Protein AF-A0A2V5T5E2-F1 (afdb_monomer_lite)

Sequence (445 aa):
MAGNGTVHPIESKYLVPEVHSLMEVDGPIIDVGSLKHLILLVADKPSDLRGTYVGKYLRYGEKTSFASDKSRAVPVPKRSTCAARDPWYDLTYTRRGQLVWPKSQQYRHIVAFNSAGLIVNCNLYDVTIIDQTMRPPKVVAAVLNSTLVALFKIYFGRYAGTEGNLKTEVIDVNLLEIPDPRYATREIAAKLISTFDRLCTRDTRPMVEQLFMNCRSPERVEKMKQSPISLPKELEMRDRRDLDLAVFELIGVTDAKERERLCDQLYFEAAKHFREIRIVEIKKQEQRAKSQGRGLRIDELALDVWDALTEDERLSIPEWIEGNFAHDWLVTIPDGNPKLPEAEDMLDAATVFFSTTKGARAMRLNCPARAHAEVVYQLGKLGIRGDISLPNPAEKLAGELSWRLSNIDERVDELARSRSTDESRIEDLAALLRHWTILGKPKNT

Radius of gyration: 30.72 Å; chains: 1; bounding box: 72×76×70 Å

pLDDT: mean 87.49, std 9.71, range [29.52, 98.69]

Foldseek 3Di:
DDPVPDDFDADCVQWDFEAEDCVQPFFQADDSVSGDDIDGADPDDLVVCPPGSVNVVVVCQQQDWDDDPVDDTDRQCPPPCQVVDVNSRHPPPDFQAQWKAAQKDAFFQYTHGPPVSHHYHPRIDRHHDPDCVLDHPLLVSLFCSALVVVVQLVVLWDDDPQQRITGDDPVSVVVGDTLDSSQQDPVLRVQSNVLSVVRRVGGTDGQEAPVLVPAQDLVVLVVCVPPDQDGHPNLVDPSNLSSQLSSCVSNPPPDSVVSVVVSVVSRRVSHVVSSVSSSRNSVVVVVVCVVVVHDDDLVNLLVVLLVVDDPQLQQAPQSNQVVPADQDDKDFQDDAQKDADDCPPPPDLQWIWGDHDDPDHTDIDGHPDNLRSLVSNVLRNLVNGTIGGADVVNNVVSVVVVVSLVVLLVSLLVSLVVRDPDPVSSVSSSVVNSNCSHPNDDDDD

Secondary structure (DSSP, 8-state):
--TTS------GGGEEEEE--GGG--SSB--GGG--EEEE---S-TTTTTTSHHHHHHHHHHH-B---TTS---BGGGSHHHHTSSSTT--TTSPPPSEEEESEESS----EE-TT--EE-TTEEEE--S-TTTS-HHHHHHHHTSHHHHHHHHHH-EE-TTS--EE--HHHHHH-----GGG--HHHHHHHHHHHHHHTTSPPPPSS-HHHHS---HHHHHHHTTSPPPPPTTTT-HHHHHHHHHHHHHTT---HHHHHHHHHHHHHHHHHHHHHHHHHHHHHHHHHHHHTT-PPPHHHHHHHHHHHS-TTTTS-HHHHHHHHS---EEEEE-SSEEE---TT-TTTTTEEEEESSTTSPPEEEE-SSHHHHHHHHHHHHTT--EEEEE-SS-HHHHHHHHHHHHHHHHHHHHHHHTT-S-HHHHHHHHHHHHHHHHH------

Structure (mmCIF, N/CA/C/O backbone):
data_AF-A0A2V5T5E2-F1
#
_entry.id   AF-A0A2V5T5E2-F1
#
loop_
_atom_site.group_PDB
_atom_site.id
_atom_site.type_symbol
_atom_site.label_atom_id
_atom_site.label_alt_id
_atom_site.label_comp_id
_atom_site.label_asym_id
_atom_site.label_entity_id
_atom_site.label_seq_id
_atom_site.pdbx_PDB_ins_code
_atom_site.Cartn_x
_atom_site.Cartn_y
_atom_site.Cartn_z
_atom_site.occupancy
_atom_site.B_iso_or_equiv
_atom_site.auth_seq_id
_atom_site.auth_comp_id
_atom_site.auth_asym_id
_atom_site.auth_atom_id
_atom_site.pdbx_PDB_model_num
ATOM 1 N N . MET A 1 1 ? 9.459 15.541 -21.042 1.00 83.25 1 MET A N 1
ATOM 2 C CA . MET A 1 1 ? 10.625 16.240 -20.455 1.00 83.25 1 MET A CA 1
ATOM 3 C C . MET A 1 1 ? 11.520 15.184 -19.824 1.00 83.25 1 MET A C 1
ATOM 5 O O . MET A 1 1 ? 10.977 14.261 -19.234 1.00 83.25 1 MET A O 1
ATOM 9 N N . ALA A 1 2 ? 12.839 15.251 -20.006 1.00 84.31 2 ALA A N 1
ATOM 10 C CA . ALA A 1 2 ? 13.775 14.310 -19.387 1.00 84.31 2 ALA A CA 1
ATOM 11 C C . ALA A 1 2 ? 14.002 14.651 -17.900 1.00 84.31 2 ALA A C 1
ATOM 13 O O . ALA A 1 2 ? 13.716 15.767 -17.470 1.00 84.31 2 ALA A O 1
ATOM 14 N N . GLY A 1 3 ? 14.540 13.710 -17.114 1.00 78.44 3 GLY A N 1
ATOM 15 C CA . GLY A 1 3 ? 14.724 13.877 -15.660 1.00 78.44 3 GLY A CA 1
ATOM 16 C C . GLY A 1 3 ? 15.663 15.020 -15.238 1.00 78.44 3 GLY A C 1
ATOM 17 O O . GLY A 1 3 ? 15.656 15.428 -14.085 1.00 78.44 3 GLY A O 1
ATOM 18 N N . ASN A 1 4 ? 16.447 15.568 -16.166 1.00 82.50 4 ASN A N 1
ATOM 19 C CA . ASN A 1 4 ? 17.302 16.747 -15.986 1.00 82.50 4 ASN A CA 1
ATOM 20 C C . ASN A 1 4 ? 16.644 18.058 -16.473 1.00 82.50 4 ASN A C 1
ATOM 22 O O . ASN A 1 4 ? 17.338 19.059 -16.632 1.00 82.50 4 ASN A O 1
ATOM 26 N N . GLY A 1 5 ? 15.345 18.049 -16.787 1.00 86.00 5 GLY A N 1
ATOM 27 C CA . GLY A 1 5 ? 14.601 19.220 -17.257 1.00 86.00 5 GLY A CA 1
ATOM 28 C C . GLY A 1 5 ? 14.782 19.557 -18.741 1.00 86.00 5 GLY A C 1
ATOM 29 O O . GLY A 1 5 ? 14.150 20.491 -19.229 1.00 86.00 5 GLY A O 1
ATOM 30 N N . THR A 1 6 ? 15.598 18.811 -19.497 1.00 88.88 6 THR A N 1
ATOM 31 C CA . THR A 1 6 ? 15.763 19.069 -20.934 1.00 88.88 6 THR A CA 1
ATOM 32 C C . THR A 1 6 ? 14.628 18.465 -21.758 1.00 88.88 6 THR A C 1
ATOM 34 O O . THR A 1 6 ? 13.957 17.501 -21.368 1.00 88.88 6 THR A O 1
ATOM 37 N N . VAL A 1 7 ? 14.400 19.041 -22.937 1.00 93.31 7 VAL A N 1
ATOM 38 C CA . VAL A 1 7 ? 13.375 18.590 -23.881 1.00 93.31 7 VAL A CA 1
ATOM 39 C C . VAL A 1 7 ? 14.061 18.103 -25.148 1.00 93.31 7 VAL A C 1
ATOM 41 O O . VAL A 1 7 ? 14.808 18.840 -25.786 1.00 93.31 7 VAL A O 1
ATOM 44 N N . HIS A 1 8 ? 13.801 16.847 -25.506 1.00 92.75 8 HIS A N 1
ATOM 45 C CA . HIS A 1 8 ? 14.325 16.223 -26.712 1.00 92.75 8 HIS A CA 1
ATOM 46 C C . HIS A 1 8 ? 13.173 15.558 -27.468 1.00 92.75 8 HIS A C 1
ATOM 48 O O . HIS A 1 8 ? 12.413 14.811 -26.848 1.00 92.75 8 HIS A O 1
ATOM 54 N N . PRO A 1 9 ? 13.021 15.809 -28.779 1.00 94.88 9 PRO A N 1
ATOM 55 C CA . PRO A 1 9 ? 12.075 15.058 -29.590 1.00 94.88 9 PRO A CA 1
ATOM 56 C C . PRO A 1 9 ? 12.530 13.598 -29.682 1.00 94.88 9 PRO A C 1
ATOM 58 O O . PRO A 1 9 ? 13.720 13.332 -29.859 1.00 94.88 9 PRO A O 1
ATOM 61 N N . ILE A 1 10 ? 11.584 12.669 -29.551 1.00 95.94 10 ILE A N 1
ATOM 62 C CA . ILE A 1 10 ? 11.769 11.218 -29.679 1.00 95.94 10 ILE A CA 1
ATOM 63 C C . ILE A 1 10 ? 10.496 10.659 -30.323 1.00 95.94 10 ILE A C 1
ATOM 65 O O . ILE A 1 10 ? 9.395 11.117 -30.017 1.00 95.94 10 ILE A O 1
ATOM 69 N N . GLU A 1 11 ? 10.631 9.690 -31.225 1.00 96.62 11 GLU A N 1
ATOM 70 C CA . GLU A 1 11 ? 9.489 8.988 -31.804 1.00 96.62 11 GLU A CA 1
ATOM 71 C C . GLU A 1 11 ? 8.744 8.180 -30.729 1.00 96.62 11 GLU A C 1
ATOM 73 O O . GLU A 1 11 ? 9.355 7.418 -29.980 1.00 96.62 11 GLU A O 1
ATOM 78 N N . SER A 1 12 ? 7.412 8.295 -30.680 1.00 94.69 12 SER A N 1
ATOM 79 C CA . SER A 1 12 ? 6.580 7.677 -29.634 1.00 94.69 12 SER A CA 1
ATOM 80 C C . SER A 1 12 ? 6.758 6.162 -29.516 1.00 94.69 12 SER A C 1
ATOM 82 O O . SER A 1 12 ? 6.681 5.634 -28.414 1.00 94.69 12 SER A O 1
ATOM 84 N N . LYS A 1 13 ? 7.071 5.465 -30.617 1.00 94.50 13 LYS A N 1
ATOM 85 C CA . LYS A 1 13 ? 7.313 4.012 -30.626 1.00 94.50 13 LYS A CA 1
ATOM 86 C C . LYS A 1 13 ? 8.474 3.550 -29.730 1.00 94.50 13 LYS A C 1
ATOM 88 O O . LYS A 1 13 ? 8.520 2.376 -29.386 1.00 94.50 13 LYS A O 1
ATOM 93 N N . TYR A 1 14 ? 9.400 4.444 -29.373 1.00 95.31 14 TYR A N 1
ATOM 94 C CA . TYR A 1 14 ? 10.525 4.137 -28.480 1.00 95.31 14 TYR A CA 1
ATOM 95 C C . TYR A 1 14 ? 10.244 4.482 -27.015 1.00 95.31 14 TYR A C 1
ATOM 97 O O . TYR A 1 14 ? 11.084 4.222 -26.157 1.00 95.31 14 TYR A O 1
ATOM 105 N N . LEU A 1 15 ? 9.097 5.092 -26.713 1.00 94.56 15 LEU A N 1
ATOM 106 C CA . LEU A 1 15 ? 8.713 5.474 -25.361 1.00 94.56 15 LEU A CA 1
ATOM 107 C C . LEU A 1 15 ? 7.618 4.538 -24.864 1.00 94.56 15 LEU A C 1
ATOM 109 O O . LEU A 1 15 ? 6.550 4.440 -25.463 1.00 94.56 15 LEU A O 1
ATOM 113 N N . VAL A 1 16 ? 7.887 3.862 -23.752 1.00 93.25 16 VAL A N 1
ATOM 114 C CA . VAL A 1 16 ? 6.964 2.894 -23.149 1.00 93.25 16 VAL A CA 1
ATOM 115 C C . VAL A 1 16 ? 6.716 3.282 -21.691 1.00 93.25 16 VAL A C 1
ATOM 117 O O . VAL A 1 16 ? 7.657 3.734 -21.038 1.00 93.25 16 VAL A O 1
ATOM 120 N N . PRO A 1 17 ? 5.492 3.126 -21.156 1.00 94.62 17 PRO A N 1
ATOM 121 C CA . PRO A 1 17 ? 5.237 3.322 -19.731 1.00 94.62 17 PRO A CA 1
ATOM 122 C C . PRO A 1 17 ? 6.130 2.437 -18.851 1.00 94.62 17 PRO A C 1
ATOM 124 O O . PRO A 1 17 ? 6.327 1.253 -19.134 1.00 94.62 17 PRO A O 1
ATOM 127 N N . GLU A 1 18 ? 6.670 3.027 -17.788 1.00 94.19 18 GLU A N 1
ATOM 128 C CA . GLU A 1 18 ? 7.473 2.355 -16.763 1.00 94.19 18 GLU A CA 1
ATOM 129 C C . GLU A 1 18 ? 6.727 2.407 -15.433 1.00 94.19 18 GLU A C 1
ATOM 131 O O . GLU A 1 18 ? 6.218 3.457 -15.040 1.00 94.19 18 GLU A O 1
ATOM 136 N N . VAL A 1 19 ? 6.718 1.292 -14.703 1.00 94.00 19 VAL A N 1
ATOM 137 C CA . VAL A 1 19 ? 6.344 1.312 -13.288 1.00 94.00 19 VAL A CA 1
ATOM 138 C C . VAL A 1 19 ? 7.571 1.739 -12.490 1.00 94.00 19 VAL A C 1
ATOM 140 O O . VAL A 1 19 ? 8.471 0.933 -12.235 1.00 94.00 19 VAL A O 1
ATOM 143 N N . HIS A 1 20 ? 7.626 3.017 -12.113 1.00 91.38 20 HIS A N 1
ATOM 144 C CA . HIS A 1 20 ? 8.795 3.570 -11.434 1.00 91.38 20 HIS A CA 1
ATOM 145 C C . HIS A 1 20 ? 8.839 3.196 -9.947 1.00 91.38 20 HIS A C 1
ATOM 147 O O . HIS A 1 20 ? 9.895 2.918 -9.373 1.00 91.38 20 HIS A O 1
ATOM 153 N N . SER A 1 21 ? 7.673 3.202 -9.300 1.00 88.31 21 SER A N 1
ATOM 154 C CA . SER A 1 21 ? 7.525 2.978 -7.865 1.00 88.31 21 SER A CA 1
ATOM 155 C C . SER A 1 21 ? 6.196 2.305 -7.555 1.00 88.31 21 SER A C 1
ATOM 157 O O . SER A 1 21 ? 5.180 2.610 -8.172 1.00 88.31 21 SER A O 1
ATOM 159 N N . LEU A 1 22 ? 6.168 1.465 -6.515 1.00 86.38 22 LEU A N 1
ATOM 160 C CA . LEU A 1 22 ? 4.912 0.921 -5.987 1.00 86.38 22 LEU A CA 1
ATOM 161 C C . LEU A 1 22 ? 3.990 2.022 -5.425 1.00 86.38 22 LEU A C 1
ATOM 163 O O . LEU A 1 22 ? 2.809 1.791 -5.212 1.00 86.38 22 LEU A O 1
ATOM 167 N N . MET A 1 23 ? 4.503 3.231 -5.172 1.00 84.50 23 MET A N 1
ATOM 168 C CA . MET A 1 23 ? 3.661 4.367 -4.776 1.00 84.50 23 MET A CA 1
ATOM 169 C C . MET A 1 23 ? 2.713 4.834 -5.888 1.00 84.50 23 MET A C 1
ATOM 171 O O . MET A 1 23 ? 1.742 5.509 -5.581 1.00 84.50 23 MET A O 1
ATOM 175 N N . GLU A 1 24 ? 2.988 4.489 -7.148 1.00 84.94 24 GLU A N 1
ATOM 176 C CA . GLU A 1 24 ? 2.119 4.783 -8.300 1.00 84.94 24 GLU A CA 1
ATOM 177 C C . GLU A 1 24 ? 1.070 3.682 -8.532 1.00 84.94 24 GLU A C 1
ATOM 179 O O . GLU A 1 24 ? 0.246 3.790 -9.433 1.00 84.94 24 GLU A O 1
ATOM 184 N N . VAL A 1 25 ? 1.117 2.611 -7.732 1.00 89.94 25 VAL A N 1
ATOM 185 C CA . VAL A 1 25 ? 0.233 1.452 -7.838 1.00 89.94 25 VAL A CA 1
ATOM 186 C C . VAL A 1 25 ? -0.660 1.402 -6.600 1.00 89.94 25 VAL A C 1
ATOM 188 O O . VAL A 1 25 ? -0.196 1.134 -5.487 1.00 89.94 25 VAL A O 1
ATOM 191 N N . ASP A 1 26 ? -1.950 1.665 -6.795 1.00 91.56 26 ASP A N 1
ATOM 192 C CA . ASP A 1 26 ? -2.913 1.753 -5.694 1.00 91.56 26 ASP A CA 1
ATOM 193 C C . ASP A 1 26 ? -3.539 0.412 -5.313 1.00 91.56 26 ASP A C 1
ATOM 195 O O . ASP A 1 26 ? -3.886 0.211 -4.149 1.00 91.56 26 ASP A O 1
ATOM 199 N N . GLY A 1 27 ? -3.607 -0.535 -6.250 1.00 93.81 27 GLY A N 1
ATOM 200 C CA . GLY A 1 27 ? -4.197 -1.855 -6.042 1.00 93.81 27 GLY A CA 1
ATOM 201 C C . GLY A 1 27 ? -3.376 -2.999 -6.650 1.00 93.81 27 GLY A C 1
ATOM 202 O O . GLY A 1 27 ? -2.296 -2.789 -7.198 1.00 93.81 27 GLY A O 1
ATOM 203 N N . PRO A 1 28 ? -3.868 -4.246 -6.581 1.00 95.94 28 PRO A N 1
ATOM 204 C CA . PRO A 1 28 ? -3.153 -5.422 -7.088 1.00 95.94 28 PRO A CA 1
ATOM 205 C C . PRO A 1 28 ? -3.097 -5.553 -8.615 1.00 95.94 28 PRO A C 1
ATOM 207 O O . PRO A 1 28 ? -2.671 -6.589 -9.118 1.00 95.94 28 PRO A O 1
ATOM 210 N N . ILE A 1 29 ? -3.523 -4.540 -9.365 1.00 96.12 29 ILE A N 1
ATOM 211 C CA . ILE A 1 29 ? -3.411 -4.467 -10.822 1.00 96.12 29 ILE A CA 1
ATOM 212 C C . ILE A 1 29 ? -2.744 -3.148 -11.200 1.00 96.12 29 ILE A C 1
ATOM 214 O O . ILE A 1 29 ? -2.985 -2.123 -10.565 1.00 96.12 29 ILE A O 1
ATOM 218 N N . ILE A 1 30 ? -1.891 -3.182 -12.221 1.00 95.06 30 ILE A N 1
ATOM 219 C CA . ILE A 1 30 ? -1.258 -1.966 -12.727 1.00 95.06 30 ILE A CA 1
ATOM 220 C C . ILE A 1 30 ? -2.206 -1.303 -13.725 1.00 95.06 30 ILE A C 1
ATOM 222 O O . ILE A 1 30 ? -2.476 -1.865 -14.788 1.00 95.06 30 ILE A O 1
ATOM 226 N N . ASP A 1 31 ? -2.682 -0.105 -13.391 1.00 93.12 31 ASP A N 1
ATOM 227 C CA . ASP A 1 31 ? -3.330 0.777 -14.356 1.00 93.12 31 ASP A CA 1
ATOM 228 C C . ASP A 1 31 ? -2.257 1.524 -15.156 1.00 93.12 31 ASP A C 1
ATOM 230 O O . ASP A 1 31 ? -1.467 2.289 -14.614 1.00 93.12 31 ASP A O 1
ATOM 234 N N . VAL A 1 32 ? -2.215 1.294 -16.468 1.00 92.81 32 VAL A N 1
ATOM 235 C CA . VAL A 1 32 ? -1.253 1.954 -17.361 1.00 92.81 32 VAL A CA 1
ATOM 236 C C . VAL A 1 32 ? -1.522 3.461 -17.438 1.00 92.81 32 VAL A C 1
ATOM 238 O O . VAL A 1 32 ? -0.586 4.238 -17.614 1.00 92.81 32 VAL A O 1
ATOM 241 N N . GLY A 1 33 ? -2.787 3.879 -17.304 1.00 90.56 33 GLY A N 1
ATOM 242 C CA . GLY A 1 33 ? -3.203 5.275 -17.427 1.00 90.56 33 GLY A CA 1
ATOM 243 C C . GLY A 1 33 ? -2.749 6.168 -16.270 1.00 90.56 33 GLY A C 1
ATOM 244 O O . GLY A 1 33 ? -2.635 7.379 -16.455 1.00 90.56 33 GLY A O 1
ATOM 245 N N . SER A 1 34 ? -2.451 5.590 -15.103 1.00 88.56 34 SER A N 1
ATOM 246 C CA . SER A 1 34 ? -2.002 6.327 -13.916 1.00 88.56 34 SER A CA 1
ATOM 247 C C . SER A 1 34 ? -0.479 6.517 -13.846 1.00 88.56 34 SER A C 1
ATOM 249 O O . SER A 1 34 ? 0.011 7.305 -13.028 1.00 88.56 34 SER A O 1
ATOM 251 N N . LEU A 1 35 ? 0.283 5.832 -14.710 1.00 93.00 35 LEU A N 1
ATOM 252 C CA . LEU A 1 35 ? 1.744 5.878 -14.712 1.00 93.00 35 LEU A CA 1
ATOM 253 C C . LEU A 1 35 ? 2.264 7.222 -15.221 1.00 93.00 35 LEU A C 1
ATOM 255 O O . LEU A 1 35 ? 1.857 7.736 -16.263 1.00 93.00 35 LEU A O 1
ATOM 259 N N . LYS A 1 36 ? 3.226 7.782 -14.487 1.00 91.25 36 LYS A N 1
ATOM 260 C CA . LYS A 1 36 ? 3.776 9.122 -14.752 1.00 91.25 36 LYS A CA 1
ATOM 261 C C . LYS A 1 36 ? 5.067 9.089 -15.562 1.00 91.25 36 LYS A C 1
ATOM 263 O O . LYS A 1 36 ? 5.491 10.118 -16.089 1.00 91.25 36 LYS A O 1
ATOM 268 N N . HIS A 1 37 ? 5.698 7.923 -15.638 1.00 91.94 37 HIS A N 1
ATOM 269 C CA . HIS A 1 37 ? 7.030 7.754 -16.191 1.00 91.94 37 HIS A CA 1
ATOM 270 C C . HIS A 1 37 ? 6.990 6.989 -17.512 1.00 91.94 37 HIS A C 1
ATOM 272 O O . HIS A 1 37 ? 6.266 6.008 -17.683 1.00 91.94 37 HIS A O 1
ATOM 278 N N . LEU A 1 38 ? 7.808 7.459 -18.450 1.00 93.00 38 LEU A N 1
ATOM 279 C CA . LEU A 1 38 ? 8.109 6.766 -19.693 1.00 93.00 38 LEU A CA 1
ATOM 280 C C . LEU A 1 38 ? 9.589 6.403 -19.686 1.00 93.00 38 LEU A C 1
ATOM 282 O O . LEU A 1 38 ? 10.437 7.231 -19.344 1.00 93.00 38 LEU A O 1
ATOM 286 N N . ILE A 1 39 ? 9.894 5.191 -20.128 1.00 92.50 39 ILE A N 1
ATOM 287 C CA . ILE A 1 39 ? 11.251 4.721 -20.360 1.00 92.50 39 ILE A CA 1
ATOM 288 C C . ILE A 1 39 ? 11.536 4.660 -21.859 1.00 92.50 39 ILE A C 1
ATOM 290 O O . ILE A 1 39 ? 10.670 4.325 -22.671 1.00 92.50 39 ILE A O 1
ATOM 294 N N . LEU A 1 40 ? 12.771 5.002 -22.222 1.00 93.94 40 LEU A N 1
ATOM 295 C CA . LEU A 1 40 ? 13.270 4.849 -23.580 1.00 93.94 40 LEU A CA 1
ATOM 296 C C . LEU A 1 40 ? 13.699 3.395 -23.811 1.00 93.94 40 LEU A C 1
ATOM 298 O O . LEU A 1 40 ? 14.619 2.918 -23.147 1.00 93.94 40 LEU A O 1
ATOM 302 N N . LEU A 1 41 ? 13.073 2.721 -24.776 1.00 93.88 41 LEU A N 1
ATOM 303 C CA . LEU A 1 41 ? 13.405 1.359 -25.191 1.00 93.88 41 LEU A CA 1
ATOM 304 C C . LEU A 1 41 ? 13.773 1.324 -26.666 1.00 93.88 41 LEU A C 1
ATOM 306 O O . LEU A 1 41 ? 12.948 1.602 -27.533 1.00 93.88 41 LEU A O 1
ATOM 310 N N . VAL A 1 42 ? 15.024 0.962 -26.938 1.00 94.50 42 VAL A N 1
ATOM 311 C CA . VAL A 1 42 ? 15.584 0.905 -28.287 1.00 94.50 42 VAL A CA 1
ATOM 312 C C . VAL A 1 42 ? 16.396 -0.376 -28.414 1.00 94.50 42 VAL A C 1
ATOM 314 O O . VAL A 1 42 ? 17.399 -0.527 -27.721 1.00 94.50 42 VAL A O 1
ATOM 317 N N . ALA A 1 43 ? 15.949 -1.270 -29.295 1.00 91.19 43 ALA A N 1
ATOM 318 C CA . ALA A 1 43 ? 16.657 -2.503 -29.654 1.00 91.19 43 ALA A CA 1
ATOM 319 C C . ALA A 1 43 ? 17.402 -2.384 -30.996 1.00 91.19 43 ALA A C 1
ATOM 321 O O . ALA A 1 43 ? 18.238 -3.223 -31.325 1.00 91.19 43 ALA A O 1
ATOM 322 N N . ASP A 1 44 ? 17.075 -1.367 -31.801 1.00 92.94 44 ASP A N 1
ATOM 323 C CA . ASP A 1 44 ? 17.652 -1.188 -33.131 1.00 92.94 44 ASP A CA 1
ATOM 324 C C . ASP A 1 44 ? 19.150 -0.892 -33.062 1.00 92.94 44 ASP A C 1
ATOM 326 O O . ASP A 1 44 ? 19.645 -0.229 -32.145 1.00 92.94 44 ASP A O 1
ATOM 330 N N . LYS A 1 45 ? 19.881 -1.334 -34.086 1.00 91.44 45 LYS A N 1
ATOM 331 C CA . LYS A 1 45 ? 21.320 -1.089 -34.168 1.00 91.44 45 LYS A CA 1
ATOM 332 C C . LYS A 1 45 ? 21.590 0.387 -34.473 1.00 91.44 45 LYS A C 1
ATOM 334 O O . LYS A 1 45 ? 20.807 1.032 -35.173 1.00 91.44 45 LYS A O 1
ATOM 339 N N . PRO A 1 46 ? 22.762 0.929 -34.088 1.00 89.50 46 PRO A N 1
ATOM 340 C CA . PRO A 1 46 ? 23.120 2.314 -34.402 1.00 89.50 46 PRO A CA 1
ATOM 341 C C . PRO A 1 46 ? 23.044 2.686 -35.895 1.00 89.50 46 PRO A C 1
ATOM 343 O O . PRO A 1 46 ? 22.833 3.855 -36.223 1.00 89.50 46 PRO A O 1
ATOM 346 N N . SER A 1 47 ? 23.227 1.723 -36.809 1.00 92.25 47 SER A N 1
ATOM 347 C CA . SER A 1 47 ? 23.078 1.937 -38.257 1.00 92.25 47 SER A CA 1
ATOM 348 C C . SER A 1 47 ? 21.659 2.341 -38.649 1.00 92.25 47 SER A C 1
ATOM 350 O O . SER A 1 47 ? 21.487 3.216 -39.498 1.00 92.25 47 SER A O 1
ATOM 352 N N . ASP A 1 48 ? 20.672 1.751 -37.985 1.00 93.81 48 ASP A N 1
ATOM 353 C CA . ASP A 1 48 ? 19.251 1.822 -38.330 1.00 93.81 48 ASP A CA 1
ATOM 354 C C . ASP A 1 48 ? 18.605 3.077 -37.724 1.00 93.81 48 ASP A C 1
ATOM 356 O O . ASP A 1 48 ? 17.577 3.570 -38.180 1.00 93.81 48 ASP A O 1
ATOM 360 N N . LEU A 1 49 ? 19.276 3.667 -36.732 1.00 95.25 49 LEU A N 1
ATOM 361 C CA . LEU A 1 49 ? 18.875 4.898 -36.056 1.00 95.25 49 LEU A CA 1
ATOM 362 C C . LEU A 1 49 ? 19.391 6.170 -36.749 1.00 95.25 49 LEU A C 1
ATOM 364 O O . LEU A 1 49 ? 19.176 7.287 -36.257 1.00 95.25 49 LEU A O 1
ATOM 368 N N . ARG A 1 50 ? 20.087 6.059 -37.888 1.00 93.06 50 ARG A N 1
ATOM 369 C CA . ARG A 1 50 ? 20.558 7.233 -38.642 1.00 93.06 50 ARG A CA 1
ATOM 370 C C . ARG A 1 50 ? 19.370 8.056 -39.147 1.00 93.06 50 ARG A C 1
ATOM 372 O O . ARG A 1 50 ? 18.389 7.528 -39.644 1.00 93.06 50 ARG A O 1
ATOM 379 N N . GLY A 1 51 ? 19.451 9.376 -38.986 1.00 94.06 51 GLY A N 1
ATOM 380 C CA . GLY A 1 51 ? 18.379 10.305 -39.371 1.00 94.06 51 GLY A CA 1
ATOM 381 C C . GLY A 1 51 ? 17.210 10.419 -38.380 1.00 94.06 51 GLY A C 1
ATOM 382 O O . GLY A 1 51 ? 16.541 11.449 -38.382 1.00 94.06 51 GLY A O 1
ATOM 383 N N . THR A 1 52 ? 17.020 9.448 -37.481 1.00 97.25 52 THR A N 1
ATOM 384 C CA . THR A 1 52 ? 15.940 9.457 -36.473 1.00 97.25 52 THR A CA 1
ATOM 385 C C . THR A 1 52 ? 16.189 10.457 -35.337 1.00 97.25 52 THR A C 1
ATOM 387 O O . THR A 1 52 ? 17.335 10.845 -35.055 1.00 97.25 52 THR A O 1
ATOM 390 N N . TYR A 1 53 ? 15.120 10.877 -34.660 1.00 97.38 53 TYR A N 1
ATOM 391 C CA . TYR A 1 53 ? 15.199 11.706 -33.461 1.00 97.38 53 TYR A CA 1
ATOM 392 C C . TYR A 1 53 ? 15.790 10.933 -32.283 1.00 97.38 53 TYR A C 1
ATOM 394 O O . TYR A 1 53 ? 16.702 11.449 -31.631 1.00 97.38 53 TYR A O 1
ATOM 402 N N . VAL A 1 54 ? 15.389 9.675 -32.072 1.00 96.81 54 VAL A N 1
ATOM 403 C CA . VAL A 1 54 ? 16.010 8.820 -31.051 1.00 96.81 54 VAL A CA 1
ATOM 404 C C . VAL A 1 54 ? 17.515 8.661 -31.277 1.00 96.81 54 VAL A C 1
ATOM 406 O O . VAL A 1 54 ? 18.298 8.769 -30.338 1.00 96.81 54 VAL A O 1
ATOM 409 N N . GLY A 1 55 ? 17.965 8.537 -32.530 1.00 96.62 55 GLY A N 1
ATOM 410 C CA . GLY A 1 55 ? 19.387 8.476 -32.854 1.00 96.62 55 GLY A CA 1
ATOM 411 C C . GLY A 1 55 ? 20.125 9.769 -32.497 1.00 96.62 55 GLY A C 1
ATOM 412 O O . GLY A 1 55 ? 21.275 9.725 -32.061 1.00 96.62 55 GLY A O 1
ATOM 413 N N . LYS A 1 56 ? 19.481 10.938 -32.644 1.00 95.94 56 LYS A N 1
ATOM 414 C CA . LYS A 1 56 ? 20.036 12.222 -32.168 1.00 95.94 56 LYS A CA 1
ATOM 415 C C . LYS A 1 56 ? 20.120 12.250 -30.640 1.00 95.94 56 LYS A C 1
ATOM 417 O O . LYS A 1 56 ? 21.133 12.704 -30.113 1.00 95.94 56 LYS A O 1
ATOM 422 N N . TYR A 1 57 ? 19.101 11.743 -29.947 1.00 95.44 57 TYR A N 1
ATOM 423 C CA . TYR A 1 57 ? 19.070 11.669 -28.486 1.00 95.44 57 TYR A CA 1
ATOM 424 C C . TYR A 1 57 ? 20.153 10.736 -27.921 1.00 95.44 57 TYR A C 1
ATOM 426 O O . TYR A 1 57 ? 20.869 11.113 -26.994 1.00 95.44 57 TYR A O 1
ATOM 434 N N . LEU A 1 58 ? 20.362 9.567 -28.529 1.00 95.19 58 LEU A N 1
ATOM 435 C CA . LEU A 1 58 ? 21.423 8.641 -28.126 1.00 95.19 58 LEU A CA 1
ATOM 436 C C . LEU A 1 58 ? 22.819 9.241 -28.347 1.00 95.19 58 LEU A C 1
ATOM 438 O O . LEU A 1 58 ? 23.642 9.194 -27.437 1.00 95.19 58 LEU A O 1
ATOM 442 N N . ARG A 1 59 ? 23.064 9.915 -29.482 1.00 94.56 59 ARG A N 1
ATOM 443 C CA . ARG A 1 59 ? 24.322 10.656 -29.723 1.00 94.56 59 ARG A CA 1
ATOM 444 C C . ARG A 1 59 ? 24.554 11.792 -28.725 1.00 94.56 59 ARG A C 1
ATOM 446 O O . ARG A 1 59 ? 25.698 12.104 -28.397 1.00 94.56 59 ARG A O 1
ATOM 453 N N . TYR A 1 60 ? 23.484 12.431 -28.253 1.00 93.31 60 TYR A N 1
ATOM 454 C CA . TYR A 1 60 ? 23.567 13.381 -27.146 1.00 93.31 60 TYR A CA 1
ATOM 455 C C . TYR A 1 60 ? 23.996 12.662 -25.856 1.00 93.31 60 TYR A C 1
ATOM 457 O O . TYR A 1 60 ? 24.958 13.093 -25.220 1.00 93.31 60 TYR A O 1
ATOM 465 N N . GLY A 1 61 ? 23.371 11.531 -25.513 1.00 91.94 61 GLY A N 1
ATOM 466 C CA . GLY A 1 61 ? 23.739 10.702 -24.357 1.00 91.94 61 GLY A CA 1
ATOM 467 C C . GLY A 1 61 ? 25.181 10.178 -24.392 1.00 91.94 61 GLY A C 1
ATOM 468 O O . GLY A 1 61 ? 25.853 10.170 -23.364 1.00 91.94 61 GLY A O 1
ATOM 469 N N . GLU A 1 62 ? 25.707 9.837 -25.571 1.00 93.81 62 GLU A N 1
ATOM 470 C CA . GLU A 1 62 ? 27.094 9.379 -25.760 1.00 93.81 62 GLU A CA 1
ATOM 471 C C . GLU A 1 62 ? 28.144 10.395 -25.299 1.00 93.81 62 GLU A C 1
ATOM 473 O O . GLU A 1 62 ? 29.231 10.014 -24.860 1.00 93.81 62 GLU A O 1
ATOM 478 N N . LYS A 1 63 ? 27.820 11.687 -25.398 1.00 93.62 63 LYS A N 1
ATOM 479 C CA . LYS A 1 63 ? 28.723 12.799 -25.072 1.00 93.62 63 LYS A CA 1
ATOM 480 C C . LYS A 1 63 ? 28.377 13.476 -23.749 1.00 93.62 63 LYS A C 1
ATOM 482 O O . LYS A 1 63 ? 29.217 14.172 -23.186 1.00 93.62 63 LYS A O 1
ATOM 487 N N . THR A 1 64 ? 27.156 13.283 -23.257 1.00 91.06 64 THR A N 1
ATOM 488 C CA . THR A 1 64 ? 26.643 13.980 -22.077 1.00 91.06 64 THR A CA 1
ATOM 489 C C . THR A 1 64 ? 26.990 13.227 -20.804 1.00 91.06 64 THR A C 1
ATOM 491 O O . THR A 1 64 ? 26.786 12.020 -20.694 1.00 91.06 64 THR A O 1
ATOM 494 N N . SER A 1 65 ? 27.472 13.959 -19.805 1.00 89.88 65 SER A N 1
ATOM 495 C CA . SER A 1 65 ? 27.625 13.474 -18.438 1.00 89.88 65 SER A CA 1
ATOM 496 C C . SER A 1 65 ? 26.614 14.160 -17.528 1.00 89.88 65 SER A C 1
ATOM 498 O O . SER A 1 65 ? 26.483 15.381 -17.564 1.00 89.88 65 SER A O 1
ATOM 500 N N . PHE A 1 66 ? 25.956 13.392 -16.667 1.00 84.44 66 PHE A N 1
ATOM 501 C CA . PHE A 1 66 ? 25.079 13.931 -15.627 1.00 84.44 66 PHE A CA 1
ATOM 502 C C . PHE A 1 66 ? 25.799 13.927 -14.280 1.00 84.44 66 PHE A C 1
ATOM 504 O O . PHE A 1 66 ? 26.490 12.953 -13.960 1.00 84.44 66 PHE A O 1
ATOM 511 N N . ALA A 1 67 ? 25.633 14.998 -13.505 1.00 81.50 67 ALA A N 1
ATOM 512 C CA . ALA A 1 67 ? 26.137 15.069 -12.139 1.00 81.50 67 ALA A CA 1
ATOM 513 C C . ALA A 1 67 ? 25.471 13.997 -11.260 1.00 81.50 67 ALA A C 1
ATOM 515 O O . ALA A 1 67 ? 24.339 13.576 -11.506 1.00 81.50 67 ALA A O 1
ATOM 516 N N . SER A 1 68 ? 26.198 13.511 -10.259 1.00 76.00 68 SER A N 1
ATOM 517 C CA . SER A 1 68 ? 25.678 12.592 -9.253 1.00 76.00 68 SER A CA 1
ATOM 518 C C . SER A 1 68 ? 26.477 12.752 -7.972 1.00 76.00 68 SER A C 1
ATOM 520 O O . SER A 1 68 ? 27.703 12.703 -8.008 1.00 76.00 68 SER A O 1
ATOM 522 N N . ASP A 1 69 ? 25.786 12.834 -6.842 1.00 75.56 69 ASP A N 1
ATOM 523 C CA . ASP A 1 69 ? 26.433 12.921 -5.526 1.00 75.56 69 ASP A CA 1
ATOM 524 C C . ASP A 1 69 ? 27.102 11.602 -5.105 1.00 75.56 69 ASP A C 1
ATOM 526 O O . ASP A 1 69 ? 27.852 11.551 -4.137 1.00 75.56 69 ASP A O 1
ATOM 530 N N . LYS A 1 70 ? 26.828 10.507 -5.830 1.00 76.38 70 LYS A N 1
ATOM 531 C CA . LYS A 1 70 ? 27.288 9.148 -5.503 1.00 76.38 70 LYS A CA 1
ATOM 532 C C . LYS A 1 70 ? 28.407 8.645 -6.411 1.00 76.38 70 LYS A C 1
ATOM 534 O O . LYS A 1 70 ? 28.993 7.604 -6.129 1.00 76.38 70 LYS A O 1
ATOM 539 N N . SER A 1 71 ? 28.672 9.315 -7.534 1.00 78.81 71 SER A N 1
ATOM 540 C CA . SER A 1 71 ? 29.633 8.827 -8.528 1.00 78.81 71 SER A CA 1
ATOM 541 C C . SER A 1 71 ? 30.178 9.946 -9.406 1.00 78.81 71 SER A C 1
ATOM 543 O O . SER A 1 71 ? 29.466 10.897 -9.723 1.00 78.81 71 SER A O 1
ATOM 545 N N . ARG A 1 72 ? 31.426 9.793 -9.863 1.00 83.81 72 ARG A N 1
ATOM 546 C CA . ARG A 1 72 ? 32.061 10.725 -10.802 1.00 83.81 72 ARG A CA 1
ATOM 547 C C . ARG A 1 72 ? 31.225 10.865 -12.077 1.00 83.81 72 ARG A C 1
ATOM 549 O O . ARG A 1 72 ? 30.848 9.870 -12.694 1.00 83.81 72 ARG A O 1
ATOM 556 N N . ALA A 1 73 ? 31.004 12.107 -12.505 1.00 87.12 73 ALA A N 1
ATOM 557 C CA . ALA A 1 73 ? 30.336 12.396 -13.764 1.00 87.12 73 ALA A CA 1
ATOM 558 C C . ALA A 1 73 ? 31.184 11.885 -14.941 1.00 87.12 73 ALA A C 1
ATOM 560 O O . ALA A 1 73 ? 32.283 12.373 -15.206 1.00 87.12 73 ALA A O 1
ATOM 561 N N . VAL A 1 74 ? 30.660 10.880 -15.635 1.00 90.31 74 VAL A N 1
ATOM 562 C CA . VAL A 1 74 ? 31.209 10.334 -16.879 1.00 90.31 74 VAL A CA 1
ATOM 563 C C . VAL A 1 74 ? 30.113 10.333 -17.947 1.00 90.31 74 VAL A C 1
ATOM 565 O O . VAL A 1 74 ? 28.927 10.323 -17.587 1.00 90.31 74 VAL A O 1
ATOM 568 N N . PRO A 1 75 ? 30.475 10.348 -19.245 1.00 92.69 75 PRO A N 1
ATOM 569 C CA . PRO A 1 75 ? 29.518 10.137 -20.325 1.00 92.69 75 PRO A CA 1
ATOM 570 C C . PRO A 1 75 ? 28.647 8.898 -20.087 1.00 92.69 75 PRO A C 1
ATOM 572 O O . PRO A 1 75 ? 29.150 7.903 -19.559 1.00 92.69 75 PRO A O 1
ATOM 575 N N . VAL A 1 76 ? 27.368 8.938 -20.477 1.00 91.38 76 VAL A N 1
ATOM 576 C CA . VAL A 1 76 ? 26.395 7.866 -20.168 1.00 91.38 76 VAL A CA 1
ATOM 577 C C . VAL A 1 76 ? 26.900 6.455 -20.511 1.00 91.38 76 VAL A C 1
ATOM 579 O O . VAL A 1 76 ? 26.826 5.603 -19.624 1.00 91.38 76 VAL A O 1
ATOM 582 N N . PRO A 1 77 ? 27.505 6.188 -21.690 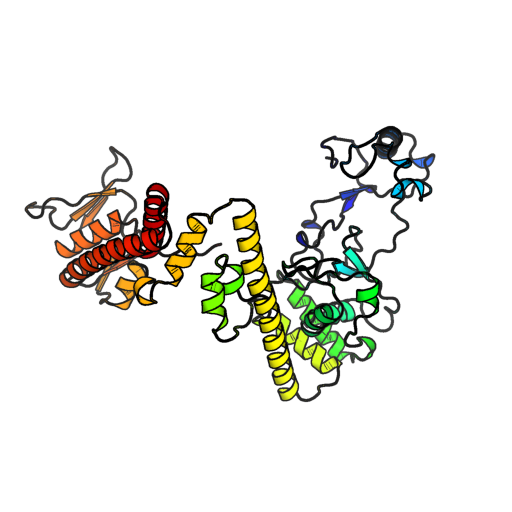1.00 94.56 77 PRO A N 1
ATOM 583 C CA . PRO A 1 77 ? 27.988 4.846 -22.032 1.00 94.56 77 PRO A CA 1
ATOM 584 C C . PRO A 1 77 ? 29.093 4.333 -21.104 1.00 94.56 77 PRO A C 1
ATOM 586 O O . PRO A 1 77 ? 29.294 3.133 -20.991 1.00 94.56 77 PRO A O 1
ATOM 589 N N . LYS A 1 78 ? 29.822 5.236 -20.434 1.00 93.06 78 LYS A N 1
ATOM 590 C CA . LYS A 1 78 ? 30.906 4.896 -19.502 1.00 93.06 78 LYS A CA 1
ATOM 591 C C . LYS A 1 78 ? 30.411 4.646 -18.077 1.00 93.06 78 LYS A C 1
ATOM 593 O O . LYS A 1 78 ? 31.209 4.281 -17.217 1.00 93.06 78 LYS A O 1
ATOM 598 N N . ARG A 1 79 ? 29.121 4.857 -17.791 1.00 89.94 79 ARG A N 1
ATOM 599 C CA . ARG A 1 79 ? 28.533 4.468 -16.502 1.00 89.94 79 ARG A CA 1
ATOM 600 C C . ARG A 1 79 ? 28.527 2.948 -16.407 1.00 89.94 79 ARG A C 1
ATOM 602 O O . ARG A 1 79 ? 28.153 2.288 -17.369 1.00 89.94 79 ARG A O 1
ATOM 609 N N . SER A 1 80 ? 28.894 2.401 -15.249 1.00 88.12 80 SER A N 1
ATOM 610 C CA . SER A 1 80 ? 29.098 0.955 -15.055 1.00 88.12 80 SER A CA 1
ATOM 611 C C . SER A 1 80 ? 27.931 0.092 -15.547 1.00 88.12 80 SER A C 1
ATOM 613 O O . SER A 1 80 ? 28.153 -0.916 -16.207 1.00 88.12 80 SER A O 1
ATOM 615 N N . THR A 1 81 ? 26.689 0.510 -15.293 1.00 85.19 81 THR A N 1
ATOM 616 C CA . THR A 1 81 ? 25.489 -0.225 -15.722 1.00 85.19 81 THR A CA 1
ATOM 617 C C . THR A 1 81 ? 25.231 -0.160 -17.228 1.00 85.19 81 THR A C 1
ATOM 619 O O . THR A 1 81 ? 24.613 -1.073 -17.760 1.00 85.19 81 THR A O 1
ATOM 622 N N . CYS A 1 82 ? 25.686 0.889 -17.917 1.00 91.00 82 CYS A N 1
ATOM 623 C CA . CYS A 1 82 ? 25.534 1.048 -19.368 1.00 91.00 82 CYS A CA 1
ATOM 624 C C . CYS A 1 82 ? 26.703 0.409 -20.128 1.00 91.00 82 CYS A C 1
ATOM 626 O O . CYS A 1 82 ? 26.485 -0.242 -21.140 1.00 91.00 82 CYS A O 1
ATOM 628 N N . ALA A 1 83 ? 27.925 0.539 -19.603 1.00 92.69 83 ALA A N 1
ATOM 629 C CA . ALA A 1 83 ? 29.144 -0.027 -20.181 1.00 92.69 83 ALA A CA 1
ATOM 630 C C . ALA A 1 83 ? 29.116 -1.562 -20.263 1.00 92.69 83 ALA A C 1
ATOM 632 O O . ALA A 1 83 ? 29.819 -2.148 -21.077 1.00 92.69 83 ALA A O 1
ATOM 633 N N . ALA A 1 84 ? 28.308 -2.208 -19.418 1.00 91.19 84 ALA A N 1
ATOM 634 C CA . ALA A 1 84 ? 28.117 -3.654 -19.407 1.00 91.19 84 ALA A CA 1
ATOM 635 C C . ALA A 1 84 ? 27.167 -4.173 -20.509 1.00 91.19 84 ALA A C 1
ATOM 637 O O . ALA A 1 84 ? 26.883 -5.368 -20.533 1.00 91.19 84 ALA A O 1
ATOM 638 N N . ARG A 1 85 ? 26.640 -3.303 -21.383 1.00 90.94 85 ARG A N 1
ATOM 639 C CA . ARG A 1 85 ? 25.672 -3.662 -22.434 1.00 90.94 85 ARG A CA 1
ATOM 640 C C . ARG A 1 85 ? 26.200 -3.305 -23.815 1.00 90.94 85 ARG A C 1
ATOM 642 O O . ARG A 1 85 ? 26.890 -2.298 -23.971 1.00 90.94 85 ARG A O 1
ATOM 649 N N . ASP A 1 86 ? 25.797 -4.088 -24.809 1.00 89.50 86 ASP A N 1
ATOM 650 C CA . ASP A 1 86 ? 26.061 -3.815 -26.218 1.00 89.50 86 ASP A CA 1
ATOM 651 C C . ASP A 1 86 ? 24.768 -3.965 -27.049 1.00 89.50 86 ASP A C 1
ATOM 653 O O . ASP A 1 86 ? 24.269 -5.085 -27.170 1.00 89.50 86 ASP A O 1
ATOM 657 N N . PRO A 1 87 ? 24.204 -2.867 -27.593 1.00 92.19 87 PRO A N 1
ATOM 658 C CA . PRO A 1 87 ? 24.639 -1.483 -27.400 1.00 92.19 87 PRO A CA 1
ATOM 659 C C . PRO A 1 87 ? 24.317 -0.968 -25.982 1.00 92.19 87 PRO A C 1
ATOM 661 O O . PRO A 1 87 ? 23.386 -1.427 -25.324 1.00 92.19 87 PRO A O 1
ATOM 664 N N . TRP A 1 88 ? 25.061 0.038 -25.505 1.00 93.50 88 TRP A N 1
ATOM 665 C CA . TRP A 1 88 ? 24.996 0.534 -24.113 1.00 93.50 88 TRP A CA 1
ATOM 666 C C . TRP A 1 88 ? 23.593 0.964 -23.631 1.00 93.50 88 TRP A C 1
ATOM 668 O O . TRP A 1 88 ? 23.318 0.989 -22.423 1.00 93.50 88 TRP A O 1
ATOM 678 N N . TYR A 1 89 ? 22.721 1.336 -24.573 1.00 92.88 89 TYR A N 1
ATOM 679 C CA . TYR A 1 89 ? 21.363 1.831 -24.341 1.00 92.88 89 TYR A CA 1
ATOM 680 C C . TYR A 1 89 ? 20.277 0.752 -24.409 1.00 92.88 89 TYR A C 1
ATOM 682 O O . TYR A 1 89 ? 19.136 1.051 -24.062 1.00 92.88 89 TYR A O 1
ATOM 690 N N . ASP A 1 90 ? 20.589 -0.466 -24.856 1.00 93.12 90 ASP A N 1
ATOM 691 C CA . ASP A 1 90 ? 19.573 -1.504 -25.015 1.00 93.12 90 ASP A CA 1
ATOM 692 C C . ASP A 1 90 ? 19.128 -2.036 -23.645 1.00 93.12 90 ASP A C 1
ATOM 694 O O . ASP A 1 90 ? 19.915 -2.583 -22.871 1.00 93.12 90 ASP A O 1
ATOM 698 N N . LEU A 1 91 ? 17.846 -1.836 -23.339 1.00 90.00 91 LEU A N 1
ATOM 699 C CA . LEU A 1 91 ? 17.158 -2.330 -22.144 1.00 90.00 91 LEU A CA 1
ATOM 700 C C . LEU A 1 91 ? 16.073 -3.360 -22.488 1.00 90.00 91 LEU A C 1
ATOM 702 O O . LEU A 1 91 ? 15.306 -3.760 -21.618 1.00 90.00 91 LEU A O 1
ATOM 706 N N . THR A 1 92 ? 15.979 -3.781 -23.748 1.00 88.31 92 THR A N 1
ATOM 707 C CA . THR A 1 92 ? 14.916 -4.664 -24.246 1.00 88.31 92 THR A CA 1
ATOM 708 C C . THR A 1 92 ? 15.168 -6.143 -23.957 1.00 88.31 92 THR A C 1
ATOM 710 O O . THR A 1 92 ? 14.254 -6.954 -24.076 1.00 88.31 92 THR A O 1
ATOM 713 N N . TYR A 1 93 ? 16.377 -6.492 -23.509 1.00 83.94 93 TYR A N 1
ATOM 714 C CA . TYR A 1 93 ? 16.769 -7.859 -23.156 1.00 83.94 93 TYR A CA 1
ATOM 715 C C . TYR A 1 93 ? 16.108 -8.390 -21.872 1.00 83.94 93 TYR A C 1
ATOM 717 O O . TYR A 1 93 ? 16.213 -9.583 -21.579 1.00 83.94 93 TYR A O 1
ATOM 725 N N . THR A 1 94 ? 15.461 -7.539 -21.069 1.00 80.94 94 THR A N 1
ATOM 726 C CA . THR A 1 94 ? 14.837 -7.964 -19.812 1.00 80.94 94 THR A CA 1
ATOM 727 C C . THR A 1 94 ? 13.489 -8.637 -20.062 1.00 80.94 94 THR A C 1
ATOM 729 O O . THR A 1 94 ? 12.611 -8.123 -20.760 1.00 80.94 94 THR A O 1
ATOM 732 N N . ARG A 1 95 ? 13.298 -9.820 -19.465 1.00 86.12 95 ARG A N 1
ATOM 733 C CA . ARG A 1 95 ? 12.007 -10.511 -19.490 1.00 86.12 95 ARG A CA 1
ATOM 734 C C . ARG A 1 95 ? 11.051 -9.821 -18.523 1.00 86.12 95 ARG A C 1
ATOM 736 O O . ARG A 1 95 ? 11.344 -9.726 -17.339 1.00 86.12 95 ARG A O 1
ATOM 743 N N . ARG A 1 96 ? 9.889 -9.419 -19.032 1.00 91.88 96 ARG A N 1
ATOM 744 C CA . ARG A 1 96 ? 8.830 -8.791 -18.237 1.00 91.88 96 ARG A CA 1
ATOM 745 C C . ARG A 1 96 ? 8.026 -9.860 -17.500 1.00 91.88 96 ARG A C 1
ATOM 747 O O . ARG A 1 96 ? 7.524 -10.804 -18.120 1.00 91.88 96 ARG A O 1
ATOM 754 N N . GLY A 1 97 ? 7.947 -9.733 -16.182 1.00 93.12 97 GLY A N 1
ATOM 755 C CA . GLY A 1 97 ? 7.232 -10.650 -15.304 1.00 93.12 97 GLY A CA 1
ATOM 756 C C . GLY A 1 97 ? 5.720 -10.488 -15.424 1.00 93.12 97 GLY A C 1
ATOM 757 O O . GLY A 1 97 ? 5.221 -9.416 -15.761 1.00 93.12 97 GLY A O 1
ATOM 758 N N . GLN A 1 98 ? 4.980 -11.559 -15.127 1.00 95.50 98 GLN A N 1
ATOM 759 C CA . GLN A 1 98 ? 3.514 -11.511 -15.032 1.00 95.50 98 GLN A CA 1
ATOM 760 C C . GLN A 1 98 ? 3.058 -10.807 -13.748 1.00 95.50 98 GLN A C 1
ATOM 762 O O . GLN A 1 98 ? 1.940 -10.298 -13.688 1.00 95.50 98 GLN A O 1
ATOM 767 N N . LEU A 1 99 ? 3.909 -10.799 -12.720 1.00 96.50 99 LEU A N 1
ATOM 768 C CA . LEU A 1 99 ? 3.666 -10.133 -11.447 1.00 96.50 99 LEU A CA 1
ATOM 769 C C . LEU A 1 99 ? 4.853 -9.235 -11.105 1.00 96.50 99 LEU A C 1
ATOM 771 O O . LEU A 1 99 ? 5.986 -9.507 -11.504 1.00 96.50 99 LEU A O 1
ATOM 775 N N . VAL A 1 100 ? 4.581 -8.186 -10.340 1.00 96.69 100 VAL A N 1
ATOM 776 C CA . VAL A 1 100 ? 5.580 -7.238 -9.853 1.00 96.69 100 VAL A CA 1
ATOM 777 C C . VAL A 1 100 ? 5.655 -7.335 -8.342 1.00 96.69 100 VAL A C 1
ATOM 779 O O . VAL A 1 100 ? 4.677 -7.075 -7.635 1.00 96.69 100 VAL A O 1
ATOM 782 N N . TRP A 1 101 ? 6.831 -7.700 -7.847 1.00 96.19 101 TRP A N 1
ATOM 783 C CA . TRP A 1 101 ? 7.102 -7.788 -6.423 1.00 96.19 101 TRP A CA 1
ATOM 784 C C . TRP A 1 101 ? 7.859 -6.553 -5.932 1.00 96.19 101 TRP A C 1
ATOM 786 O O . TRP A 1 101 ? 8.951 -6.274 -6.428 1.00 96.19 101 TRP A O 1
ATOM 796 N N . PRO A 1 102 ? 7.350 -5.810 -4.940 1.00 93.88 102 PRO A N 1
ATOM 797 C CA . PRO A 1 102 ? 8.074 -4.662 -4.422 1.00 93.88 102 PRO A CA 1
ATOM 798 C C . PRO A 1 102 ? 9.260 -5.082 -3.555 1.00 93.88 102 PRO A C 1
ATOM 800 O O . PRO A 1 102 ? 9.114 -5.852 -2.608 1.00 93.88 102 PRO A O 1
ATOM 803 N N . LYS A 1 103 ? 10.441 -4.515 -3.822 1.00 90.38 103 LYS A N 1
ATOM 804 C CA . LYS A 1 103 ? 11.636 -4.724 -2.988 1.00 90.38 103 LYS A CA 1
ATOM 805 C C . LYS A 1 103 ? 11.432 -4.225 -1.561 1.00 90.38 103 LYS A C 1
ATOM 807 O O . LYS A 1 103 ? 12.010 -4.774 -0.630 1.00 90.38 103 LYS A O 1
ATOM 812 N N . SER A 1 104 ? 10.699 -3.124 -1.403 1.00 88.44 104 SER A N 1
ATOM 813 C CA . SER A 1 104 ? 10.429 -2.474 -0.119 1.00 88.44 104 SER A CA 1
ATOM 814 C C . SER A 1 104 ? 8.942 -2.170 -0.002 1.00 88.44 104 SER A C 1
ATOM 816 O O . SER A 1 104 ? 8.345 -1.650 -0.944 1.00 88.44 104 SER A O 1
ATOM 818 N N . GLN A 1 105 ? 8.361 -2.463 1.152 1.00 89.31 105 GLN A N 1
ATOM 819 C CA . GLN A 1 105 ? 6.973 -2.153 1.475 1.00 89.31 105 GLN A CA 1
ATOM 820 C C . GLN A 1 105 ? 6.853 -1.831 2.964 1.00 89.31 105 GLN A C 1
ATOM 822 O O . GLN A 1 105 ? 7.641 -2.310 3.772 1.00 89.31 105 GLN A O 1
ATOM 827 N N . GLN A 1 106 ? 5.854 -1.037 3.333 1.00 88.88 106 GLN A N 1
ATOM 828 C CA . GLN A 1 106 ? 5.620 -0.675 4.731 1.00 88.88 106 GLN A CA 1
ATOM 829 C C . GLN A 1 106 ? 4.284 -1.250 5.202 1.00 88.88 106 GLN A C 1
ATOM 831 O O . GLN A 1 106 ? 4.253 -2.324 5.791 1.00 88.88 106 GLN A O 1
ATOM 836 N N . TYR A 1 107 ? 3.172 -0.588 4.875 1.00 92.00 107 TYR A N 1
ATOM 837 C CA . TYR A 1 107 ? 1.858 -0.947 5.421 1.00 92.00 107 TYR A CA 1
ATOM 838 C C . TYR A 1 107 ? 0.869 -1.524 4.415 1.00 92.00 107 TYR A C 1
ATOM 840 O O . TYR A 1 107 ? -0.138 -2.092 4.820 1.00 92.00 107 TYR A O 1
ATOM 848 N N . ARG A 1 108 ? 1.125 -1.385 3.111 1.00 94.19 108 ARG A N 1
ATOM 849 C CA . ARG A 1 108 ? 0.292 -1.990 2.065 1.00 94.19 108 ARG A CA 1
ATOM 850 C C . ARG A 1 108 ? 0.952 -3.269 1.572 1.00 94.19 108 ARG A C 1
ATOM 852 O O . ARG A 1 108 ? 2.138 -3.256 1.243 1.00 94.19 108 ARG A O 1
ATOM 859 N N . HIS A 1 109 ? 0.175 -4.342 1.479 1.00 95.75 109 HIS A N 1
ATOM 860 C CA . HIS A 1 109 ? 0.597 -5.575 0.821 1.00 95.75 109 HIS A CA 1
ATOM 861 C C . HIS A 1 109 ? 0.035 -5.607 -0.595 1.00 95.75 109 HIS A C 1
ATOM 863 O O . HIS A 1 109 ? -1.162 -5.806 -0.790 1.00 95.75 109 HIS A O 1
ATOM 869 N N . ILE A 1 110 ? 0.906 -5.371 -1.573 1.00 96.75 110 ILE A N 1
ATOM 870 C CA . ILE A 1 110 ? 0.555 -5.372 -2.992 1.00 96.75 110 ILE A CA 1
ATOM 871 C C . ILE A 1 110 ? 1.597 -6.206 -3.729 1.00 96.75 110 ILE A C 1
ATOM 873 O O . ILE A 1 110 ? 2.798 -5.951 -3.621 1.00 96.75 110 ILE A O 1
ATOM 877 N N . VAL A 1 111 ? 1.133 -7.193 -4.489 1.00 97.06 111 VAL A N 1
ATOM 878 C CA . VAL A 1 111 ? 1.924 -7.875 -5.519 1.00 97.06 111 VAL A CA 1
ATOM 879 C C . VAL A 1 111 ? 1.185 -7.668 -6.834 1.00 97.06 111 VAL A C 1
ATOM 881 O O . VAL A 1 111 ? 0.162 -8.301 -7.083 1.00 97.06 111 VAL A O 1
ATOM 884 N N . ALA A 1 112 ? 1.636 -6.706 -7.634 1.00 96.81 112 ALA A N 1
ATOM 885 C CA . ALA A 1 112 ? 0.818 -6.177 -8.718 1.00 96.81 112 ALA A CA 1
ATOM 886 C C . ALA A 1 112 ? 0.790 -7.124 -9.925 1.00 96.81 112 ALA A C 1
ATOM 888 O O . ALA A 1 112 ? 1.825 -7.643 -10.342 1.00 96.81 112 ALA A O 1
ATOM 889 N N . PHE A 1 113 ? -0.387 -7.332 -10.511 1.00 97.25 113 PHE A N 1
ATOM 890 C CA . PHE A 1 113 ? -0.559 -8.088 -11.744 1.00 97.25 113 PHE A CA 1
ATOM 891 C C . PHE A 1 113 ? -0.197 -7.222 -12.952 1.00 97.25 113 PHE A C 1
ATOM 893 O O . PHE A 1 113 ? -0.847 -6.214 -13.234 1.00 97.25 113 PHE A O 1
ATOM 900 N N . ASN A 1 114 ? 0.848 -7.633 -13.669 1.00 96.06 114 ASN A N 1
ATOM 901 C CA . ASN A 1 114 ? 1.402 -6.926 -14.818 1.00 96.06 114 ASN A CA 1
ATOM 902 C C . ASN A 1 114 ? 0.733 -7.381 -16.120 1.00 96.06 114 ASN A C 1
ATOM 904 O O . ASN A 1 114 ? 1.366 -7.968 -16.998 1.00 96.06 114 ASN A O 1
ATOM 908 N N . SER A 1 115 ? -0.572 -7.139 -16.235 1.00 93.69 115 SER A N 1
ATOM 909 C CA . SER A 1 115 ? -1.374 -7.567 -17.391 1.00 93.69 115 SER A CA 1
ATOM 910 C C . SER A 1 115 ? -0.889 -6.967 -18.715 1.00 93.69 115 SER A C 1
ATOM 912 O O . SER A 1 115 ? -0.948 -7.630 -19.747 1.00 93.69 115 SER A O 1
ATOM 914 N N . ALA A 1 116 ? -0.378 -5.734 -18.680 1.00 93.00 116 ALA A N 1
ATOM 915 C CA . ALA A 1 116 ? 0.147 -5.025 -19.843 1.00 93.00 116 ALA A CA 1
ATOM 916 C C . ALA A 1 116 ? 1.608 -5.384 -20.180 1.00 93.00 116 ALA A C 1
ATOM 918 O O . ALA A 1 116 ? 2.137 -4.893 -21.177 1.00 93.00 116 ALA A O 1
ATOM 919 N N . GLY A 1 117 ? 2.270 -6.218 -19.366 1.00 93.00 117 GLY A N 1
ATOM 920 C CA . GLY A 1 117 ? 3.671 -6.582 -19.559 1.00 93.00 117 GLY A CA 1
ATOM 921 C C . GLY A 1 117 ? 4.562 -5.345 -19.618 1.00 93.00 117 GLY A C 1
ATOM 922 O O . GLY A 1 117 ? 5.233 -5.119 -20.620 1.00 93.00 117 GLY A O 1
ATOM 923 N N . LEU A 1 118 ? 4.526 -4.511 -18.584 1.00 93.69 118 LEU A N 1
ATOM 924 C CA . LEU A 1 118 ? 5.321 -3.293 -18.450 1.00 93.69 118 LEU A CA 1
ATOM 925 C C . LEU A 1 118 ? 6.724 -3.584 -17.919 1.00 93.69 118 LEU A C 1
ATOM 927 O O . LEU A 1 118 ? 6.960 -4.626 -17.308 1.00 93.69 118 LEU A O 1
ATOM 931 N N . ILE A 1 119 ? 7.639 -2.641 -18.147 1.00 92.75 119 ILE A N 1
ATOM 932 C CA . ILE A 1 119 ? 8.963 -2.638 -17.519 1.00 92.75 119 ILE A CA 1
ATOM 933 C C . ILE A 1 119 ? 8.867 -1.959 -16.161 1.00 92.75 119 ILE A C 1
ATOM 935 O O . ILE A 1 119 ? 8.121 -0.993 -15.984 1.00 92.75 119 ILE A O 1
ATOM 939 N N . VAL A 1 120 ? 9.645 -2.472 -15.217 1.00 93.19 120 VAL A N 1
ATOM 940 C CA . VAL A 1 120 ? 9.641 -2.016 -13.835 1.00 93.19 120 VAL A CA 1
ATOM 941 C C . VAL A 1 120 ? 11.026 -1.532 -13.414 1.00 93.19 120 VAL A C 1
ATOM 943 O O . VAL A 1 120 ? 12.057 -1.999 -13.904 1.00 93.19 120 VAL A O 1
ATOM 946 N N . ASN A 1 121 ? 11.044 -0.572 -12.497 1.00 91.38 121 ASN A N 1
ATOM 947 C CA . ASN A 1 121 ? 12.259 -0.071 -11.870 1.00 91.38 121 ASN A CA 1
ATOM 948 C C . ASN A 1 121 ? 13.004 -1.165 -11.084 1.00 91.38 121 ASN A C 1
ATOM 950 O O . ASN A 1 121 ? 12.392 -2.107 -10.604 1.00 91.38 121 ASN A O 1
ATOM 954 N N . CYS A 1 122 ? 14.303 -1.001 -10.813 1.00 86.56 122 CYS A N 1
ATOM 955 C CA . CYS A 1 122 ? 15.081 -1.973 -10.028 1.00 86.56 122 CYS A CA 1
ATOM 956 C C . CYS A 1 122 ? 14.632 -2.145 -8.561 1.00 86.56 122 CYS A C 1
ATOM 958 O O . CYS A 1 122 ? 15.054 -3.092 -7.896 1.00 86.56 122 CYS A O 1
ATOM 960 N N . ASN A 1 123 ? 13.791 -1.246 -8.041 1.00 87.25 123 ASN A N 1
ATOM 961 C CA . ASN A 1 123 ? 13.121 -1.414 -6.748 1.00 87.25 123 ASN A CA 1
ATOM 962 C C . ASN A 1 123 ? 11.885 -2.330 -6.814 1.00 87.25 123 ASN A C 1
ATOM 964 O O . ASN A 1 123 ? 11.199 -2.518 -5.808 1.00 87.25 123 ASN A O 1
ATOM 968 N N . LEU A 1 124 ? 11.598 -2.890 -7.984 1.00 93.00 124 LEU A N 1
ATOM 969 C CA . LEU A 1 124 ? 10.501 -3.792 -8.271 1.00 93.00 124 LEU A CA 1
ATOM 970 C C . LEU A 1 124 ? 11.080 -5.009 -9.003 1.00 93.00 124 LEU A C 1
ATOM 972 O O . LEU A 1 124 ? 11.885 -4.870 -9.920 1.00 93.00 124 LEU A O 1
ATOM 976 N N . TYR A 1 125 ? 10.714 -6.211 -8.580 1.00 94.56 125 TYR A N 1
ATOM 977 C CA . TYR A 1 125 ? 11.191 -7.442 -9.198 1.00 94.56 125 TYR A CA 1
ATOM 978 C C . TYR A 1 125 ? 10.130 -8.023 -10.117 1.00 94.56 125 TYR A C 1
ATOM 980 O O . TYR A 1 125 ? 8.968 -8.172 -9.731 1.00 94.56 125 TYR A O 1
ATOM 988 N N . ASP A 1 126 ? 10.562 -8.400 -11.314 1.00 94.12 126 ASP A N 1
ATOM 989 C CA . ASP A 1 126 ? 9.783 -9.225 -12.222 1.00 94.12 126 ASP A CA 1
ATOM 990 C C . ASP A 1 126 ? 9.638 -10.637 -11.647 1.00 94.12 126 ASP A C 1
ATOM 992 O O . ASP A 1 126 ? 10.608 -11.386 -11.516 1.00 94.12 126 ASP A O 1
ATOM 996 N N . VAL A 1 127 ? 8.405 -11.031 -11.342 1.00 94.25 127 VAL A N 1
ATOM 997 C CA . VAL A 1 127 ? 8.072 -12.406 -10.973 1.00 94.25 127 VAL A CA 1
ATOM 998 C C . VAL A 1 127 ? 7.516 -13.102 -12.206 1.00 94.25 127 VAL A C 1
ATOM 1000 O O . VAL A 1 127 ? 6.461 -12.751 -12.747 1.00 94.25 127 VAL A O 1
ATOM 1003 N N . THR A 1 128 ? 8.269 -14.096 -12.669 1.00 92.31 128 THR A N 1
ATOM 1004 C CA . THR A 1 128 ? 7.952 -14.864 -13.869 1.00 92.31 128 THR A CA 1
ATOM 1005 C C . THR A 1 128 ? 7.344 -16.206 -13.495 1.00 92.31 128 THR A C 1
ATOM 1007 O O . THR A 1 128 ? 7.956 -17.005 -12.791 1.00 92.31 128 THR A O 1
ATOM 1010 N N . ILE A 1 129 ? 6.164 -16.486 -14.035 1.00 90.62 129 ILE A N 1
ATOM 1011 C CA . ILE A 1 129 ? 5.495 -17.775 -13.881 1.00 90.62 129 ILE A CA 1
ATOM 1012 C C . ILE A 1 129 ? 5.961 -18.674 -15.025 1.00 90.62 129 ILE A C 1
ATOM 1014 O O . ILE A 1 129 ? 5.677 -18.403 -16.195 1.00 90.62 129 ILE A O 1
ATOM 1018 N N . ILE A 1 130 ? 6.728 -19.711 -14.675 1.00 86.06 130 ILE A N 1
ATOM 1019 C CA . ILE A 1 130 ? 7.373 -20.619 -15.634 1.00 86.06 130 ILE A CA 1
ATOM 1020 C C . ILE A 1 130 ? 6.336 -21.532 -16.294 1.00 86.06 130 ILE A C 1
ATOM 1022 O O . ILE A 1 130 ? 6.311 -21.640 -17.517 1.00 86.06 130 ILE A O 1
ATOM 1026 N N . ASP A 1 131 ? 5.458 -22.141 -15.496 1.00 80.81 131 ASP A N 1
ATOM 1027 C CA . ASP A 1 131 ? 4.425 -23.056 -15.978 1.00 80.81 131 ASP A CA 1
ATOM 1028 C C . ASP A 1 131 ? 3.044 -22.394 -15.943 1.00 80.81 131 ASP A C 1
ATOM 1030 O O . ASP A 1 131 ? 2.313 -22.445 -14.954 1.00 80.81 131 ASP A O 1
ATOM 1034 N N . GLN A 1 132 ? 2.699 -21.745 -17.054 1.00 78.75 132 GLN A N 1
ATOM 1035 C CA . GLN A 1 132 ? 1.385 -21.124 -17.248 1.00 78.75 132 GLN A CA 1
ATOM 1036 C C . GLN A 1 132 ? 0.343 -22.116 -17.777 1.00 78.75 132 GLN A C 1
ATOM 1038 O O . GLN A 1 132 ? -0.844 -21.796 -17.824 1.00 78.75 132 GLN A O 1
ATOM 1043 N N . THR A 1 133 ? 0.775 -23.312 -18.190 1.00 71.69 133 THR A N 1
ATOM 1044 C CA . THR A 1 133 ? -0.116 -24.337 -18.745 1.00 71.69 133 THR A CA 1
ATOM 1045 C C . THR A 1 133 ? -0.917 -25.023 -17.649 1.00 71.69 133 THR A C 1
ATOM 1047 O O . THR A 1 133 ? -2.089 -25.339 -17.844 1.00 71.69 133 THR A O 1
ATOM 1050 N N . MET A 1 134 ? -0.319 -25.172 -16.464 1.00 73.12 134 MET A N 1
ATOM 1051 C CA . MET A 1 134 ? -0.985 -25.749 -15.303 1.00 73.12 134 MET A CA 1
ATOM 1052 C C . MET A 1 134 ? -2.028 -24.805 -14.704 1.00 73.12 134 MET A C 1
ATOM 1054 O O . MET A 1 134 ? -3.133 -25.245 -14.373 1.00 73.12 134 MET A O 1
ATOM 1058 N N . ARG A 1 135 ? -1.710 -23.513 -14.541 1.00 81.81 135 ARG A N 1
ATOM 1059 C CA . ARG A 1 135 ? -2.628 -22.532 -13.940 1.00 81.81 135 ARG A CA 1
ATOM 1060 C C . ARG A 1 135 ? -2.481 -21.135 -14.554 1.00 81.81 135 ARG A C 1
ATOM 1062 O O . ARG A 1 135 ? -1.360 -20.699 -14.817 1.00 81.81 135 ARG A O 1
ATOM 1069 N N . PRO A 1 136 ? -3.593 -20.385 -14.697 1.00 90.19 136 PRO A N 1
ATOM 1070 C CA . PRO A 1 136 ? -3.539 -18.990 -15.111 1.00 90.19 136 PRO A CA 1
ATOM 1071 C C . PRO A 1 136 ? -2.688 -18.143 -14.150 1.00 90.19 136 PRO A C 1
ATOM 1073 O O . PRO A 1 136 ? -2.828 -18.296 -12.932 1.00 90.19 136 PRO A O 1
ATOM 1076 N N . PRO A 1 137 ? -1.901 -17.172 -14.652 1.00 93.50 137 PRO A N 1
ATOM 1077 C CA . PRO A 1 137 ? -1.127 -16.243 -13.827 1.00 93.50 137 PRO A CA 1
ATOM 1078 C C . PRO A 1 137 ? -1.900 -15.567 -12.688 1.00 93.50 137 PRO A C 1
ATOM 1080 O O . PRO A 1 137 ? -1.354 -15.350 -11.607 1.00 93.50 137 PRO A O 1
ATOM 1083 N N . LYS A 1 138 ? -3.191 -15.287 -12.901 1.00 95.56 138 LYS A N 1
ATOM 1084 C CA . LYS A 1 138 ? -4.071 -14.696 -11.885 1.00 95.56 138 LYS A CA 1
ATOM 1085 C C . LYS A 1 138 ? -4.265 -15.572 -10.643 1.00 95.56 138 LYS A C 1
ATOM 1087 O O . LYS A 1 138 ? -4.475 -15.024 -9.572 1.00 95.56 138 LYS A O 1
ATOM 1092 N N . VAL A 1 139 ? -4.163 -16.901 -10.746 1.00 96.56 139 VAL A N 1
ATOM 1093 C CA . VAL A 1 139 ? -4.239 -17.787 -9.566 1.00 96.56 139 VAL A CA 1
ATOM 1094 C C . VAL A 1 139 ? -3.045 -17.534 -8.647 1.00 96.56 139 VAL A C 1
ATOM 1096 O O . VAL A 1 139 ? -3.208 -17.390 -7.439 1.00 96.56 139 VAL A O 1
ATOM 1099 N N . VAL A 1 140 ? -1.850 -17.404 -9.228 1.00 96.31 140 VAL A N 1
ATOM 1100 C CA . VAL A 1 140 ? -0.634 -17.049 -8.483 1.00 96.31 140 VAL A CA 1
ATOM 1101 C C . VAL A 1 140 ? -0.754 -15.633 -7.918 1.00 96.31 140 VAL A C 1
ATOM 1103 O O . VAL A 1 140 ? -0.441 -15.416 -6.753 1.00 96.31 140 VAL A O 1
ATOM 1106 N N . ALA A 1 141 ? -1.274 -14.681 -8.704 1.00 97.31 141 ALA A N 1
ATOM 1107 C CA . ALA A 1 141 ? -1.527 -13.313 -8.245 1.00 97.31 141 ALA A CA 1
ATOM 1108 C C . ALA A 1 141 ? -2.443 -13.273 -7.010 1.00 97.31 141 ALA A C 1
ATOM 1110 O O . ALA A 1 141 ? -2.135 -12.584 -6.037 1.00 97.31 141 ALA A O 1
ATOM 1111 N N . ALA A 1 142 ? -3.532 -14.048 -7.034 1.00 98.19 142 ALA A N 1
ATOM 1112 C CA . ALA A 1 142 ? -4.483 -14.174 -5.937 1.00 98.19 142 ALA A CA 1
ATOM 1113 C C . ALA A 1 142 ? -3.802 -14.701 -4.667 1.00 98.19 142 ALA A C 1
ATOM 1115 O O . ALA A 1 142 ? -3.881 -14.068 -3.615 1.00 98.19 142 ALA A O 1
ATOM 1116 N N . VAL A 1 143 ? -3.060 -15.809 -4.780 1.00 98.00 143 VAL A N 1
ATOM 1117 C CA . VAL A 1 143 ? -2.298 -16.384 -3.661 1.00 98.00 143 VAL A CA 1
ATOM 1118 C C . VAL A 1 143 ? -1.310 -15.370 -3.085 1.00 98.00 143 VAL A C 1
ATOM 1120 O O . VAL A 1 143 ? -1.304 -15.139 -1.875 1.00 98.00 143 VAL A O 1
ATOM 1123 N N . LEU A 1 144 ? -0.497 -14.733 -3.934 1.00 97.69 144 LEU A N 1
ATOM 1124 C CA . LEU A 1 144 ? 0.536 -13.797 -3.486 1.00 97.69 144 LEU A CA 1
ATOM 1125 C C . LEU A 1 144 ? -0.035 -12.533 -2.842 1.00 97.69 144 LEU A C 1
ATOM 1127 O O . LEU A 1 144 ? 0.649 -11.917 -2.027 1.00 97.69 144 LEU A O 1
ATOM 1131 N N . ASN A 1 145 ? -1.271 -12.152 -3.167 1.00 98.25 145 ASN A N 1
ATOM 1132 C CA . ASN A 1 145 ? -1.947 -11.028 -2.528 1.00 98.25 145 ASN A CA 1
ATOM 1133 C C . ASN A 1 145 ? -2.695 -11.407 -1.249 1.00 98.25 145 ASN A C 1
ATOM 1135 O O . ASN A 1 145 ? -3.208 -10.500 -0.612 1.00 98.25 145 ASN A O 1
ATOM 1139 N N . SER A 1 146 ? -2.741 -12.674 -0.834 1.00 98.38 146 SER A N 1
ATOM 1140 C CA . SER A 1 146 ? -3.390 -13.080 0.422 1.00 98.38 146 SER A CA 1
ATOM 1141 C C . SER A 1 146 ? -2.731 -12.479 1.669 1.00 98.38 146 SER A C 1
ATOM 1143 O O . SER A 1 146 ? -1.528 -12.198 1.690 1.00 98.38 146 SER A O 1
ATOM 1145 N N . THR A 1 147 ? -3.515 -12.328 2.736 1.00 98.19 147 THR A N 1
ATOM 1146 C CA . THR A 1 147 ? -3.044 -11.903 4.061 1.00 98.19 147 THR A CA 1
ATOM 1147 C C . THR A 1 147 ? -2.064 -12.917 4.647 1.00 98.19 147 THR A C 1
ATOM 1149 O O . THR A 1 147 ? -1.128 -12.535 5.344 1.00 98.19 147 THR A O 1
ATOM 1152 N N . LEU A 1 148 ? -2.206 -14.202 4.304 1.00 96.81 148 LEU A N 1
ATOM 1153 C CA . LEU A 1 148 ? -1.269 -15.245 4.723 1.00 96.81 148 LEU A CA 1
ATOM 1154 C C . LEU A 1 148 ? 0.135 -14.986 4.162 1.00 96.81 148 LEU A C 1
ATOM 1156 O O . LEU A 1 148 ? 1.110 -14.986 4.908 1.00 96.81 148 LEU A O 1
ATOM 1160 N N . VAL A 1 149 ? 0.239 -14.668 2.867 1.00 97.00 149 VAL A N 1
ATOM 1161 C CA . VAL A 1 149 ? 1.519 -14.285 2.247 1.00 97.00 149 VAL A CA 1
ATOM 1162 C C . VAL A 1 149 ? 2.011 -12.935 2.779 1.00 97.00 149 VAL A C 1
ATOM 1164 O O . VAL A 1 149 ? 3.215 -12.762 2.976 1.00 97.00 149 VAL A O 1
ATOM 1167 N N . ALA A 1 150 ? 1.110 -11.987 3.063 1.00 95.62 150 ALA A N 1
ATOM 1168 C CA . ALA A 1 150 ? 1.468 -10.725 3.717 1.00 95.62 150 ALA A CA 1
ATOM 1169 C C . ALA A 1 150 ? 2.141 -10.957 5.079 1.00 95.62 150 ALA A C 1
ATOM 1171 O O . ALA A 1 150 ? 3.134 -10.297 5.389 1.00 95.62 150 ALA A O 1
ATOM 1172 N N . LEU A 1 151 ? 1.631 -11.920 5.854 1.00 93.06 151 LEU A N 1
ATOM 1173 C CA . LEU A 1 151 ? 2.198 -12.316 7.136 1.00 93.06 151 LEU A CA 1
ATOM 1174 C C . LEU A 1 151 ? 3.522 -13.071 6.955 1.00 93.06 151 LEU A C 1
ATOM 1176 O O . LEU A 1 151 ? 4.507 -12.744 7.607 1.00 93.06 151 LEU A O 1
ATOM 1180 N N . PHE A 1 152 ? 3.596 -14.025 6.024 1.00 92.50 152 PHE A N 1
ATOM 1181 C CA . PHE A 1 152 ? 4.823 -14.785 5.763 1.00 92.50 152 PHE A CA 1
ATOM 1182 C C . PHE A 1 152 ? 5.992 -13.900 5.339 1.00 92.50 152 PHE A C 1
ATOM 1184 O O . PHE A 1 152 ? 7.106 -14.103 5.820 1.00 92.50 152 PHE A O 1
ATOM 1191 N N . LYS A 1 153 ? 5.749 -12.852 4.538 1.00 91.75 153 LYS A N 1
ATOM 1192 C CA . LYS A 1 153 ? 6.779 -11.869 4.158 1.00 91.75 153 LYS A CA 1
ATOM 1193 C C . LYS A 1 153 ? 7.572 -11.339 5.355 1.00 91.75 153 LYS A C 1
ATOM 1195 O O . LYS A 1 153 ? 8.761 -11.076 5.210 1.00 91.75 153 LYS A O 1
ATOM 1200 N N . ILE A 1 154 ? 6.940 -11.180 6.516 1.00 89.12 154 ILE A N 1
ATOM 1201 C CA . ILE A 1 154 ? 7.583 -10.648 7.724 1.00 89.12 154 ILE A CA 1
ATOM 1202 C C . ILE A 1 154 ? 8.682 -11.576 8.250 1.00 89.12 154 ILE A C 1
ATOM 1204 O O . ILE A 1 154 ? 9.683 -11.081 8.758 1.00 89.12 154 ILE A O 1
ATOM 1208 N N . TYR A 1 155 ? 8.521 -12.893 8.112 1.00 88.25 155 TYR A N 1
ATOM 1209 C CA . TYR A 1 155 ? 9.500 -13.871 8.591 1.00 88.25 155 TYR A CA 1
ATOM 1210 C C . TYR A 1 155 ? 10.759 -13.921 7.720 1.00 88.25 155 TYR A C 1
ATOM 1212 O O . TYR A 1 155 ? 11.854 -14.134 8.235 1.00 88.25 155 TYR A O 1
ATOM 1220 N N . PHE A 1 156 ? 10.610 -13.711 6.410 1.00 88.50 156 PHE A N 1
ATOM 1221 C CA . PHE A 1 156 ? 11.719 -13.773 5.450 1.00 88.50 156 PHE A CA 1
ATOM 1222 C C . PHE A 1 156 ? 12.338 -12.400 5.161 1.00 88.50 156 PHE A C 1
ATOM 1224 O O . PHE A 1 156 ? 13.501 -12.300 4.774 1.00 88.50 156 PHE A O 1
ATOM 1231 N N . GLY A 1 157 ? 11.561 -11.329 5.314 1.00 86.31 157 GLY A N 1
ATOM 1232 C CA . GLY A 1 157 ? 11.994 -9.969 5.036 1.00 86.31 157 GLY A CA 1
ATOM 1233 C C . GLY A 1 157 ? 12.888 -9.380 6.126 1.00 86.31 157 GLY A C 1
ATOM 1234 O O . GLY A 1 157 ? 12.939 -9.828 7.269 1.00 86.31 157 GLY A O 1
ATOM 1235 N N . ARG A 1 158 ? 13.594 -8.312 5.766 1.00 81.25 158 ARG A N 1
ATOM 1236 C CA . ARG A 1 158 ? 14.530 -7.590 6.630 1.00 81.25 158 ARG A CA 1
ATOM 1237 C C . ARG A 1 158 ? 14.023 -6.178 6.842 1.00 81.25 158 ARG A C 1
ATOM 1239 O O . ARG A 1 158 ? 13.801 -5.441 5.881 1.00 81.25 158 ARG A O 1
ATOM 1246 N N . TYR A 1 159 ? 13.879 -5.765 8.094 1.00 77.12 159 TYR A N 1
ATOM 1247 C CA . TYR A 1 159 ? 13.512 -4.384 8.388 1.00 77.12 159 TYR A CA 1
ATOM 1248 C C . TYR A 1 159 ? 14.662 -3.439 8.041 1.00 77.12 159 TYR A C 1
ATOM 1250 O O . TYR A 1 159 ? 15.788 -3.576 8.521 1.00 77.12 159 TYR A O 1
ATOM 1258 N N . ALA A 1 160 ? 14.372 -2.461 7.187 1.00 67.06 160 ALA A N 1
ATOM 1259 C CA . ALA A 1 160 ? 15.286 -1.380 6.875 1.00 67.06 160 ALA A CA 1
ATOM 1260 C C . ALA A 1 160 ? 15.099 -0.252 7.893 1.00 67.06 160 ALA A C 1
ATOM 1262 O O . ALA A 1 160 ? 14.219 0.597 7.757 1.00 67.06 160 ALA A O 1
ATOM 1263 N N . GLY A 1 161 ? 15.952 -0.243 8.915 1.00 66.81 161 GLY A N 1
ATOM 1264 C CA . GLY A 1 161 ? 15.869 0.729 10.000 1.00 66.81 161 GLY A CA 1
ATOM 1265 C C . GLY A 1 161 ? 14.750 0.395 10.987 1.00 66.81 161 GLY A C 1
ATOM 1266 O O . GLY A 1 161 ? 14.471 -0.769 11.249 1.00 66.81 161 GLY A O 1
ATOM 1267 N N . THR A 1 162 ? 14.138 1.425 11.574 1.00 63.16 162 THR A N 1
ATOM 1268 C CA . THR A 1 162 ? 13.167 1.283 12.681 1.00 63.16 162 THR A CA 1
ATOM 1269 C C . THR A 1 162 ? 11.763 1.798 12.339 1.00 63.16 162 THR A C 1
ATOM 1271 O O . THR A 1 162 ? 10.929 1.952 13.223 1.00 63.16 162 THR A O 1
ATOM 1274 N N . GLU A 1 163 ? 11.493 2.058 11.056 1.00 66.88 163 GLU A N 1
ATOM 1275 C CA . GLU A 1 163 ? 10.248 2.677 10.563 1.00 66.88 163 GLU A CA 1
ATOM 1276 C C . GLU A 1 163 ? 9.319 1.687 9.851 1.00 66.88 163 GLU A C 1
ATOM 1278 O O . GLU A 1 163 ? 8.605 2.047 8.921 1.00 66.88 163 GLU A O 1
ATOM 1283 N N . GLY A 1 164 ? 9.384 0.403 10.201 1.00 74.81 164 GLY A N 1
ATOM 1284 C CA . GLY A 1 164 ? 8.465 -0.593 9.644 1.00 74.81 164 GLY A CA 1
ATOM 1285 C C . GLY A 1 164 ? 8.607 -0.885 8.150 1.00 74.81 164 GLY A C 1
ATOM 1286 O O . GLY A 1 164 ? 7.824 -1.662 7.615 1.00 74.81 164 GLY A O 1
ATOM 1287 N N . ASN A 1 165 ? 9.589 -0.292 7.465 1.00 83.06 165 ASN A N 1
ATOM 1288 C CA . ASN A 1 165 ? 9.857 -0.576 6.063 1.00 83.06 165 ASN A CA 1
ATOM 1289 C C . ASN A 1 165 ? 10.525 -1.951 5.940 1.00 83.06 165 ASN A C 1
ATOM 1291 O O . ASN A 1 165 ? 11.693 -2.126 6.301 1.00 83.06 165 ASN A O 1
ATOM 1295 N N . LEU A 1 166 ? 9.771 -2.924 5.448 1.00 88.25 166 LEU A N 1
ATOM 1296 C CA . LEU A 1 166 ? 10.210 -4.287 5.221 1.00 88.25 166 LEU A CA 1
ATOM 1297 C C . LEU A 1 166 ? 10.817 -4.400 3.824 1.00 88.25 166 LEU A C 1
ATOM 1299 O O . LEU A 1 166 ? 10.170 -4.081 2.824 1.00 88.25 166 LEU A O 1
ATOM 1303 N N . LYS A 1 167 ? 12.054 -4.889 3.753 1.00 88.00 167 LYS A N 1
ATOM 1304 C CA . LYS A 1 167 ? 12.733 -5.198 2.499 1.00 88.00 167 LYS A CA 1
ATOM 1305 C C . LYS A 1 167 ? 12.821 -6.694 2.280 1.00 88.00 167 LYS A C 1
ATOM 1307 O O . LYS A 1 167 ? 13.250 -7.423 3.164 1.00 88.00 167 LYS A O 1
ATOM 1312 N N . THR A 1 168 ? 12.490 -7.127 1.078 1.00 90.06 168 THR A N 1
ATOM 1313 C CA . THR A 1 168 ? 12.713 -8.496 0.610 1.00 90.06 168 THR A CA 1
ATOM 1314 C C . THR A 1 168 ? 13.584 -8.415 -0.629 1.00 90.06 168 THR A C 1
ATOM 1316 O O . THR A 1 168 ? 13.160 -7.883 -1.655 1.00 90.06 168 THR A O 1
ATOM 1319 N N . GLU A 1 169 ? 14.817 -8.890 -0.526 1.00 88.94 169 GLU A N 1
ATOM 1320 C CA . GLU A 1 169 ? 15.711 -9.080 -1.662 1.00 88.94 169 GLU A CA 1
ATOM 1321 C C . GLU A 1 169 ? 15.309 -10.333 -2.449 1.00 88.94 169 GLU A C 1
ATOM 1323 O O . GLU A 1 169 ? 14.561 -11.168 -1.951 1.00 88.94 169 GLU A O 1
ATOM 1328 N N . VAL A 1 170 ? 15.823 -10.502 -3.672 1.00 91.19 170 VAL A N 1
ATOM 1329 C CA . VAL A 1 170 ? 15.480 -11.654 -4.535 1.00 91.19 170 VAL A CA 1
ATOM 1330 C C . VAL A 1 170 ? 15.668 -12.996 -3.816 1.00 91.19 170 VAL A C 1
ATOM 1332 O O . VAL A 1 170 ? 14.849 -13.895 -3.969 1.00 91.19 170 VAL A O 1
ATOM 1335 N N . ILE A 1 171 ? 16.713 -13.121 -2.991 1.00 90.81 171 ILE A N 1
ATOM 1336 C CA . ILE A 1 171 ? 16.944 -14.332 -2.194 1.00 90.81 171 ILE A CA 1
ATOM 1337 C C . ILE A 1 171 ? 15.833 -14.584 -1.166 1.00 90.81 171 ILE A C 1
ATOM 1339 O O . ILE A 1 171 ? 15.426 -15.726 -1.005 1.00 90.81 171 ILE A O 1
ATOM 1343 N N . ASP A 1 172 ? 15.298 -13.537 -0.533 1.00 92.12 172 ASP A N 1
ATOM 1344 C CA . ASP A 1 172 ? 14.213 -13.663 0.445 1.00 92.12 172 ASP A CA 1
ATOM 1345 C C . ASP A 1 172 ? 12.910 -14.061 -0.265 1.00 92.12 172 ASP A C 1
ATOM 1347 O O . ASP A 1 172 ? 12.179 -14.925 0.207 1.00 92.12 172 ASP A O 1
ATOM 1351 N N . VAL A 1 173 ? 12.647 -13.473 -1.441 1.00 93.19 173 VAL A N 1
ATOM 1352 C CA . VAL A 1 173 ? 11.468 -13.796 -2.264 1.00 93.19 173 VAL A CA 1
ATOM 1353 C C . VAL A 1 173 ? 11.510 -15.242 -2.759 1.00 93.19 173 VAL A C 1
ATOM 1355 O O . VAL A 1 173 ? 10.485 -15.911 -2.755 1.00 93.19 173 VAL A O 1
ATOM 1358 N N . ASN A 1 174 ? 12.685 -15.744 -3.143 1.00 92.12 174 ASN A N 1
ATOM 1359 C CA . ASN A 1 174 ? 12.847 -17.130 -3.589 1.00 92.12 174 ASN A CA 1
ATOM 1360 C C . ASN A 1 174 ? 12.727 -18.158 -2.452 1.00 92.12 174 ASN A C 1
ATOM 1362 O O . ASN A 1 174 ? 12.441 -19.319 -2.728 1.00 92.12 174 ASN A O 1
ATOM 1366 N N . LEU A 1 175 ? 12.975 -17.755 -1.201 1.00 92.44 175 LEU A N 1
ATOM 1367 C CA . LEU A 1 175 ? 12.817 -18.609 -0.019 1.00 92.44 175 LEU A CA 1
ATOM 1368 C C . LEU A 1 175 ? 11.395 -18.585 0.551 1.00 92.44 175 LEU A C 1
ATOM 1370 O O . LEU A 1 175 ? 11.054 -19.455 1.346 1.00 92.44 175 LEU A O 1
ATOM 1374 N N . LEU A 1 176 ? 10.588 -17.593 0.172 1.00 93.12 176 LEU A N 1
ATOM 1375 C CA . LEU A 1 176 ? 9.249 -17.406 0.704 1.00 93.12 176 LEU A CA 1
ATOM 1376 C C . LEU A 1 176 ? 8.360 -18.615 0.400 1.00 93.12 176 LEU A C 1
ATOM 1378 O O . LEU A 1 176 ? 8.081 -18.937 -0.756 1.00 93.12 176 LEU A O 1
ATOM 1382 N N . GLU A 1 177 ? 7.846 -19.229 1.457 1.00 92.44 177 GLU A N 1
ATOM 1383 C CA . GLU A 1 177 ? 6.833 -20.268 1.338 1.00 92.44 177 GLU A CA 1
ATOM 1384 C C . GLU A 1 177 ? 5.481 -19.636 1.004 1.00 92.44 177 GLU A C 1
ATOM 1386 O O . GLU A 1 177 ? 5.070 -18.647 1.610 1.00 92.44 177 GLU A O 1
ATOM 1391 N N . ILE A 1 178 ? 4.781 -20.198 0.020 1.00 95.12 178 ILE A N 1
ATOM 1392 C CA . ILE A 1 178 ? 3.452 -19.740 -0.390 1.00 95.12 178 ILE A CA 1
ATOM 1393 C C . ILE A 1 178 ? 2.513 -20.940 -0.532 1.00 95.12 178 ILE A C 1
ATOM 1395 O O . ILE A 1 178 ? 2.974 -22.028 -0.889 1.00 95.12 178 ILE A O 1
ATOM 1399 N N . PRO A 1 179 ? 1.198 -20.760 -0.314 1.00 96.50 179 PRO A N 1
ATOM 1400 C CA . PRO A 1 179 ? 0.196 -21.743 -0.712 1.00 96.50 179 PRO A CA 1
ATOM 1401 C C . PRO A 1 179 ? 0.408 -22.170 -2.165 1.00 96.50 179 PRO A C 1
ATOM 1403 O O . PRO A 1 179 ? 0.379 -21.335 -3.065 1.00 96.50 179 PRO A O 1
ATOM 1406 N N . ASP A 1 180 ? 0.657 -23.454 -2.405 1.00 94.25 180 ASP A N 1
ATOM 1407 C CA . ASP A 1 180 ? 1.059 -23.906 -3.734 1.00 94.25 180 ASP A CA 1
ATOM 1408 C C . ASP A 1 180 ? -0.138 -23.862 -4.708 1.00 94.25 180 ASP A C 1
ATOM 1410 O O . ASP A 1 180 ? -1.074 -24.662 -4.585 1.00 94.25 180 ASP A O 1
ATOM 1414 N N . PRO A 1 181 ? -0.127 -22.959 -5.710 1.00 93.44 181 PRO A N 1
ATOM 1415 C CA . PRO A 1 181 ? -1.255 -22.771 -6.619 1.00 93.44 181 PRO A CA 1
ATOM 1416 C C . PRO A 1 181 ? -1.515 -24.001 -7.501 1.00 93.44 181 PRO A C 1
ATOM 1418 O O . PRO A 1 181 ? -2.594 -24.112 -8.090 1.00 93.44 181 PRO A O 1
ATOM 1421 N N . ARG A 1 182 ? -0.563 -24.942 -7.598 1.00 91.56 182 ARG A N 1
ATOM 1422 C CA . ARG A 1 182 ? -0.714 -26.181 -8.375 1.00 91.56 182 ARG A CA 1
ATOM 1423 C C . ARG A 1 182 ? -1.783 -27.106 -7.792 1.00 91.56 182 ARG A C 1
ATOM 1425 O O . ARG A 1 182 ? -2.415 -27.830 -8.559 1.00 91.56 182 ARG A O 1
ATOM 1432 N N . TYR A 1 183 ? -2.041 -27.039 -6.484 1.00 93.31 183 TYR A N 1
ATOM 1433 C CA . TYR A 1 183 ? -3.079 -27.842 -5.828 1.00 93.31 183 TYR A CA 1
ATOM 1434 C C . TYR A 1 183 ? -4.491 -27.255 -5.944 1.00 93.31 183 TYR A C 1
ATOM 1436 O O . TYR A 1 183 ? -5.456 -27.912 -5.560 1.00 93.31 183 TYR A O 1
ATOM 1444 N N . ALA A 1 184 ? -4.655 -26.055 -6.511 1.00 94.25 184 ALA A N 1
ATOM 1445 C CA . ALA A 1 184 ? -5.979 -25.466 -6.692 1.00 94.25 184 ALA A CA 1
ATOM 1446 C C . ALA A 1 184 ? -6.815 -26.338 -7.633 1.00 94.25 184 ALA A C 1
ATOM 1448 O O . ALA A 1 184 ? -6.422 -26.518 -8.784 1.00 94.25 184 ALA A O 1
ATOM 1449 N N . THR A 1 185 ? -7.973 -26.846 -7.203 1.00 94.88 185 THR A N 1
ATOM 1450 C CA . THR A 1 185 ? -8.940 -27.459 -8.131 1.00 94.88 185 THR A CA 1
ATOM 1451 C C . THR A 1 185 ? -9.483 -26.409 -9.105 1.00 94.88 185 THR A C 1
ATOM 1453 O O . THR A 1 185 ? -9.236 -25.209 -8.950 1.00 94.88 185 THR A O 1
ATOM 1456 N N . ARG A 1 186 ? -10.240 -26.827 -10.126 1.00 94.56 186 ARG A N 1
ATOM 1457 C CA . ARG A 1 186 ? -10.841 -25.884 -11.083 1.00 94.56 186 ARG A CA 1
ATOM 1458 C C . ARG A 1 186 ? -11.767 -24.887 -10.378 1.00 94.56 186 ARG A C 1
ATOM 1460 O O . ARG A 1 186 ? -11.775 -23.707 -10.719 1.00 94.56 186 ARG A O 1
ATOM 1467 N N . GLU A 1 187 ? -12.499 -25.359 -9.379 1.00 95.88 187 GLU A N 1
ATOM 1468 C CA . GLU A 1 187 ? -13.446 -24.591 -8.576 1.00 95.88 187 GLU A CA 1
ATOM 1469 C C . GLU A 1 187 ? -12.710 -23.588 -7.679 1.00 95.88 187 GLU A C 1
ATOM 1471 O O . GLU A 1 187 ? -13.038 -22.401 -7.685 1.00 95.88 187 GLU A O 1
ATOM 1476 N N . ILE A 1 188 ? -11.658 -24.033 -6.978 1.00 96.62 188 ILE A N 1
ATOM 1477 C CA . ILE A 1 188 ? -10.826 -23.161 -6.134 1.00 96.62 188 ILE A CA 1
ATOM 1478 C C . ILE A 1 188 ? -10.118 -22.108 -6.992 1.00 96.62 188 ILE A C 1
ATOM 1480 O O . ILE A 1 188 ? -10.112 -20.931 -6.640 1.00 96.62 188 ILE A O 1
ATOM 1484 N N . ALA A 1 189 ? -9.571 -22.491 -8.149 1.00 96.88 189 ALA A N 1
ATOM 1485 C CA . ALA A 1 189 ? -8.927 -21.557 -9.069 1.00 96.88 189 ALA A CA 1
ATOM 1486 C C . ALA A 1 189 ? -9.905 -20.484 -9.576 1.00 96.88 189 ALA A C 1
ATOM 1488 O O . ALA A 1 189 ? -9.560 -19.303 -9.593 1.00 96.88 189 ALA A O 1
ATOM 1489 N N . ALA A 1 190 ? -11.134 -20.866 -9.940 1.00 97.31 190 ALA A N 1
ATOM 1490 C CA . ALA A 1 190 ? -12.169 -19.915 -10.344 1.00 97.31 190 ALA A CA 1
ATOM 1491 C C . ALA A 1 190 ? -12.544 -18.957 -9.201 1.00 97.31 190 ALA A C 1
ATOM 1493 O O . ALA A 1 190 ? -12.674 -17.752 -9.424 1.00 97.31 190 ALA A O 1
ATOM 1494 N N . LYS A 1 191 ? -12.652 -19.473 -7.970 1.00 97.44 191 LYS A N 1
ATOM 1495 C CA . LYS A 1 191 ? -12.913 -18.669 -6.771 1.00 97.44 191 LYS A CA 1
ATOM 1496 C C . LYS A 1 191 ? -11.789 -17.666 -6.507 1.00 97.44 191 LYS A C 1
ATOM 1498 O O . LYS A 1 191 ? -12.084 -16.487 -6.350 1.00 97.44 191 LYS A O 1
ATOM 1503 N N . LEU A 1 192 ? -10.528 -18.108 -6.538 1.00 98.38 192 LEU A N 1
ATOM 1504 C CA . LEU A 1 192 ? -9.339 -17.264 -6.362 1.00 98.38 192 LEU A CA 1
ATOM 1505 C C . LEU A 1 192 ? -9.258 -16.145 -7.407 1.00 98.38 192 LEU A C 1
ATOM 1507 O O . LEU A 1 192 ? -8.968 -15.003 -7.068 1.00 98.38 192 LEU A O 1
ATOM 1511 N N . ILE A 1 193 ? -9.534 -16.453 -8.677 1.00 97.94 193 ILE A N 1
ATOM 1512 C CA . ILE A 1 193 ? -9.550 -15.441 -9.743 1.00 97.94 193 ILE A CA 1
ATOM 1513 C C . ILE A 1 193 ? -10.674 -14.433 -9.498 1.00 97.94 193 ILE A C 1
ATOM 1515 O O . ILE A 1 193 ? -10.442 -13.232 -9.568 1.00 97.94 193 ILE A O 1
ATOM 1519 N N . SER A 1 194 ? -11.878 -14.908 -9.170 1.00 98.25 194 SER A N 1
ATOM 1520 C CA . SER A 1 194 ? -13.035 -14.042 -8.932 1.00 98.25 194 SER A CA 1
ATOM 1521 C C . SER A 1 194 ? -12.841 -13.106 -7.734 1.00 98.25 194 SER A C 1
ATOM 1523 O O . SER A 1 194 ? -13.224 -11.938 -7.802 1.00 98.25 194 SER A O 1
ATOM 1525 N N . THR A 1 195 ? -12.261 -13.591 -6.633 1.00 98.06 195 THR A N 1
ATOM 1526 C CA . THR A 1 195 ? -11.966 -12.765 -5.450 1.00 98.06 195 THR A CA 1
ATOM 1527 C C . THR A 1 195 ? -10.845 -11.772 -5.728 1.00 98.06 195 THR A C 1
ATOM 1529 O O . THR A 1 195 ? -10.964 -10.606 -5.358 1.00 98.06 195 THR A O 1
ATOM 1532 N N . PHE A 1 196 ? -9.800 -12.193 -6.443 1.00 98.38 196 PHE A N 1
ATOM 1533 C CA . PHE A 1 196 ? -8.721 -11.309 -6.871 1.00 98.38 196 PHE A CA 1
ATOM 1534 C C . PHE A 1 196 ? -9.212 -10.202 -7.808 1.00 98.38 196 PHE A C 1
ATOM 1536 O O . PHE A 1 196 ? -8.863 -9.043 -7.615 1.00 98.38 196 PHE A O 1
ATOM 1543 N 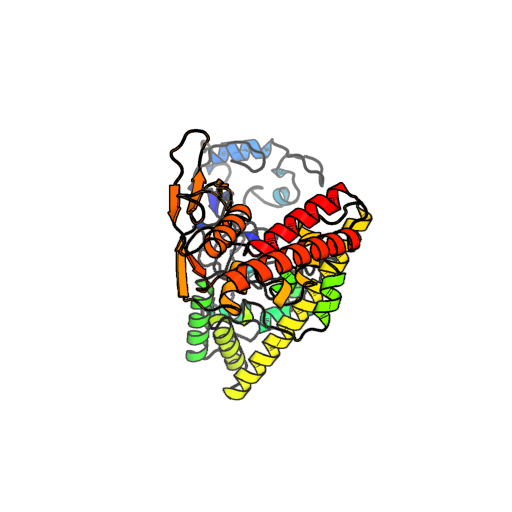N . ASP A 1 197 ? -10.080 -10.526 -8.767 1.00 98.00 197 ASP A N 1
ATOM 1544 C CA . ASP A 1 197 ? -10.658 -9.532 -9.671 1.00 98.00 197 ASP A CA 1
ATOM 1545 C C . ASP A 1 197 ? -11.480 -8.487 -8.905 1.00 98.00 197 ASP A C 1
ATOM 1547 O O . ASP A 1 197 ? -11.390 -7.307 -9.231 1.00 98.00 197 ASP A O 1
ATOM 1551 N N . ARG A 1 198 ? -12.212 -8.876 -7.845 1.00 97.88 198 ARG A N 1
ATOM 1552 C CA . ARG A 1 198 ? -12.882 -7.910 -6.951 1.00 97.88 198 ARG A CA 1
ATOM 1553 C C . ARG A 1 198 ? -11.878 -7.026 -6.218 1.00 97.88 198 ARG A C 1
ATOM 1555 O O . ARG A 1 198 ? -12.050 -5.810 -6.206 1.00 97.88 198 ARG A O 1
ATOM 1562 N N . LEU A 1 199 ? -10.811 -7.616 -5.684 1.00 96.69 199 LEU A N 1
ATOM 1563 C CA . LEU A 1 199 ? -9.746 -6.880 -5.005 1.00 96.69 199 LEU A CA 1
ATOM 1564 C C . LEU A 1 199 ? -9.080 -5.838 -5.924 1.00 96.69 199 LEU A C 1
ATOM 1566 O O . LEU A 1 199 ? -8.725 -4.753 -5.476 1.00 96.69 199 LEU A O 1
ATOM 1570 N N . CYS A 1 200 ? -8.962 -6.132 -7.221 1.00 96.94 200 CYS A N 1
ATOM 1571 C CA . CYS A 1 200 ? -8.436 -5.216 -8.233 1.00 96.94 200 CYS A CA 1
ATOM 1572 C C . CYS A 1 200 ? -9.350 -4.021 -8.556 1.00 96.94 200 CYS A C 1
ATOM 1574 O O . CYS A 1 200 ? -8.909 -3.124 -9.269 1.00 96.94 200 CYS A O 1
ATOM 1576 N N . THR A 1 201 ? -10.596 -3.981 -8.069 1.00 96.19 201 THR A N 1
ATOM 1577 C CA . THR A 1 201 ? -11.537 -2.878 -8.360 1.00 96.19 201 THR A CA 1
ATOM 1578 C C . THR A 1 201 ? -11.414 -1.682 -7.414 1.00 96.19 201 THR A C 1
ATOM 1580 O O . THR A 1 201 ? -12.153 -0.709 -7.559 1.00 96.19 201 THR A O 1
ATOM 1583 N N . ARG A 1 202 ? -10.501 -1.738 -6.439 1.00 94.94 202 ARG A N 1
ATOM 1584 C CA . ARG A 1 202 ? -10.318 -0.704 -5.416 1.00 94.94 202 ARG A CA 1
ATOM 1585 C C . ARG A 1 202 ? -8.855 -0.540 -5.015 1.00 94.94 202 ARG A C 1
ATOM 1587 O O . ARG A 1 202 ? -8.026 -1.417 -5.252 1.00 94.94 202 ARG A O 1
ATOM 1594 N N . ASP A 1 203 ? -8.581 0.537 -4.289 1.00 95.50 203 ASP A N 1
ATOM 1595 C CA . ASP A 1 203 ? -7.283 0.750 -3.654 1.00 95.50 203 ASP A CA 1
ATOM 1596 C C . ASP A 1 203 ? -7.066 -0.228 -2.492 1.00 95.50 203 ASP A C 1
ATOM 1598 O O . ASP A 1 203 ? -7.946 -0.436 -1.642 1.00 95.50 203 ASP A O 1
ATOM 1602 N N . THR A 1 204 ? -5.851 -0.762 -2.399 1.00 96.50 204 THR A N 1
ATOM 1603 C CA . THR A 1 204 ? -5.372 -1.504 -1.234 1.00 96.50 204 THR A CA 1
ATOM 1604 C C . THR A 1 204 ? -5.133 -0.532 -0.083 1.00 96.50 204 THR A C 1
ATOM 1606 O O . THR A 1 204 ? -4.348 0.418 -0.190 1.00 96.50 204 THR A O 1
ATOM 1609 N N . ARG A 1 205 ? -5.781 -0.774 1.058 1.00 96.25 205 ARG A N 1
ATOM 1610 C CA . ARG A 1 205 ? -5.618 0.036 2.267 1.00 96.25 205 ARG A CA 1
ATOM 1611 C C . ARG A 1 205 ? -4.458 -0.483 3.133 1.00 96.25 205 ARG A C 1
ATOM 1613 O O . ARG A 1 205 ? -4.012 -1.619 2.970 1.00 96.25 205 ARG A O 1
ATOM 1620 N N . PRO A 1 206 ? -3.914 0.355 4.033 1.00 94.94 206 PRO A N 1
ATOM 1621 C CA . PRO A 1 206 ? -2.908 -0.083 4.996 1.00 94.94 206 PRO A CA 1
ATOM 1622 C C . PRO A 1 206 ? -3.426 -1.199 5.916 1.00 94.94 206 PRO A C 1
ATOM 1624 O O . PRO A 1 206 ? -4.573 -1.162 6.354 1.00 94.94 206 PRO A O 1
ATOM 1627 N N . MET A 1 207 ? -2.543 -2.127 6.282 1.00 94.88 207 MET A N 1
ATOM 1628 C CA . MET A 1 207 ? -2.773 -3.193 7.269 1.00 94.88 207 MET A CA 1
ATOM 1629 C C . MET A 1 207 ? -2.572 -2.717 8.722 1.00 94.88 207 MET A C 1
ATOM 1631 O O . MET A 1 207 ? -2.417 -3.524 9.630 1.00 94.88 207 MET A O 1
ATOM 1635 N N . VAL A 1 208 ? -2.554 -1.401 8.952 1.00 94.81 208 VAL A N 1
ATOM 1636 C CA . VAL A 1 208 ? -2.416 -0.773 10.276 1.00 94.81 208 VAL A CA 1
ATOM 1637 C C . VAL A 1 208 ? -3.740 -0.126 10.654 1.00 94.81 208 VAL A C 1
ATOM 1639 O O . VAL A 1 208 ? -4.391 0.504 9.821 1.00 94.81 208 VAL A O 1
ATOM 1642 N N . GLU A 1 209 ? -4.122 -0.246 11.921 1.00 93.06 209 GLU A N 1
ATOM 1643 C CA . GLU A 1 209 ? -5.304 0.415 12.466 1.00 93.06 209 GLU A CA 1
ATOM 1644 C C . GLU A 1 209 ? -5.267 1.933 12.267 1.00 93.06 209 GLU A C 1
ATOM 1646 O O . GLU A 1 209 ? -4.255 2.604 12.509 1.00 93.06 209 GLU A O 1
ATOM 1651 N N . GLN A 1 210 ? -6.411 2.495 11.873 1.00 87.69 210 GLN A N 1
ATOM 1652 C CA . GLN A 1 210 ? -6.509 3.902 11.486 1.00 87.69 210 GLN A CA 1
ATOM 1653 C C . GLN A 1 210 ? -6.089 4.857 12.616 1.00 87.69 210 GLN A C 1
ATOM 1655 O O . GLN A 1 210 ? -5.451 5.882 12.361 1.00 87.69 210 GLN A O 1
ATOM 1660 N N . LEU A 1 211 ? -6.385 4.496 13.869 1.00 85.06 211 LEU A N 1
ATOM 1661 C CA . LEU A 1 211 ? -6.001 5.263 15.058 1.00 85.06 211 LEU A CA 1
ATOM 1662 C C . LEU A 1 211 ? -4.477 5.444 15.165 1.00 85.06 211 LEU A C 1
ATOM 1664 O O . LEU A 1 211 ? -4.004 6.535 15.480 1.00 85.06 211 LEU A O 1
ATOM 1668 N N . PHE A 1 212 ? -3.694 4.411 14.840 1.00 88.56 212 PHE A N 1
ATOM 1669 C CA . PHE A 1 212 ? -2.230 4.459 14.903 1.00 88.56 212 PHE A CA 1
ATOM 1670 C C . PHE A 1 212 ? -1.606 5.112 13.665 1.00 88.56 212 PHE A C 1
ATOM 1672 O O . PHE A 1 212 ? -0.541 5.728 13.763 1.00 88.56 212 PHE A O 1
ATOM 1679 N N . MET A 1 213 ? -2.266 5.042 12.506 1.00 84.25 213 MET A N 1
ATOM 1680 C CA . MET A 1 213 ? -1.846 5.793 11.315 1.00 84.25 213 MET A CA 1
ATOM 1681 C C . MET A 1 213 ? -1.893 7.307 11.555 1.00 84.25 213 MET A C 1
ATOM 1683 O O . MET A 1 213 ? -0.966 8.023 11.172 1.00 84.25 213 MET A O 1
ATOM 1687 N N . ASN A 1 214 ? -2.928 7.775 12.254 1.00 78.56 214 ASN A N 1
ATOM 1688 C CA . ASN A 1 214 ? -3.131 9.191 12.560 1.00 78.56 214 ASN A CA 1
ATOM 1689 C C . ASN A 1 214 ? -2.317 9.674 13.775 1.00 78.56 214 ASN A C 1
ATOM 1691 O O . ASN A 1 214 ? -2.211 10.876 14.013 1.00 78.56 214 ASN A O 1
ATOM 1695 N N . CYS A 1 215 ? -1.729 8.758 14.547 1.00 78.75 215 CYS A N 1
ATOM 1696 C CA . CYS A 1 215 ? -0.992 9.100 15.754 1.00 78.75 215 CYS A CA 1
ATOM 1697 C C . CYS A 1 215 ? 0.460 9.499 15.455 1.00 78.75 215 CYS A C 1
ATOM 1699 O O . CYS A 1 215 ? 1.167 8.819 14.704 1.00 78.75 215 CYS A O 1
ATOM 1701 N N . ARG A 1 216 ? 0.917 10.591 16.081 1.00 73.19 216 ARG A N 1
ATOM 1702 C CA . ARG A 1 216 ? 2.304 11.090 16.016 1.00 73.19 216 ARG A CA 1
ATOM 1703 C C . ARG A 1 216 ? 2.958 11.291 17.392 1.00 73.19 216 ARG A C 1
ATOM 1705 O O . ARG A 1 216 ? 4.178 11.387 17.448 1.00 73.19 216 ARG A O 1
ATOM 1712 N N . SER A 1 217 ? 2.182 11.292 18.481 1.00 76.50 217 SER A N 1
ATOM 1713 C CA . SER A 1 217 ? 2.685 11.410 19.861 1.00 76.50 217 SER A CA 1
ATOM 1714 C C . SER A 1 217 ? 3.006 10.033 20.465 1.00 76.50 217 SER A C 1
ATOM 1716 O O . SER A 1 217 ? 2.158 9.131 20.419 1.00 76.50 217 SER A O 1
ATOM 1718 N N . PRO A 1 218 ? 4.193 9.851 21.069 1.00 78.88 218 PRO A N 1
ATOM 1719 C CA . PRO A 1 218 ? 4.523 8.640 21.825 1.00 78.88 218 PRO A CA 1
ATOM 1720 C C . PRO A 1 218 ? 3.711 8.433 23.105 1.00 78.88 218 PRO A C 1
ATOM 1722 O O . PRO A 1 218 ? 3.411 7.287 23.440 1.00 78.88 218 PRO A O 1
ATOM 1725 N N . GLU A 1 219 ? 3.325 9.502 23.798 1.00 78.06 219 GLU A N 1
ATOM 1726 C CA . GLU A 1 219 ? 2.487 9.448 25.001 1.00 78.06 219 GLU A CA 1
ATOM 1727 C C . GLU A 1 219 ? 1.11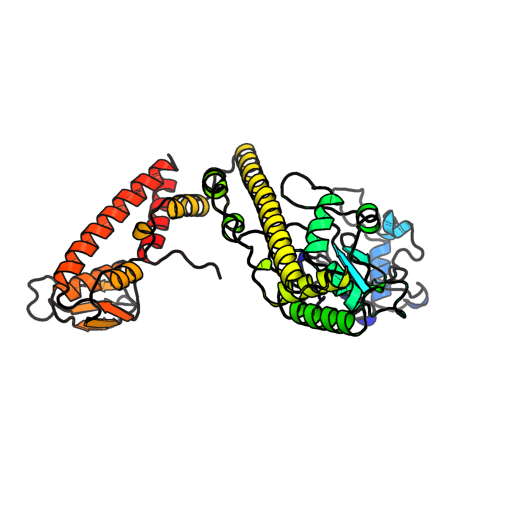1 8.869 24.665 1.00 78.06 219 GLU A C 1
ATOM 1729 O O . GLU A 1 219 ? 0.634 7.938 25.322 1.00 78.06 219 GLU A O 1
ATOM 1734 N N . ARG A 1 220 ? 0.501 9.367 23.583 1.00 75.62 220 ARG A N 1
ATOM 1735 C CA . ARG A 1 220 ? -0.776 8.864 23.073 1.00 75.62 220 ARG A CA 1
ATOM 1736 C C . ARG A 1 220 ? -0.676 7.402 22.653 1.00 75.62 220 ARG A C 1
ATOM 1738 O O . ARG A 1 220 ? -1.558 6.605 22.973 1.00 75.62 220 ARG A O 1
ATOM 1745 N N . VAL A 1 221 ? 0.402 7.032 21.963 1.00 85.81 221 VAL A N 1
ATOM 1746 C CA . VAL A 1 221 ? 0.655 5.637 21.590 1.00 85.81 221 VAL A CA 1
ATOM 1747 C C . VAL A 1 221 ? 0.708 4.724 22.814 1.00 85.81 221 VAL A C 1
ATOM 1749 O O . VAL A 1 221 ? 0.137 3.639 22.761 1.00 85.81 221 VAL A O 1
ATOM 1752 N N . GLU A 1 222 ? 1.355 5.134 23.907 1.00 84.31 222 GLU A N 1
ATOM 1753 C CA . GLU A 1 222 ? 1.478 4.283 25.096 1.00 84.31 222 GLU A CA 1
ATOM 1754 C C . GLU A 1 222 ? 0.127 4.054 25.785 1.00 84.31 222 GLU A C 1
ATOM 1756 O O . GLU A 1 222 ? -0.165 2.930 26.193 1.00 84.31 222 GLU A O 1
ATOM 1761 N N . LYS A 1 223 ? -0.738 5.077 25.829 1.00 82.94 223 LYS A N 1
ATOM 1762 C CA . LYS A 1 223 ? -2.122 4.927 26.307 1.00 82.94 223 LYS A CA 1
ATOM 1763 C C . LYS A 1 223 ? -2.924 3.979 25.411 1.00 82.94 223 LYS A C 1
ATOM 1765 O O . LYS A 1 223 ? -3.558 3.047 25.896 1.00 82.94 223 LYS A O 1
ATOM 1770 N N . MET A 1 224 ? -2.858 4.176 24.092 1.00 81.81 224 MET A N 1
ATOM 1771 C CA . MET A 1 224 ? -3.611 3.364 23.126 1.00 81.81 224 MET A CA 1
ATOM 1772 C C . MET A 1 224 ? -3.094 1.929 23.014 1.00 81.81 224 MET A C 1
ATOM 1774 O O . MET A 1 224 ? -3.856 1.037 22.654 1.00 81.81 224 MET A O 1
ATOM 1778 N N . LYS A 1 225 ? -1.825 1.669 23.343 1.00 85.06 225 LYS A N 1
ATOM 1779 C CA . LYS A 1 225 ? -1.232 0.325 23.314 1.00 85.06 225 LYS A CA 1
ATOM 1780 C C . LYS A 1 225 ? -2.007 -0.683 24.173 1.00 85.06 225 LYS A C 1
ATOM 1782 O O . LYS A 1 225 ? -1.991 -1.867 23.858 1.00 85.06 225 LYS A O 1
ATOM 1787 N N . GLN A 1 226 ? -2.684 -0.217 25.225 1.00 83.06 226 GLN A N 1
ATOM 1788 C CA . GLN A 1 226 ? -3.482 -1.050 26.132 1.00 83.06 226 GLN A CA 1
ATOM 1789 C C . GLN A 1 226 ? -4.901 -1.339 25.613 1.00 83.06 226 GLN A C 1
ATOM 1791 O O . GLN A 1 226 ? -5.594 -2.184 26.174 1.00 83.06 226 GLN A O 1
ATOM 1796 N N . SER A 1 227 ? -5.344 -0.656 24.552 1.00 86.81 227 SER A N 1
ATOM 1797 C CA . SER A 1 227 ? -6.664 -0.887 23.959 1.00 86.81 227 SER A CA 1
ATOM 1798 C C . SER A 1 227 ? -6.739 -2.245 23.246 1.00 86.81 227 SER A C 1
ATOM 1800 O O . SER A 1 227 ? -5.721 -2.715 22.719 1.00 86.81 227 SER A O 1
ATOM 1802 N N . PRO A 1 228 ? -7.928 -2.875 23.170 1.00 90.81 228 PRO A N 1
ATOM 1803 C CA . PRO A 1 228 ? -8.132 -4.068 22.356 1.00 90.81 228 PRO A CA 1
ATOM 1804 C C . PRO A 1 228 ? -7.676 -3.865 20.907 1.00 90.81 228 PRO A C 1
ATOM 1806 O O . PRO A 1 228 ? -7.690 -2.751 20.379 1.00 90.81 228 PRO A O 1
ATOM 1809 N N . ILE A 1 229 ? -7.245 -4.948 20.264 1.00 93.44 229 ILE A N 1
ATOM 1810 C CA . ILE A 1 229 ? -6.827 -4.915 18.860 1.00 93.44 229 ILE A CA 1
ATOM 1811 C C . ILE A 1 229 ? -8.071 -4.812 17.986 1.00 93.44 229 ILE A C 1
ATOM 1813 O O . ILE A 1 229 ? -8.929 -5.691 18.042 1.00 93.44 229 ILE A O 1
ATOM 1817 N N . SER A 1 230 ? -8.170 -3.736 17.204 1.00 92.88 230 SER A N 1
ATOM 1818 C CA . SER A 1 230 ? -9.198 -3.583 16.177 1.00 92.88 230 SER A CA 1
ATOM 1819 C C . SER A 1 230 ? -8.631 -3.951 14.808 1.00 92.88 230 SER A C 1
ATOM 1821 O O . SER A 1 230 ? -7.414 -3.949 14.603 1.00 92.88 230 SER A O 1
ATOM 1823 N N . LEU A 1 231 ? -9.502 -4.318 13.870 1.00 96.31 231 LEU A N 1
ATOM 1824 C CA . LEU A 1 231 ? -9.053 -4.645 12.525 1.00 96.31 231 LEU A CA 1
ATOM 1825 C C . LEU A 1 231 ? -8.719 -3.361 11.750 1.00 96.31 231 LEU A C 1
ATOM 1827 O O . LEU A 1 231 ? -9.439 -2.369 11.836 1.00 96.31 231 LEU A O 1
ATOM 1831 N N . PRO A 1 232 ? -7.628 -3.346 10.968 1.00 96.75 232 PRO A N 1
ATOM 1832 C CA . PRO A 1 232 ? -7.386 -2.278 10.015 1.00 96.75 232 PRO A CA 1
ATOM 1833 C C . PRO A 1 232 ? -8.435 -2.315 8.899 1.00 96.75 232 PRO A C 1
ATOM 1835 O O . PRO A 1 232 ? -8.916 -3.383 8.520 1.00 96.75 232 PRO A O 1
ATOM 1838 N N . LYS A 1 233 ? -8.700 -1.155 8.286 1.00 96.31 233 LYS A N 1
ATOM 1839 C CA . LYS A 1 233 ? -9.717 -0.996 7.233 1.00 96.31 233 LYS A CA 1
ATOM 1840 C C . LYS A 1 233 ? -9.576 -1.998 6.081 1.00 96.31 233 LYS A C 1
ATOM 1842 O O . LYS A 1 233 ? -10.580 -2.393 5.508 1.00 96.31 233 LYS A O 1
ATOM 1847 N N . GLU A 1 234 ? -8.352 -2.401 5.724 1.00 97.56 234 GLU A N 1
ATOM 1848 C CA . GLU A 1 234 ? -8.114 -3.426 4.693 1.00 97.56 234 GLU A CA 1
ATOM 1849 C C . GLU A 1 234 ? -8.670 -4.806 5.083 1.00 97.56 234 GLU A C 1
ATOM 1851 O O . GLU A 1 234 ? -9.227 -5.493 4.232 1.00 97.56 234 GLU A O 1
ATOM 1856 N N . LEU A 1 235 ? -8.541 -5.205 6.352 1.00 97.88 235 LEU A N 1
ATOM 1857 C CA . LEU A 1 235 ? -8.961 -6.519 6.856 1.00 97.88 235 LEU A CA 1
ATOM 1858 C C . LEU A 1 235 ? -10.450 -6.569 7.237 1.00 97.88 235 LEU A C 1
ATOM 1860 O O . LEU A 1 235 ? -11.003 -7.646 7.425 1.00 97.88 235 LEU A O 1
ATOM 1864 N N . GLU A 1 236 ? -11.126 -5.424 7.303 1.00 97.50 236 GLU A N 1
ATOM 1865 C CA . GLU A 1 236 ? -12.589 -5.359 7.426 1.00 97.50 236 GLU A CA 1
ATOM 1866 C C . GLU A 1 236 ? -13.303 -5.634 6.090 1.00 97.50 236 GLU A C 1
ATOM 1868 O O . GLU A 1 236 ? -14.514 -5.866 6.057 1.00 97.50 236 GLU A O 1
ATOM 1873 N N . MET A 1 237 ? -12.579 -5.594 4.965 1.00 97.25 237 MET A N 1
ATOM 1874 C CA . MET A 1 237 ? -13.194 -5.681 3.643 1.00 97.25 237 MET A CA 1
ATOM 1875 C C . MET A 1 237 ? -13.573 -7.117 3.268 1.00 97.25 237 MET A C 1
ATOM 1877 O O . MET A 1 237 ? -12.798 -8.065 3.406 1.00 97.25 237 MET A O 1
ATOM 1881 N N . ARG A 1 238 ? -14.787 -7.272 2.727 1.00 97.38 238 ARG A N 1
ATOM 1882 C CA . ARG A 1 238 ? -15.357 -8.576 2.356 1.00 97.38 238 ARG A CA 1
ATOM 1883 C C . ARG A 1 238 ? -14.534 -9.300 1.289 1.00 97.38 238 ARG A C 1
ATOM 1885 O O . ARG A 1 238 ? -14.334 -10.502 1.383 1.00 97.38 238 ARG A O 1
ATOM 1892 N N . ASP A 1 239 ? -14.065 -8.580 0.277 1.00 97.38 239 ASP A N 1
ATOM 1893 C CA . ASP A 1 239 ? -13.309 -9.148 -0.843 1.00 97.38 239 ASP A CA 1
ATOM 1894 C C . ASP A 1 239 ? -11.958 -9.737 -0.410 1.00 97.38 239 ASP A C 1
ATOM 1896 O O . ASP A 1 239 ? -11.575 -10.818 -0.863 1.00 97.38 239 ASP A O 1
ATOM 1900 N N . ARG A 1 240 ? -11.284 -9.057 0.521 1.00 98.12 240 ARG A N 1
ATOM 1901 C CA . ARG A 1 240 ? -10.075 -9.508 1.207 1.00 98.12 240 ARG A CA 1
ATOM 1902 C C . ARG A 1 240 ? -10.345 -10.809 1.964 1.00 98.12 240 ARG A C 1
ATOM 1904 O O . ARG A 1 240 ? -9.635 -11.790 1.744 1.00 98.12 240 ARG A O 1
ATOM 1911 N N . ARG A 1 241 ? -11.424 -10.850 2.752 1.00 98.38 241 ARG A N 1
ATOM 1912 C CA . ARG A 1 241 ? -11.842 -12.055 3.485 1.00 98.38 241 ARG A CA 1
ATOM 1913 C C . ARG A 1 241 ? -12.172 -13.219 2.565 1.00 98.38 241 ARG A C 1
ATOM 1915 O O . ARG A 1 241 ? -11.689 -14.326 2.785 1.00 98.38 241 ARG A O 1
ATOM 1922 N N . ASP A 1 242 ? -12.927 -12.978 1.499 1.00 98.38 242 ASP A N 1
ATOM 1923 C CA . ASP A 1 242 ? -13.270 -14.023 0.535 1.00 98.38 242 ASP A CA 1
ATOM 1924 C C . ASP A 1 242 ? -12.015 -14.620 -0.133 1.00 98.38 242 ASP A C 1
ATOM 1926 O O . ASP A 1 242 ? -11.958 -15.832 -0.368 1.00 98.38 242 ASP A O 1
ATOM 1930 N N . LEU A 1 243 ? -11.012 -13.784 -0.444 1.00 98.62 243 LEU A N 1
ATOM 1931 C CA . LEU A 1 243 ? -9.727 -14.233 -0.982 1.00 98.62 243 LEU A CA 1
ATOM 1932 C C . LEU A 1 243 ? -8.984 -15.118 0.023 1.00 98.62 243 LEU A C 1
ATOM 1934 O O . LEU A 1 243 ? -8.554 -16.213 -0.337 1.00 98.62 243 LEU A O 1
ATOM 1938 N N . ASP A 1 244 ? -8.866 -14.680 1.273 1.00 98.69 244 ASP A N 1
ATOM 1939 C CA . ASP A 1 244 ? -8.144 -15.425 2.307 1.00 98.69 244 ASP A CA 1
ATOM 1940 C C . ASP A 1 244 ? -8.828 -16.763 2.638 1.00 98.69 244 ASP A C 1
ATOM 1942 O O . ASP A 1 244 ? -8.161 -17.793 2.739 1.00 98.69 244 ASP A O 1
ATOM 1946 N N . LEU A 1 245 ? -10.163 -16.808 2.679 1.00 98.69 245 LEU A N 1
ATOM 1947 C CA . LEU A 1 245 ? -10.926 -18.054 2.838 1.00 98.69 245 LEU A CA 1
ATOM 1948 C C . LEU A 1 245 ? -10.731 -19.029 1.665 1.00 98.69 245 LEU A C 1
ATOM 1950 O O . LEU A 1 245 ? -10.739 -20.247 1.867 1.00 98.69 245 LEU A O 1
ATOM 1954 N N . ALA A 1 246 ? -10.573 -18.521 0.437 1.00 98.44 246 ALA A N 1
ATOM 1955 C CA . ALA A 1 246 ? -10.249 -19.342 -0.732 1.00 98.44 246 ALA A CA 1
ATOM 1956 C C . ALA A 1 246 ? -8.813 -19.891 -0.667 1.00 98.44 246 ALA A C 1
ATOM 1958 O O . ALA A 1 246 ? -8.554 -21.002 -1.122 1.00 98.44 246 ALA A O 1
ATOM 1959 N N . VAL A 1 247 ? -7.889 -19.144 -0.062 1.00 98.50 247 VAL A N 1
ATOM 1960 C CA . VAL A 1 247 ? -6.508 -19.588 0.168 1.00 98.50 247 VAL A CA 1
ATOM 1961 C C . VAL A 1 247 ? -6.434 -20.639 1.277 1.00 98.50 247 VAL A C 1
ATOM 1963 O O . VAL A 1 247 ? -5.716 -21.624 1.123 1.00 98.50 247 VAL A O 1
ATOM 1966 N N . PHE A 1 248 ? -7.220 -20.512 2.350 1.00 98.56 248 PHE A N 1
ATOM 1967 C CA . PHE A 1 248 ? -7.336 -21.579 3.351 1.00 98.56 248 PHE A CA 1
ATOM 1968 C C . PHE A 1 248 ? -7.932 -22.867 2.766 1.00 98.56 248 PHE A C 1
ATOM 1970 O O . PHE A 1 248 ? -7.483 -23.967 3.081 1.00 98.56 248 PHE A O 1
ATOM 1977 N N . GLU A 1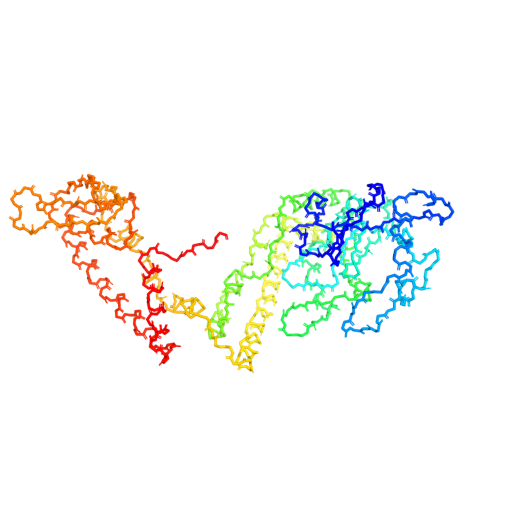 249 ? -8.912 -22.737 1.870 1.00 98.19 249 GLU A N 1
ATOM 1978 C CA . GLU A 1 249 ? -9.461 -23.874 1.122 1.00 98.19 249 GLU A CA 1
ATOM 1979 C C . GLU A 1 249 ? -8.399 -24.542 0.241 1.00 98.19 249 GLU A C 1
ATOM 1981 O O . GLU A 1 249 ? -8.290 -25.765 0.235 1.00 98.19 249 GLU A O 1
ATOM 1986 N N . LEU A 1 250 ? -7.577 -23.740 -0.450 1.00 98.00 250 LEU A N 1
ATOM 1987 C CA . LEU A 1 250 ? -6.463 -24.214 -1.275 1.00 98.00 250 LEU A CA 1
ATOM 1988 C C . LEU A 1 250 ? -5.464 -25.061 -0.477 1.00 98.00 250 LEU A C 1
ATOM 1990 O O . LEU A 1 250 ? -5.015 -26.090 -0.974 1.00 98.00 250 LEU A O 1
ATOM 1994 N N . ILE A 1 251 ? -5.121 -24.652 0.746 1.00 97.62 251 ILE A N 1
ATOM 1995 C CA . ILE A 1 251 ? -4.185 -25.407 1.598 1.00 97.62 251 ILE A CA 1
ATOM 1996 C C . ILE A 1 251 ? -4.846 -26.582 2.338 1.00 97.62 251 ILE A C 1
ATOM 1998 O O . ILE A 1 251 ? -4.208 -27.212 3.177 1.00 97.62 251 ILE A O 1
ATOM 2002 N N . GLY A 1 252 ? -6.107 -26.899 2.022 1.00 97.31 252 GLY A N 1
ATOM 2003 C CA . GLY A 1 252 ? -6.781 -28.112 2.483 1.00 97.31 252 GLY A CA 1
ATOM 2004 C C . GLY A 1 252 ? -7.666 -27.949 3.718 1.00 97.31 252 GLY A C 1
ATOM 2005 O O . GLY A 1 252 ? -8.118 -28.954 4.265 1.00 97.31 252 GLY A O 1
ATOM 2006 N N . VAL A 1 253 ? -7.965 -26.724 4.164 1.00 97.94 253 VAL A N 1
ATOM 2007 C CA . VAL A 1 253 ? -8.940 -26.512 5.247 1.00 97.94 253 VAL A CA 1
ATOM 2008 C C . VAL A 1 253 ? -10.353 -26.654 4.675 1.00 97.94 253 VAL A C 1
ATOM 2010 O O . VAL A 1 253 ? -10.945 -25.701 4.169 1.00 97.94 253 VAL A O 1
ATOM 2013 N N . THR A 1 254 ? -10.896 -27.869 4.711 1.00 94.19 254 THR A N 1
ATOM 2014 C CA . THR A 1 254 ? -12.190 -28.182 4.084 1.00 94.19 254 THR A CA 1
ATOM 2015 C C . THR A 1 254 ? -13.386 -27.690 4.898 1.00 94.19 254 THR A C 1
ATOM 2017 O O . THR A 1 254 ? -14.386 -27.260 4.320 1.00 94.19 254 THR A O 1
ATOM 2020 N N . ASP A 1 255 ? -13.301 -27.730 6.232 1.00 97.88 255 ASP A N 1
ATOM 2021 C CA . ASP A 1 255 ? -14.391 -27.289 7.105 1.00 97.88 255 ASP A CA 1
ATOM 2022 C C . ASP A 1 255 ? -14.563 -25.763 7.060 1.00 97.88 255 ASP A C 1
ATOM 2024 O O . ASP A 1 255 ? -13.622 -24.994 7.253 1.00 97.88 255 ASP A O 1
ATOM 2028 N N . ALA A 1 256 ? -15.785 -25.310 6.780 1.00 97.31 256 ALA A N 1
ATOM 2029 C CA . ALA A 1 256 ? -16.067 -23.890 6.593 1.00 97.31 256 ALA A CA 1
ATOM 2030 C C . ALA A 1 256 ? -15.953 -23.087 7.899 1.00 97.31 256 ALA A C 1
ATOM 2032 O O . ALA A 1 256 ? -15.479 -21.954 7.866 1.00 97.31 256 ALA A O 1
ATOM 2033 N N . LYS A 1 257 ? -16.347 -23.663 9.043 1.00 98.12 257 LYS A N 1
ATOM 2034 C CA . LYS A 1 257 ? -16.259 -22.972 10.339 1.00 98.12 257 LYS A CA 1
ATOM 2035 C C . LYS A 1 257 ? -14.807 -22.821 10.774 1.00 98.12 257 LYS A C 1
ATOM 2037 O O . LYS A 1 257 ? -14.419 -21.759 11.250 1.00 98.12 257 LYS A O 1
ATOM 2042 N N . GLU A 1 258 ? -14.005 -23.857 10.562 1.00 98.38 258 GLU A N 1
ATOM 2043 C CA . GLU A 1 258 ? -12.574 -23.825 10.832 1.00 98.38 258 GLU A CA 1
ATOM 2044 C C . GLU A 1 258 ? -11.852 -22.803 9.950 1.00 98.38 258 GLU A C 1
ATOM 2046 O O . GLU A 1 258 ? -11.012 -22.055 10.446 1.00 98.38 258 GLU A O 1
ATOM 2051 N N . ARG A 1 259 ? -12.221 -22.691 8.667 1.00 98.19 259 ARG A N 1
ATOM 2052 C CA . ARG A 1 259 ? -11.685 -21.638 7.789 1.00 98.19 259 ARG A CA 1
ATOM 2053 C C . ARG A 1 259 ? -11.962 -20.235 8.307 1.00 98.19 259 ARG A C 1
ATOM 2055 O O . ARG A 1 259 ? -11.049 -19.416 8.321 1.00 98.19 259 ARG A O 1
ATOM 2062 N N . GLU A 1 260 ? -13.193 -19.960 8.729 1.00 98.38 260 GLU A N 1
ATOM 2063 C CA . GLU A 1 260 ? -13.554 -18.661 9.311 1.00 98.38 260 GLU A CA 1
ATOM 2064 C C . GLU A 1 260 ? -12.734 -18.388 10.578 1.00 98.38 260 GLU A C 1
ATOM 2066 O O . GLU A 1 260 ? -12.119 -17.329 10.695 1.00 98.38 260 GLU A O 1
ATOM 2071 N N . ARG A 1 261 ? -12.620 -19.382 11.471 1.00 98.62 261 ARG A N 1
ATOM 2072 C CA . ARG A 1 261 ? -11.829 -19.283 12.706 1.00 98.62 261 ARG A CA 1
ATOM 2073 C C . ARG A 1 261 ? -10.352 -18.988 12.430 1.00 98.62 261 ARG A C 1
ATOM 2075 O O . ARG A 1 261 ? -9.764 -18.133 13.089 1.00 98.62 261 ARG A O 1
ATOM 2082 N N . LEU A 1 262 ? -9.741 -19.690 11.475 1.00 98.50 262 LEU A N 1
ATOM 2083 C CA . LEU A 1 262 ? -8.346 -19.468 11.083 1.00 98.50 262 LEU A CA 1
ATOM 2084 C C . LEU A 1 262 ? -8.152 -18.105 10.414 1.00 98.50 262 LEU A C 1
ATOM 2086 O O . LEU A 1 262 ? -7.137 -17.452 10.651 1.00 98.50 262 LEU A O 1
ATOM 2090 N N . CYS A 1 263 ? -9.125 -17.647 9.624 1.00 98.50 263 CYS A N 1
ATOM 2091 C CA . CYS A 1 263 ? -9.096 -16.315 9.027 1.00 98.50 263 CYS A CA 1
ATOM 2092 C C . CYS A 1 263 ? -9.162 -15.214 10.094 1.00 98.50 263 CYS A C 1
ATOM 2094 O O . CYS A 1 263 ? -8.391 -14.259 10.024 1.00 98.50 263 CYS A O 1
ATOM 2096 N N . ASP A 1 264 ? -10.012 -15.367 11.112 1.00 98.44 264 ASP A N 1
ATOM 2097 C CA . ASP A 1 264 ? -10.083 -14.427 12.236 1.00 98.44 264 ASP A CA 1
ATOM 2098 C C . ASP A 1 264 ? -8.764 -14.370 13.013 1.00 98.44 264 ASP A C 1
ATOM 2100 O O . ASP A 1 264 ? -8.276 -13.287 13.339 1.00 98.44 264 ASP A O 1
ATOM 2104 N N . GLN A 1 265 ? -8.141 -15.528 13.256 1.00 98.19 265 GLN A N 1
ATOM 2105 C CA . GLN A 1 265 ? -6.829 -15.596 13.902 1.00 98.19 265 GLN A CA 1
ATOM 2106 C C . GLN A 1 265 ? -5.735 -14.938 13.059 1.00 98.19 265 GLN A C 1
ATOM 2108 O O . GLN A 1 265 ? -4.951 -14.148 13.582 1.00 98.19 265 GLN A O 1
ATOM 2113 N N . LEU A 1 266 ? -5.710 -15.209 11.751 1.00 98.12 266 LEU A N 1
ATOM 2114 C CA . LEU A 1 266 ? -4.783 -14.571 10.819 1.00 98.12 266 LEU A CA 1
ATOM 2115 C C . LEU A 1 266 ? -4.928 -13.043 10.849 1.00 98.12 266 LEU A C 1
ATOM 2117 O O . LEU A 1 266 ? -3.926 -12.330 10.859 1.00 98.12 266 LEU A O 1
ATOM 2121 N N . TYR A 1 267 ? -6.161 -12.537 10.881 1.00 98.38 267 TYR A N 1
ATOM 2122 C CA . TYR A 1 267 ? -6.428 -11.098 10.856 1.00 98.38 267 TYR A CA 1
ATOM 2123 C C . TYR A 1 267 ? -6.034 -10.424 12.159 1.00 98.38 267 TYR A C 1
ATOM 2125 O O . TYR A 1 267 ? -5.437 -9.347 12.133 1.00 98.38 267 TYR A O 1
ATOM 2133 N N . PHE A 1 268 ? -6.309 -11.076 13.287 1.00 97.75 268 PHE A N 1
ATOM 2134 C CA . PHE A 1 268 ? -5.874 -10.607 14.593 1.00 97.75 268 PHE A CA 1
ATOM 2135 C C . PHE A 1 268 ? -4.345 -10.505 14.677 1.00 97.75 268 PHE A C 1
ATOM 2137 O O . PHE A 1 268 ? -3.825 -9.450 15.042 1.00 97.75 268 PHE A O 1
ATOM 2144 N N . GLU A 1 269 ? -3.615 -11.558 14.294 1.00 96.94 269 GLU A N 1
ATOM 2145 C CA . GLU A 1 269 ? -2.147 -11.556 14.359 1.00 96.94 269 GLU A CA 1
ATOM 2146 C C . GLU A 1 269 ? -1.526 -10.561 13.367 1.00 96.94 269 GLU A C 1
ATOM 2148 O O . GLU A 1 269 ? -0.574 -9.859 13.711 1.00 96.94 269 GLU A O 1
ATOM 2153 N N . ALA A 1 270 ? -2.098 -10.416 12.165 1.00 96.50 270 ALA A N 1
ATOM 2154 C CA . ALA A 1 270 ? -1.664 -9.395 11.214 1.00 96.50 270 ALA A CA 1
ATOM 2155 C C . ALA A 1 270 ? -1.870 -7.974 11.773 1.00 96.50 270 ALA A C 1
ATOM 2157 O O . ALA A 1 270 ? -0.934 -7.171 11.777 1.00 96.50 270 ALA A O 1
ATOM 2158 N N . ALA A 1 271 ? -3.065 -7.666 12.291 1.00 96.69 271 ALA A N 1
ATOM 2159 C CA . ALA A 1 271 ? -3.380 -6.362 12.878 1.00 96.69 271 ALA A CA 1
ATOM 2160 C C . ALA A 1 271 ? -2.456 -6.034 14.062 1.00 96.69 271 ALA A C 1
ATOM 2162 O O . ALA A 1 271 ? -1.882 -4.944 14.131 1.00 96.69 271 ALA A O 1
ATOM 2163 N N . LYS A 1 272 ? -2.248 -7.011 14.952 1.00 95.44 272 LYS A N 1
ATOM 2164 C CA . LYS A 1 272 ? -1.333 -6.911 16.091 1.00 95.44 272 LYS A CA 1
ATOM 2165 C C . LYS A 1 272 ? 0.085 -6.565 15.654 1.00 95.44 272 LYS A C 1
ATOM 2167 O O . LYS A 1 272 ? 0.669 -5.609 16.163 1.00 95.44 272 LYS A O 1
ATOM 2172 N N . HIS A 1 273 ? 0.621 -7.308 14.692 1.00 94.00 273 HIS A N 1
ATOM 2173 C CA . HIS A 1 273 ? 1.985 -7.119 14.211 1.00 94.00 273 HIS A CA 1
ATOM 2174 C C . HIS A 1 273 ? 2.199 -5.720 13.619 1.00 94.00 273 HIS A C 1
ATOM 2176 O O . HIS A 1 273 ? 3.139 -5.004 13.974 1.00 94.00 273 HIS A O 1
ATOM 2182 N N . PHE A 1 274 ? 1.294 -5.281 12.743 1.00 94.00 274 PHE A N 1
ATOM 2183 C CA . PHE A 1 274 ? 1.387 -3.961 12.121 1.00 94.00 274 PHE A CA 1
ATOM 2184 C C . PHE A 1 274 ? 1.176 -2.814 13.121 1.00 94.00 274 PHE A C 1
ATOM 2186 O O . PHE A 1 274 ? 1.845 -1.779 13.008 1.00 94.00 274 PHE A O 1
ATOM 2193 N N . ARG A 1 275 ? 0.325 -3.001 14.142 1.00 93.88 275 ARG A N 1
ATOM 2194 C CA . ARG A 1 275 ? 0.229 -2.088 15.291 1.00 93.88 275 ARG A CA 1
ATOM 2195 C C . ARG A 1 275 ? 1.578 -1.975 15.998 1.00 93.88 275 ARG A C 1
ATOM 2197 O O . ARG A 1 275 ? 2.069 -0.863 16.179 1.00 93.88 275 ARG A O 1
ATOM 2204 N N . GLU A 1 276 ? 2.196 -3.091 16.380 1.00 92.12 276 GLU A N 1
ATOM 2205 C CA . GLU A 1 276 ? 3.477 -3.104 17.102 1.00 92.12 276 GLU A CA 1
ATOM 2206 C C . GLU A 1 276 ? 4.584 -2.372 16.330 1.00 92.12 276 GLU A C 1
ATOM 2208 O O . GLU A 1 276 ? 5.290 -1.534 16.903 1.00 92.12 276 GLU A O 1
ATOM 2213 N N . ILE A 1 277 ? 4.675 -2.595 15.015 1.00 90.88 277 ILE A N 1
ATOM 2214 C CA . ILE A 1 277 ? 5.583 -1.850 14.135 1.00 90.88 277 ILE A CA 1
ATOM 2215 C C . ILE A 1 277 ? 5.322 -0.345 14.216 1.00 90.88 277 ILE A C 1
ATOM 2217 O O . ILE A 1 277 ? 6.251 0.439 14.434 1.00 90.88 277 ILE A O 1
ATOM 2221 N N . ARG A 1 278 ? 4.064 0.073 14.033 1.00 92.19 278 ARG A N 1
ATOM 2222 C CA . ARG A 1 278 ? 3.704 1.494 13.987 1.00 92.19 278 ARG A CA 1
ATOM 2223 C C . ARG A 1 278 ? 3.991 2.189 15.318 1.00 92.19 278 ARG A C 1
ATOM 2225 O O . ARG A 1 278 ? 4.457 3.327 15.327 1.00 92.19 278 ARG A O 1
ATOM 2232 N N . ILE A 1 279 ? 3.779 1.495 16.435 1.00 91.38 279 ILE A N 1
ATOM 2233 C CA . ILE A 1 279 ? 4.123 1.969 17.782 1.00 91.38 279 ILE A CA 1
ATOM 2234 C C . ILE A 1 279 ? 5.622 2.275 17.892 1.00 91.38 279 ILE A C 1
ATOM 2236 O O . ILE A 1 279 ? 6.003 3.347 18.373 1.00 91.38 279 ILE A O 1
ATOM 2240 N N . VAL A 1 280 ? 6.480 1.354 17.443 1.00 89.69 280 VAL A N 1
ATOM 2241 C CA . VAL A 1 280 ? 7.939 1.547 17.464 1.00 89.69 280 VAL A CA 1
ATOM 2242 C C . VAL A 1 280 ? 8.350 2.698 16.547 1.00 89.69 280 VAL A C 1
ATOM 2244 O O . VAL A 1 280 ? 9.161 3.537 16.948 1.00 89.69 280 VAL A O 1
ATOM 2247 N N . GLU A 1 281 ? 7.759 2.788 15.354 1.00 88.81 281 GLU A N 1
ATOM 2248 C CA . GLU A 1 281 ? 8.039 3.868 14.407 1.00 88.81 281 GLU A CA 1
ATOM 2249 C C . GLU A 1 281 ? 7.722 5.245 15.001 1.00 88.81 281 GLU A C 1
ATOM 2251 O O . GLU A 1 281 ? 8.560 6.142 14.911 1.00 88.81 281 GLU A O 1
ATOM 2256 N N . ILE A 1 282 ? 6.556 5.420 15.633 1.00 87.12 282 ILE A N 1
ATOM 2257 C CA . ILE A 1 282 ? 6.157 6.704 16.235 1.00 87.12 282 ILE A CA 1
ATOM 2258 C C . ILE A 1 282 ? 7.173 7.134 17.300 1.00 87.12 282 ILE A C 1
ATOM 2260 O O . ILE A 1 282 ? 7.664 8.264 17.270 1.00 87.12 282 ILE A O 1
ATOM 2264 N N . LYS A 1 283 ? 7.587 6.209 18.176 1.00 85.50 283 LYS A N 1
ATOM 2265 C CA . LYS A 1 283 ? 8.628 6.470 19.187 1.00 85.50 283 LYS A CA 1
ATOM 2266 C C . LYS A 1 283 ? 9.954 6.899 18.549 1.00 85.50 283 LYS A C 1
ATOM 2268 O O . LYS A 1 283 ? 10.637 7.789 19.051 1.00 85.50 283 LYS A O 1
ATOM 2273 N N . LYS A 1 284 ? 10.333 6.290 17.423 1.00 83.38 284 LYS A N 1
ATOM 2274 C CA . LYS A 1 284 ? 11.590 6.582 16.712 1.00 83.38 284 LYS A CA 1
ATOM 2275 C C . LYS A 1 284 ? 11.535 7.864 15.885 1.00 83.38 284 LYS A C 1
ATOM 2277 O O . LYS A 1 284 ? 12.561 8.525 15.712 1.00 83.38 284 LYS A O 1
ATOM 2282 N N . GLN A 1 285 ? 10.371 8.230 15.355 1.00 81.12 285 GLN A N 1
ATOM 2283 C CA . GLN A 1 285 ? 10.137 9.529 14.720 1.00 81.12 285 GLN A CA 1
ATOM 2284 C C . GLN A 1 285 ? 10.320 10.662 15.733 1.00 81.12 285 GLN A C 1
ATOM 2286 O O . GLN A 1 285 ? 11.066 11.599 15.456 1.00 81.12 285 GLN A O 1
ATOM 2291 N N . GLU A 1 286 ? 9.757 10.522 16.933 1.00 79.94 286 GLU A N 1
ATOM 2292 C CA . GLU A 1 286 ? 9.889 11.533 17.985 1.00 79.94 286 GLU A CA 1
ATOM 2293 C C . GLU A 1 286 ? 11.335 11.673 18.496 1.00 79.94 286 GLU A C 1
ATOM 2295 O O . GLU A 1 286 ? 11.859 12.783 18.579 1.00 79.94 286 GLU A O 1
ATOM 2300 N N . GLN A 1 287 ? 12.030 10.556 18.754 1.00 79.62 287 GLN A N 1
ATOM 2301 C CA . GLN A 1 287 ? 13.448 10.575 19.153 1.00 79.62 287 GLN A CA 1
ATOM 2302 C C . GLN A 1 287 ? 14.320 11.338 18.145 1.00 79.62 287 GLN A C 1
ATOM 2304 O O . GLN A 1 287 ? 15.196 12.113 18.533 1.00 79.62 287 GLN A O 1
ATOM 2309 N N . ARG A 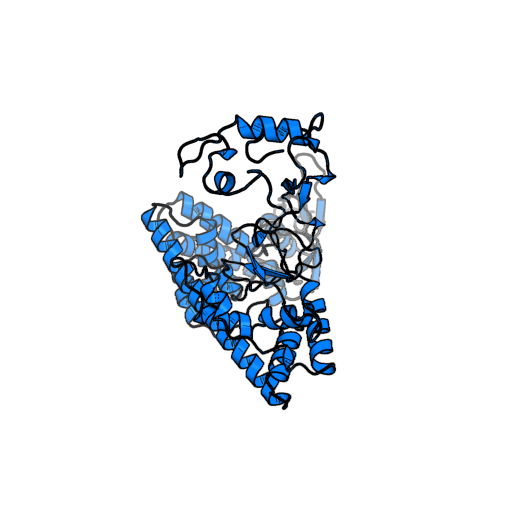1 288 ? 14.062 11.153 16.843 1.00 73.75 288 ARG A N 1
ATOM 2310 C CA . ARG A 1 288 ? 14.781 11.874 15.785 1.00 73.75 288 ARG A CA 1
ATOM 2311 C C . ARG A 1 288 ? 14.404 13.348 15.727 1.00 73.75 288 ARG A C 1
ATOM 2313 O O . ARG A 1 288 ? 15.309 14.169 15.609 1.00 73.75 288 ARG A O 1
ATOM 2320 N N . ALA A 1 289 ? 13.124 13.687 15.866 1.00 71.69 289 ALA A N 1
ATOM 2321 C CA . ALA A 1 289 ? 12.673 15.076 15.916 1.00 71.69 289 ALA A CA 1
ATOM 2322 C C . ALA A 1 289 ? 13.360 15.843 17.062 1.00 71.69 289 ALA A C 1
ATOM 2324 O O . ALA A 1 289 ? 13.954 16.895 16.824 1.00 71.69 289 ALA A O 1
ATOM 2325 N N . LYS A 1 290 ? 13.417 15.240 18.260 1.00 68.19 290 LYS A N 1
ATOM 2326 C CA . LYS A 1 290 ? 14.163 15.768 19.416 1.00 68.19 290 LYS A CA 1
ATOM 2327 C C . LYS A 1 290 ? 15.655 15.943 19.106 1.00 68.19 290 LYS A C 1
ATOM 2329 O O . LYS A 1 290 ? 16.209 17.002 19.378 1.00 68.19 290 LYS A O 1
ATOM 2334 N N . SER A 1 291 ? 16.296 14.953 18.473 1.00 65.25 291 SER A N 1
ATOM 2335 C CA . SER A 1 291 ? 17.722 15.035 18.100 1.00 65.25 291 SER A CA 1
ATOM 2336 C C . SER A 1 291 ? 18.037 16.097 17.036 1.00 65.25 291 SER A C 1
ATOM 2338 O O . SER A 1 291 ? 19.157 16.592 16.982 1.00 65.25 291 SER A O 1
ATOM 2340 N N . GLN A 1 292 ? 17.056 16.458 16.203 1.00 63.12 292 GLN A N 1
ATOM 2341 C CA . GLN A 1 292 ? 17.178 17.480 15.159 1.00 63.12 292 GLN A CA 1
ATOM 2342 C C . GLN A 1 292 ? 16.685 18.863 15.619 1.00 63.12 292 GLN A C 1
ATOM 2344 O O . GLN A 1 292 ? 16.586 19.774 14.801 1.00 63.12 292 GLN A O 1
ATOM 2349 N N . GLY A 1 293 ? 16.350 19.029 16.906 1.00 54.09 293 GLY A N 1
ATOM 2350 C CA . GLY A 1 293 ? 15.844 20.292 17.452 1.00 54.09 293 GLY A CA 1
ATOM 2351 C C . GLY A 1 293 ? 14.470 20.706 16.911 1.00 54.09 293 GLY A C 1
ATOM 2352 O O . GLY A 1 293 ? 14.067 21.855 17.070 1.00 54.09 293 GLY A O 1
ATOM 2353 N N . ARG A 1 294 ? 13.735 19.793 16.264 1.00 51.25 294 ARG A N 1
ATOM 2354 C CA . ARG A 1 294 ? 12.389 20.052 15.747 1.00 51.25 294 ARG A CA 1
ATOM 2355 C C . ARG A 1 294 ? 11.363 19.659 16.812 1.00 51.25 294 ARG A C 1
ATOM 2357 O O . ARG A 1 294 ? 11.129 18.474 17.034 1.00 51.25 294 ARG A O 1
ATOM 2364 N N . GLY A 1 295 ? 10.747 20.649 17.459 1.00 59.00 295 GLY A N 1
ATOM 2365 C CA . GLY A 1 295 ? 9.574 20.434 18.316 1.00 59.00 295 GLY A CA 1
ATOM 2366 C C . GLY A 1 295 ? 8.343 19.971 17.519 1.00 59.00 295 GLY A C 1
ATOM 2367 O O . GLY A 1 295 ? 8.294 20.144 16.298 1.00 59.00 295 GLY A O 1
ATOM 2368 N N . LEU A 1 296 ? 7.351 19.391 18.207 1.00 61.97 296 LEU A N 1
ATOM 2369 C CA . LEU A 1 296 ? 6.046 19.023 17.626 1.00 61.97 296 LEU A CA 1
ATOM 2370 C C . LEU A 1 296 ? 5.371 20.252 17.004 1.00 61.97 296 LEU A C 1
ATOM 2372 O O . LEU A 1 296 ? 5.568 21.366 17.485 1.00 61.97 296 LEU A O 1
ATOM 2376 N N . ARG A 1 297 ? 4.586 20.086 15.939 1.00 67.50 297 ARG A N 1
ATOM 2377 C CA . ARG A 1 297 ? 3.790 21.184 15.361 1.00 67.50 297 ARG A CA 1
ATOM 2378 C C . ARG A 1 297 ? 2.521 21.443 16.190 1.00 67.50 297 ARG A C 1
ATOM 2380 O O . ARG A 1 297 ? 2.073 20.572 16.927 1.00 67.50 297 ARG A O 1
ATOM 2387 N N . ILE A 1 298 ? 1.925 22.632 16.067 1.00 66.44 298 ILE A N 1
ATOM 2388 C CA . ILE A 1 298 ? 0.715 23.020 16.825 1.00 66.44 298 ILE A CA 1
ATOM 2389 C C . ILE A 1 298 ? -0.472 22.091 16.520 1.00 66.44 298 ILE A C 1
ATOM 2391 O O . ILE A 1 298 ? -1.178 21.678 17.434 1.00 66.44 298 ILE A O 1
ATOM 2395 N N . ASP A 1 299 ? -0.637 21.671 15.264 1.00 66.38 299 ASP A N 1
ATOM 2396 C CA . ASP A 1 299 ? -1.653 20.698 14.853 1.00 66.38 299 ASP A CA 1
ATOM 2397 C C . ASP A 1 299 ? -1.442 19.310 15.484 1.00 66.38 299 ASP A C 1
ATOM 2399 O O . ASP A 1 299 ? -2.405 18.625 15.825 1.00 66.38 299 ASP A O 1
ATOM 2403 N N . GLU A 1 300 ? -0.190 18.909 15.709 1.00 65.00 300 GLU A N 1
ATOM 2404 C CA . GLU A 1 300 ? 0.148 17.641 16.370 1.00 65.00 300 GLU A CA 1
ATOM 2405 C C . GLU A 1 300 ? -0.152 17.689 17.875 1.00 65.00 300 GLU A C 1
ATOM 2407 O O . GLU A 1 300 ? -0.664 16.715 18.429 1.00 65.00 300 GLU A O 1
ATOM 2412 N N . LEU A 1 301 ? 0.118 18.828 18.521 1.00 66.94 301 LEU A N 1
ATOM 2413 C CA . LEU A 1 301 ? -0.229 19.067 19.925 1.00 66.94 301 LEU A CA 1
ATOM 2414 C C . LEU A 1 301 ? -1.750 19.117 20.121 1.00 66.94 301 LEU A C 1
ATOM 2416 O O . LEU A 1 301 ? -2.263 18.515 21.061 1.00 66.94 301 LEU A O 1
ATOM 2420 N N . ALA A 1 302 ? -2.482 19.752 19.201 1.00 71.31 302 ALA A N 1
ATOM 2421 C CA . ALA A 1 302 ? -3.941 19.807 19.248 1.00 71.31 302 ALA A CA 1
ATOM 2422 C C . ALA A 1 302 ? -4.570 18.413 19.134 1.00 71.31 302 ALA A C 1
ATOM 2424 O O . ALA A 1 302 ? -5.524 18.107 19.843 1.00 71.31 302 ALA A O 1
ATOM 2425 N N . LEU A 1 303 ? -4.015 17.529 18.296 1.00 69.62 303 LEU A N 1
ATOM 2426 C CA . LEU A 1 303 ? -4.470 16.138 18.199 1.00 69.62 303 LEU A CA 1
ATOM 2427 C C . LEU A 1 303 ? -4.273 15.349 19.498 1.00 69.62 303 LEU A C 1
ATOM 2429 O O . LEU A 1 303 ? -5.132 14.540 19.830 1.00 69.62 303 LEU A O 1
ATOM 2433 N N . ASP A 1 304 ? -3.159 15.539 20.206 1.00 66.12 304 ASP A N 1
ATOM 2434 C CA . ASP A 1 304 ? -2.935 14.882 21.503 1.00 66.12 304 ASP A CA 1
ATOM 2435 C C . ASP A 1 304 ? -3.935 15.374 22.558 1.00 66.12 304 ASP A C 1
ATOM 2437 O O . ASP A 1 304 ? -4.536 14.573 23.275 1.00 66.12 304 ASP A O 1
ATOM 2441 N N . VAL A 1 305 ? -4.164 16.688 22.605 1.00 68.94 305 VAL A N 1
ATOM 2442 C CA . VAL A 1 305 ? -5.097 17.295 23.558 1.00 68.94 305 VAL A CA 1
ATOM 2443 C C . VAL A 1 305 ? -6.547 16.898 23.269 1.00 68.94 305 VAL A C 1
ATOM 2445 O O . VAL A 1 305 ? -7.265 16.531 24.194 1.00 68.94 305 VAL A O 1
ATOM 2448 N N . TRP A 1 306 ? -6.967 16.884 22.001 1.00 73.38 306 TRP A N 1
ATOM 2449 C CA . TRP A 1 306 ? -8.323 16.492 21.593 1.00 73.38 306 TRP A CA 1
ATOM 2450 C C . TRP A 1 306 ? -8.718 15.097 22.086 1.00 73.38 306 TRP A C 1
ATOM 2452 O O . TRP A 1 306 ? -9.847 14.860 22.503 1.00 73.38 306 TRP A O 1
ATOM 2462 N N . ASP A 1 307 ? -7.783 14.151 22.058 1.00 65.44 307 ASP A N 1
ATOM 2463 C CA . ASP A 1 307 ? -8.044 12.784 22.503 1.00 65.44 307 ASP A CA 1
ATOM 2464 C C . ASP A 1 307 ? -7.903 12.614 24.028 1.00 65.44 307 ASP A C 1
ATOM 2466 O O . ASP A 1 307 ? -8.333 11.600 24.575 1.00 65.44 307 ASP A O 1
ATOM 2470 N N . ALA A 1 308 ? -7.353 13.603 24.739 1.00 63.88 308 ALA A N 1
ATOM 2471 C CA . ALA A 1 308 ? -7.398 13.656 26.201 1.00 63.88 308 ALA A CA 1
ATOM 2472 C C . ALA A 1 308 ? -8.755 14.143 26.739 1.00 63.88 308 ALA A C 1
ATOM 2474 O O . ALA A 1 308 ? -9.058 13.883 27.903 1.00 63.88 308 ALA A O 1
ATOM 2475 N N . LEU A 1 309 ? -9.557 14.809 25.901 1.00 70.75 309 LEU A N 1
ATOM 2476 C CA . LEU A 1 309 ? -10.938 15.164 26.215 1.00 70.75 309 LEU A CA 1
ATOM 2477 C C . LEU A 1 309 ? -11.794 13.897 26.365 1.00 70.75 309 LEU A C 1
ATOM 2479 O O . LEU A 1 309 ? -11.604 12.910 25.646 1.00 70.75 309 LEU A O 1
ATOM 2483 N N . THR A 1 310 ? -12.728 13.930 27.308 1.00 73.56 310 THR A N 1
ATOM 2484 C CA . THR A 1 310 ? -13.784 12.931 27.496 1.00 73.56 310 THR A CA 1
ATOM 2485 C C . THR A 1 310 ? -14.727 12.895 26.292 1.00 73.56 310 THR A C 1
ATOM 2487 O O . THR A 1 310 ? -14.770 13.829 25.495 1.00 73.56 310 THR A O 1
ATOM 2490 N N . GLU A 1 311 ? -15.501 11.815 26.145 1.00 71.94 311 GLU A N 1
ATOM 2491 C CA . GLU A 1 311 ? -16.479 11.704 25.051 1.00 71.94 311 GLU A CA 1
ATOM 2492 C C . GLU A 1 311 ? -17.476 12.877 25.046 1.00 71.94 311 GLU A C 1
ATOM 2494 O O . GLU A 1 311 ? -17.787 13.388 23.975 1.00 71.94 311 GLU A O 1
ATOM 2499 N N . ASP A 1 312 ? -17.898 13.370 26.219 1.00 74.00 312 ASP A N 1
ATOM 2500 C CA . ASP A 1 312 ? -18.775 14.546 26.313 1.00 74.00 312 ASP A CA 1
ATOM 2501 C C . ASP A 1 312 ? -18.077 15.834 25.854 1.00 74.00 312 ASP A C 1
ATOM 2503 O O . ASP A 1 312 ? -18.659 16.621 25.114 1.00 74.00 312 ASP A O 1
ATOM 2507 N N . GLU A 1 313 ? -16.810 16.040 26.223 1.00 72.81 313 GLU A N 1
ATOM 2508 C CA . GLU A 1 313 ? -16.022 17.218 25.828 1.00 72.81 313 GLU A CA 1
ATOM 2509 C C . GLU A 1 313 ? -15.682 17.243 24.322 1.00 72.81 313 GLU A C 1
ATOM 2511 O O . GLU A 1 313 ? -15.336 18.298 23.789 1.00 72.81 313 GLU A O 1
ATOM 2516 N N . ARG A 1 314 ? -15.774 16.101 23.624 1.00 78.38 314 ARG A N 1
ATOM 2517 C CA . ARG A 1 314 ? -15.540 16.002 22.171 1.00 78.38 314 ARG A CA 1
ATOM 2518 C C . ARG A 1 314 ? -16.781 16.256 21.322 1.00 78.38 314 ARG A C 1
ATOM 2520 O O . ARG A 1 314 ? -16.632 16.408 20.108 1.00 78.38 314 ARG A O 1
ATOM 2527 N N . LEU A 1 315 ? -17.972 16.279 21.924 1.00 83.62 315 LEU A N 1
ATOM 2528 C CA . LEU A 1 315 ? -19.200 16.609 21.207 1.00 83.62 315 LEU A CA 1
ATOM 2529 C C . LEU A 1 315 ? -19.134 18.061 20.748 1.00 83.62 315 LEU A C 1
ATOM 2531 O O . LEU A 1 315 ? -19.011 18.973 21.575 1.00 83.62 315 LEU A O 1
ATOM 2535 N N . SER A 1 316 ? -19.249 18.263 19.435 1.00 87.75 316 SER A N 1
ATOM 2536 C CA . SER A 1 316 ? -19.413 19.606 18.886 1.00 87.75 316 SER A CA 1
ATOM 2537 C C . SER A 1 316 ? -20.676 20.254 19.455 1.00 87.75 316 SER A C 1
ATOM 2539 O O . SER A 1 316 ? -21.604 19.564 19.882 1.00 87.75 316 SER A O 1
ATOM 2541 N N . ILE A 1 317 ? -20.746 21.586 19.469 1.00 87.00 317 ILE A N 1
ATOM 2542 C CA . ILE A 1 317 ? -21.924 22.283 20.008 1.00 87.00 317 ILE A CA 1
ATOM 2543 C C . ILE A 1 317 ? -23.231 21.831 19.321 1.00 87.00 317 ILE A C 1
ATOM 2545 O O . ILE A 1 317 ? -24.197 21.595 20.045 1.00 87.00 317 ILE A O 1
ATOM 2549 N N . PRO A 1 318 ? -23.293 21.631 17.986 1.00 87.19 318 PRO A N 1
ATOM 2550 C CA . PRO A 1 318 ? -24.481 21.069 17.343 1.00 87.19 318 PRO A CA 1
ATOM 2551 C C . PRO A 1 318 ? -24.845 19.658 17.834 1.00 87.19 318 PRO A C 1
ATOM 2553 O O . PRO A 1 318 ? -25.994 19.432 18.200 1.00 87.19 318 PRO A O 1
ATOM 2556 N N . GLU A 1 319 ? -23.876 18.737 17.908 1.00 86.12 319 GLU A N 1
ATOM 2557 C CA . GLU A 1 319 ? -24.103 17.355 18.377 1.00 86.12 319 GLU A CA 1
ATOM 2558 C C . GLU A 1 319 ? -24.529 17.317 19.852 1.00 86.12 319 GLU A C 1
ATOM 2560 O O . GLU A 1 319 ? -25.378 16.521 20.250 1.00 86.12 319 GLU A O 1
ATOM 2565 N N . TRP A 1 320 ? -23.964 18.202 20.677 1.00 89.00 320 TRP A N 1
ATOM 2566 C CA . TRP A 1 320 ? -24.345 18.338 22.078 1.00 89.00 320 TRP A CA 1
ATOM 2567 C C . TRP A 1 320 ? -25.786 18.845 22.229 1.00 89.00 320 TRP A C 1
ATOM 2569 O O . TRP A 1 320 ? -26.526 18.302 23.050 1.00 89.00 320 TRP A O 1
ATOM 2579 N N . ILE A 1 321 ? -26.206 19.837 21.433 1.00 86.50 321 ILE A N 1
ATOM 2580 C CA . ILE A 1 321 ? -27.594 20.330 21.443 1.00 86.50 321 ILE A CA 1
ATOM 2581 C C . ILE A 1 321 ? -28.555 19.205 21.040 1.00 86.50 321 ILE A C 1
ATOM 2583 O O . ILE A 1 321 ? -29.532 18.958 21.749 1.00 86.50 321 ILE A O 1
ATOM 2587 N N . GLU A 1 322 ? -28.238 18.491 19.958 1.00 86.00 322 GLU A N 1
ATOM 2588 C CA . GLU A 1 322 ? -29.032 17.368 19.443 1.00 86.00 322 GLU A CA 1
ATOM 2589 C C . GLU A 1 322 ? -29.137 16.213 20.460 1.00 86.00 322 GLU A C 1
ATOM 2591 O O . GLU A 1 322 ? -30.176 15.573 20.596 1.00 86.00 322 GLU A O 1
ATOM 2596 N N . GLY A 1 323 ? -28.087 15.958 21.242 1.00 84.75 323 GLY A N 1
ATOM 2597 C CA . GLY A 1 323 ? -28.092 14.894 22.249 1.00 84.75 323 GLY A CA 1
ATOM 2598 C C . GLY A 1 323 ? -28.828 15.221 23.555 1.00 84.75 323 GLY A C 1
ATOM 2599 O O . GLY A 1 323 ? -29.232 14.297 24.261 1.00 84.75 323 GLY A O 1
ATOM 2600 N N . ASN A 1 324 ? -28.989 16.505 23.909 1.00 85.12 324 ASN A N 1
ATOM 2601 C CA . ASN A 1 324 ? -29.379 16.918 25.270 1.00 85.12 324 ASN A CA 1
ATOM 2602 C C . ASN A 1 324 ? -30.698 17.703 25.365 1.00 85.12 324 ASN A C 1
ATOM 2604 O O . ASN A 1 324 ? -31.226 17.863 26.470 1.00 85.12 324 ASN A O 1
ATOM 2608 N N . PHE A 1 325 ? -31.251 18.186 24.248 1.00 87.94 325 PHE A N 1
ATOM 2609 C CA . PHE A 1 325 ? -32.442 19.042 24.251 1.00 87.94 325 PHE A CA 1
ATOM 2610 C C . PHE A 1 325 ? -33.564 18.530 23.341 1.00 87.94 325 PHE A C 1
ATOM 2612 O O . PHE A 1 325 ? -33.376 17.680 22.474 1.00 87.94 325 PHE A O 1
ATOM 2619 N N . ALA A 1 326 ? -34.773 19.050 23.567 1.00 81.56 326 ALA A N 1
ATOM 2620 C CA . ALA A 1 326 ? -35.921 18.804 22.701 1.00 81.56 326 ALA A CA 1
ATOM 2621 C C . ALA A 1 326 ? -35.767 19.527 21.349 1.00 81.56 326 ALA A C 1
ATOM 2623 O O . ALA A 1 326 ? -35.105 20.559 21.249 1.00 81.56 326 ALA A O 1
ATOM 2624 N N . HIS A 1 327 ? -36.391 18.974 20.310 1.00 83.56 327 HIS A N 1
ATOM 2625 C CA . HIS A 1 327 ? -36.217 19.377 18.911 1.00 83.56 327 HIS A CA 1
ATOM 2626 C C . HIS A 1 327 ? -37.470 20.089 18.383 1.00 83.56 327 HIS A C 1
ATOM 2628 O O . HIS A 1 327 ? -38.082 19.661 17.407 1.00 83.56 327 HIS A O 1
ATOM 2634 N N . ASP A 1 328 ? -37.892 21.144 19.079 1.00 84.00 328 ASP A N 1
ATOM 2635 C CA . ASP A 1 328 ? -39.224 21.734 18.889 1.00 84.00 328 ASP A CA 1
ATOM 2636 C C . ASP A 1 328 ? -39.255 22.845 17.830 1.00 84.00 328 ASP A C 1
ATOM 2638 O O . ASP A 1 328 ? -40.311 23.151 17.271 1.00 84.00 328 ASP A O 1
ATOM 2642 N N . TRP A 1 329 ? -38.111 23.476 17.555 1.00 85.06 329 TRP A N 1
ATOM 2643 C CA . TRP A 1 329 ? -38.002 24.595 16.627 1.00 85.06 329 TRP A CA 1
ATOM 2644 C C . TRP A 1 329 ? -36.796 24.448 15.699 1.00 85.06 329 TRP A C 1
ATOM 2646 O O . TRP A 1 329 ? -35.647 24.597 16.110 1.00 85.06 329 TRP A O 1
ATOM 2656 N N . LEU A 1 330 ? -37.071 24.196 14.419 1.00 88.19 330 LEU A N 1
ATOM 2657 C CA . LEU A 1 330 ? -36.059 24.174 13.368 1.00 88.19 330 LEU A CA 1
ATOM 2658 C C . LEU A 1 330 ? -35.742 25.604 12.914 1.00 88.19 330 LEU A C 1
ATOM 2660 O O . LEU A 1 330 ? -36.635 26.330 12.467 1.00 88.19 330 LEU A O 1
ATOM 2664 N N . VAL A 1 331 ? -34.471 25.993 12.993 1.00 89.06 331 VAL A N 1
ATOM 2665 C CA . VAL A 1 331 ? -33.979 27.296 12.540 1.00 89.06 331 VAL A CA 1
ATOM 2666 C C . VAL A 1 331 ? -32.785 27.130 11.604 1.00 89.06 331 VAL A C 1
ATOM 2668 O O . VAL A 1 331 ? -31.837 26.410 11.899 1.00 89.06 331 VAL A O 1
ATOM 2671 N N . THR A 1 332 ? -32.810 27.837 10.477 1.00 89.75 332 THR A N 1
ATOM 2672 C CA . THR A 1 332 ? -31.684 27.907 9.538 1.00 89.75 332 THR A CA 1
ATOM 2673 C C . THR A 1 332 ? -30.842 29.140 9.853 1.00 89.75 332 THR A C 1
ATOM 2675 O O . THR A 1 332 ? -31.295 30.268 9.642 1.00 89.75 332 THR A O 1
ATOM 2678 N N . ILE A 1 333 ? -29.618 28.951 10.354 1.00 88.25 333 ILE A N 1
ATOM 2679 C CA . ILE A 1 333 ? -28.688 30.045 10.665 1.00 88.25 333 ILE A CA 1
ATOM 2680 C C . ILE A 1 333 ? -27.983 30.506 9.374 1.00 88.25 333 ILE A C 1
ATOM 2682 O O . ILE A 1 333 ? -27.218 29.725 8.798 1.00 88.25 333 ILE A O 1
ATOM 2686 N N . PRO A 1 334 ? -28.192 31.758 8.917 1.00 86.19 334 PRO A N 1
ATOM 2687 C CA . PRO A 1 334 ? -27.604 32.265 7.679 1.00 86.19 334 PRO A CA 1
ATOM 2688 C C . PRO A 1 334 ? -26.105 32.558 7.779 1.00 86.19 334 PRO A C 1
ATOM 2690 O O . PRO A 1 334 ? -25.562 32.810 8.857 1.00 86.19 334 PRO A O 1
ATOM 2693 N N . ASP A 1 335 ? -25.452 32.643 6.620 1.00 82.12 335 ASP A N 1
ATOM 2694 C CA . ASP A 1 335 ? -24.088 33.159 6.512 1.00 82.12 335 ASP A CA 1
ATOM 2695 C C . ASP A 1 335 ? -23.999 34.658 6.838 1.00 82.12 335 ASP A C 1
ATOM 2697 O O . ASP A 1 335 ? -24.884 35.455 6.518 1.00 82.12 335 ASP A O 1
ATOM 2701 N N . GLY A 1 336 ? -22.880 35.063 7.444 1.00 83.56 336 GLY A N 1
ATOM 2702 C CA . GLY A 1 336 ? -22.598 36.452 7.813 1.00 83.56 336 GLY A CA 1
ATOM 2703 C C . GLY A 1 336 ? -22.276 36.647 9.294 1.00 83.56 336 GLY A C 1
ATOM 2704 O O . GLY A 1 336 ? -22.248 35.701 10.080 1.00 83.56 336 GLY A O 1
ATOM 2705 N N . ASN A 1 337 ? -21.994 37.897 9.662 1.00 84.62 337 ASN A N 1
ATOM 2706 C CA . ASN A 1 337 ? -21.740 38.301 11.042 1.00 84.62 337 ASN A CA 1
ATOM 2707 C C . ASN A 1 337 ? -23.072 38.644 11.733 1.00 84.62 337 ASN A C 1
ATOM 2709 O O . ASN A 1 337 ? -23.773 39.532 11.228 1.00 84.62 337 ASN A O 1
ATOM 2713 N N . PRO A 1 338 ? -23.434 37.976 12.842 1.00 89.56 338 PRO A N 1
ATOM 2714 C CA . PRO A 1 338 ? -24.691 38.234 13.527 1.00 89.56 338 PRO A CA 1
ATOM 2715 C C . PRO A 1 338 ? -24.626 39.516 14.370 1.00 89.56 338 PRO A C 1
ATOM 2717 O O . PRO A 1 338 ? -23.598 39.865 14.954 1.00 89.56 338 PRO A O 1
ATOM 2720 N N . LYS A 1 339 ? -25.759 40.205 14.468 1.00 88.50 339 LYS A N 1
ATOM 2721 C CA . LYS A 1 339 ? -26.006 41.340 15.357 1.00 88.50 339 LYS A CA 1
ATOM 2722 C C . LYS A 1 339 ? -27.335 41.132 16.064 1.00 88.50 339 LYS A C 1
ATOM 2724 O O . LYS A 1 339 ? -28.336 40.840 15.413 1.00 88.50 339 LYS A O 1
ATOM 2729 N N . LEU A 1 340 ? -27.324 41.315 17.375 1.00 88.38 340 LEU A N 1
ATOM 2730 C CA . LEU A 1 340 ? -28.501 41.241 18.226 1.00 88.38 340 LEU A CA 1
ATOM 2731 C C . LEU A 1 340 ? -28.752 42.637 18.817 1.00 88.38 340 LEU A C 1
ATOM 2733 O O . LEU A 1 340 ? -27.816 43.194 19.392 1.00 88.38 340 LEU A O 1
ATOM 2737 N N . PRO A 1 341 ? -29.950 43.220 18.644 1.00 87.81 341 PRO A N 1
ATOM 2738 C CA . PRO A 1 341 ? -30.334 44.463 19.310 1.00 87.81 341 PRO A CA 1
ATOM 2739 C C . PRO A 1 341 ? -30.352 44.331 20.840 1.00 87.81 341 PRO A C 1
ATOM 2741 O O . PRO A 1 341 ? -30.385 43.219 21.379 1.00 87.81 341 PRO A O 1
ATOM 2744 N N . GLU A 1 342 ? -30.357 45.466 21.539 1.00 84.12 342 GLU A N 1
ATOM 2745 C CA . GLU A 1 342 ? -30.496 45.506 23.001 1.00 84.12 342 GLU A CA 1
ATOM 2746 C C . GLU A 1 342 ? -31.820 44.870 23.454 1.00 84.12 342 GLU A C 1
ATOM 2748 O O . GLU A 1 342 ? -32.782 44.777 22.687 1.00 84.12 342 GLU A O 1
ATOM 2753 N N . ALA A 1 343 ? -31.862 44.381 24.694 1.00 81.75 343 ALA A N 1
ATOM 2754 C CA . ALA A 1 343 ? -33.021 43.649 25.210 1.00 81.75 343 ALA A CA 1
ATOM 2755 C C . ALA A 1 343 ? -34.281 44.530 25.304 1.00 81.75 343 ALA A C 1
ATOM 2757 O O . ALA A 1 343 ? -35.398 44.026 25.209 1.00 81.75 343 ALA A O 1
ATOM 2758 N N . GLU A 1 344 ? -34.096 45.842 25.445 1.00 80.50 344 GLU A N 1
ATOM 2759 C CA . GLU A 1 344 ? -35.146 46.852 25.550 1.00 80.50 344 GLU A CA 1
ATOM 2760 C C . GLU A 1 344 ? -35.661 47.341 24.182 1.00 80.50 344 GLU A C 1
ATOM 2762 O O . GLU A 1 344 ? -36.518 48.228 24.130 1.00 80.50 344 GLU A O 1
ATOM 2767 N N . ASP A 1 345 ? -35.157 46.796 23.065 1.00 83.81 345 ASP A N 1
ATOM 2768 C CA . ASP A 1 345 ? -35.619 47.169 21.727 1.00 83.81 345 ASP A CA 1
ATOM 2769 C C . ASP A 1 345 ? -37.091 46.770 21.523 1.00 83.81 345 ASP A C 1
ATOM 2771 O O . ASP A 1 345 ? -37.459 45.594 21.512 1.00 83.81 345 ASP A O 1
ATOM 2775 N N . MET A 1 346 ? -37.951 47.774 21.338 1.00 72.50 346 MET A N 1
ATOM 2776 C CA . MET A 1 346 ? -39.403 47.591 21.292 1.00 72.50 346 MET A CA 1
ATOM 2777 C C . MET A 1 346 ? -39.910 46.747 20.115 1.00 72.50 346 MET A C 1
ATOM 2779 O O . MET A 1 346 ? -41.052 46.289 20.164 1.00 72.50 346 MET A O 1
ATOM 2783 N N . LEU A 1 347 ? -39.129 46.588 19.043 1.00 75.31 347 LEU A N 1
ATOM 2784 C CA . LEU A 1 347 ? -39.587 45.949 17.804 1.00 75.31 347 LEU A CA 1
ATOM 2785 C C . LEU A 1 347 ? -38.789 44.694 17.465 1.00 75.31 347 LEU A C 1
ATOM 2787 O O . LEU A 1 347 ? -39.346 43.727 16.941 1.00 75.31 347 LEU A O 1
ATOM 2791 N N . ASP A 1 348 ? -37.495 44.704 17.770 1.00 85.25 348 ASP A N 1
ATOM 2792 C CA . ASP A 1 348 ? -36.545 43.734 17.243 1.00 85.25 348 ASP A CA 1
ATOM 2793 C C . ASP A 1 348 ? -35.790 42.972 18.350 1.00 85.25 348 ASP A C 1
ATOM 2795 O O . ASP A 1 348 ? -34.857 42.230 18.043 1.00 85.25 348 ASP A O 1
ATOM 2799 N N . ALA A 1 349 ? -36.215 43.055 19.621 1.00 81.88 349 ALA A N 1
ATOM 2800 C CA . ALA A 1 349 ? -35.568 42.351 20.739 1.00 81.88 349 ALA A CA 1
ATOM 2801 C C . ALA A 1 349 ? -35.419 40.829 20.527 1.00 81.88 349 ALA A C 1
ATOM 2803 O O . ALA A 1 349 ? -34.434 40.243 20.973 1.00 81.88 349 ALA A O 1
ATOM 2804 N N . ALA A 1 350 ? -36.343 40.173 19.817 1.00 87.31 350 ALA A N 1
ATOM 2805 C CA . ALA A 1 350 ? -36.259 38.744 19.478 1.00 87.31 350 ALA A CA 1
ATOM 2806 C C . ALA A 1 350 ? -35.748 38.482 18.044 1.00 87.31 350 ALA A C 1
ATOM 2808 O O . ALA A 1 350 ? -36.031 37.439 17.458 1.00 87.31 350 ALA A O 1
ATOM 2809 N N . THR A 1 351 ? -35.030 39.428 17.436 1.00 88.69 351 THR A N 1
ATOM 2810 C CA . THR A 1 351 ? -34.581 39.341 16.039 1.00 88.69 351 THR A CA 1
ATOM 2811 C C . THR A 1 351 ? -33.058 39.392 15.938 1.00 88.69 351 THR A C 1
ATOM 2813 O O . THR A 1 351 ? -32.418 40.273 16.506 1.00 88.69 351 THR A O 1
ATOM 2816 N N . VAL A 1 352 ? -32.467 38.482 15.157 1.00 88.75 352 VAL A N 1
ATOM 2817 C CA . VAL A 1 352 ? -31.028 38.480 14.848 1.00 88.75 352 VAL A CA 1
ATOM 2818 C C . VAL A 1 352 ? -30.811 38.939 13.409 1.00 88.75 352 VAL A C 1
ATOM 2820 O O . VAL A 1 352 ? -31.473 38.469 12.482 1.00 88.75 352 VAL A O 1
ATOM 2823 N N . PHE A 1 353 ? -29.863 39.851 13.208 1.00 89.38 353 PHE A N 1
ATOM 2824 C CA . PHE A 1 353 ? -29.501 40.377 11.895 1.00 89.38 353 PHE A CA 1
ATOM 2825 C C . PHE A 1 353 ? -28.160 39.814 11.428 1.00 89.38 353 PHE A C 1
ATOM 2827 O O . PHE A 1 353 ? -27.158 39.968 12.119 1.00 89.38 353 PHE A O 1
ATOM 2834 N N . PHE A 1 354 ? -28.104 39.233 10.231 1.00 87.31 354 PHE A N 1
ATOM 2835 C CA . PHE A 1 354 ? -26.875 38.690 9.641 1.00 87.31 354 PHE A CA 1
ATOM 2836 C C . PHE A 1 354 ? -26.400 39.561 8.479 1.00 87.31 354 PHE A C 1
ATOM 2838 O O . PHE A 1 354 ? -27.139 39.795 7.523 1.00 87.31 354 PHE A O 1
ATOM 2845 N N . SER A 1 355 ? -25.160 40.049 8.541 1.00 84.81 355 SER A N 1
ATOM 2846 C CA . SER A 1 355 ? -24.557 40.851 7.465 1.00 84.81 355 SER A CA 1
ATOM 2847 C C . SER A 1 355 ? -23.359 40.140 6.837 1.00 84.81 355 SER A C 1
ATOM 2849 O O . SER A 1 355 ? -22.423 39.787 7.553 1.00 84.81 355 SER A O 1
ATOM 2851 N N . THR A 1 356 ? -23.356 39.980 5.513 1.00 75.06 356 THR A N 1
ATOM 2852 C CA . THR A 1 356 ? -22.282 39.313 4.751 1.00 75.06 356 THR A CA 1
ATOM 2853 C C . THR A 1 356 ? -21.162 40.270 4.315 1.00 75.06 356 THR A C 1
ATOM 2855 O O . THR A 1 356 ? -20.001 39.876 4.276 1.00 75.06 356 THR A O 1
ATOM 2858 N N . THR A 1 357 ? -21.474 41.549 4.065 1.00 69.75 357 THR A N 1
ATOM 2859 C CA . THR A 1 357 ? -20.511 42.611 3.696 1.00 69.75 357 THR A CA 1
ATOM 2860 C C . THR A 1 357 ? -20.928 43.974 4.257 1.00 69.75 357 THR A C 1
ATOM 2862 O O . THR A 1 357 ? -22.122 44.249 4.399 1.00 69.75 357 THR A O 1
ATOM 2865 N N . LYS A 1 358 ? -19.960 44.866 4.536 1.00 55.72 358 LYS A N 1
ATOM 2866 C CA . LYS A 1 358 ? -20.236 46.264 4.930 1.00 55.72 358 LYS A CA 1
ATOM 2867 C C . LYS A 1 358 ? -21.089 46.947 3.847 1.00 55.72 358 LYS A C 1
ATOM 2869 O O . LYS A 1 358 ? -20.591 47.211 2.761 1.00 55.72 358 LYS A O 1
ATOM 2874 N N . GLY A 1 359 ? -22.359 47.221 4.154 1.00 56.09 359 GLY A N 1
ATOM 2875 C CA . GLY A 1 359 ? -23.303 47.909 3.260 1.00 56.09 359 GLY A CA 1
ATOM 2876 C C . GLY A 1 359 ? -24.331 47.017 2.552 1.00 56.09 359 GLY A C 1
ATOM 2877 O O . GLY A 1 359 ? -25.233 47.551 1.914 1.00 56.09 359 GLY A O 1
ATOM 2878 N N . ALA A 1 360 ? -24.256 45.686 2.679 1.00 65.00 360 ALA A N 1
ATOM 2879 C CA . ALA A 1 360 ? -25.323 44.800 2.203 1.00 65.00 360 ALA A CA 1
ATOM 2880 C C . ALA A 1 360 ? -26.519 44.802 3.172 1.00 65.00 360 ALA A C 1
ATOM 2882 O O . ALA A 1 360 ? -26.349 44.961 4.384 1.00 65.00 360 ALA A O 1
ATOM 2883 N N . ARG A 1 361 ? -27.735 44.610 2.639 1.00 71.81 361 ARG A N 1
ATOM 2884 C CA . ARG A 1 361 ? -28.960 44.506 3.444 1.00 71.81 361 ARG A CA 1
ATOM 2885 C C . ARG A 1 361 ? -28.842 43.297 4.373 1.00 71.81 361 ARG A C 1
ATOM 2887 O O . ARG A 1 361 ? -28.707 42.175 3.895 1.00 71.81 361 ARG A O 1
ATOM 2894 N N . ALA A 1 362 ? -28.878 43.538 5.682 1.00 79.44 362 ALA A N 1
ATOM 2895 C CA . ALA A 1 362 ? -28.787 42.469 6.665 1.00 79.44 362 ALA A CA 1
ATOM 2896 C C . ALA A 1 362 ? -30.006 41.542 6.558 1.00 79.44 362 ALA A C 1
ATOM 2898 O O . ALA A 1 362 ? -31.144 42.011 6.450 1.00 79.44 362 ALA A O 1
ATOM 2899 N N . MET A 1 363 ? -29.763 40.234 6.580 1.00 84.31 363 MET A N 1
ATOM 2900 C CA . MET A 1 363 ? -30.820 39.235 6.636 1.00 84.31 363 MET A CA 1
ATOM 2901 C C . MET A 1 363 ? -31.420 39.236 8.037 1.00 84.31 363 MET A C 1
ATOM 2903 O O . MET A 1 363 ? -30.693 39.177 9.027 1.00 84.31 363 MET A O 1
ATOM 2907 N N . ARG A 1 364 ? -32.744 39.337 8.106 1.00 89.00 364 ARG A N 1
ATOM 2908 C CA . ARG A 1 364 ? -33.498 39.412 9.352 1.00 89.00 364 ARG A CA 1
ATOM 2909 C C . ARG A 1 364 ? -34.029 38.025 9.707 1.00 89.00 364 ARG A C 1
ATOM 2911 O O . ARG A 1 364 ? -34.775 37.456 8.914 1.00 89.00 364 ARG A O 1
ATOM 2918 N N . LEU A 1 365 ? -33.676 37.516 10.884 1.00 88.62 365 LEU A N 1
ATOM 2919 C CA . LEU A 1 365 ? -34.157 36.241 11.411 1.00 88.62 365 LEU A CA 1
ATOM 2920 C C . LEU A 1 365 ? -34.967 36.483 12.690 1.00 88.62 365 LEU A C 1
ATOM 2922 O O . LEU A 1 365 ? -34.409 36.827 13.732 1.00 88.62 365 LEU A O 1
ATOM 2926 N N . ASN A 1 366 ? -36.288 36.331 12.594 1.00 88.94 366 ASN A N 1
ATOM 2927 C CA . ASN A 1 366 ? -37.202 36.507 13.723 1.00 88.94 366 ASN A CA 1
ATOM 2928 C C . ASN A 1 366 ? -37.257 35.216 14.546 1.00 88.94 366 ASN A C 1
ATOM 2930 O O . ASN A 1 366 ? -37.570 34.156 14.003 1.00 88.94 366 ASN A O 1
ATOM 2934 N N . CYS A 1 367 ? -36.977 35.312 15.842 1.00 88.44 367 CYS A N 1
ATOM 2935 C CA . CYS A 1 367 ? -36.995 34.183 16.764 1.00 88.44 367 CYS A CA 1
ATOM 2936 C C . CYS A 1 367 ? -38.265 34.208 17.643 1.00 88.44 367 CYS A C 1
ATOM 2938 O O . CYS A 1 367 ? -38.835 35.281 17.850 1.00 88.44 367 CYS A O 1
ATOM 2940 N N . PRO A 1 368 ? -38.713 33.055 18.180 1.00 85.62 368 PRO A N 1
ATOM 2941 C CA . PRO A 1 368 ? -39.925 32.969 19.003 1.00 85.62 368 PRO A CA 1
ATOM 2942 C C . PRO A 1 368 ? -39.875 33.805 20.288 1.00 85.62 368 PRO A C 1
ATOM 2944 O O . PRO A 1 368 ? -40.885 34.378 20.690 1.00 85.62 368 PRO A O 1
ATOM 2947 N N . ALA A 1 369 ? -38.704 33.885 20.922 1.00 87.88 369 ALA A N 1
ATOM 2948 C CA . ALA A 1 369 ? -38.467 34.669 22.129 1.00 87.88 369 ALA A CA 1
ATOM 2949 C C . ALA A 1 369 ? -37.048 35.261 22.138 1.00 87.88 369 ALA A C 1
ATOM 2951 O O . ALA A 1 369 ? -36.196 34.906 21.317 1.00 87.88 369 ALA A O 1
ATOM 2952 N N . ARG A 1 370 ? -36.771 36.149 23.104 1.00 87.56 370 ARG A N 1
ATOM 2953 C CA . ARG A 1 370 ? -35.436 36.742 23.301 1.00 87.56 370 ARG A CA 1
ATOM 2954 C C . ARG A 1 370 ? -34.363 35.676 23.533 1.00 87.56 370 ARG A C 1
ATOM 2956 O O . ARG A 1 370 ? -33.306 35.752 22.918 1.00 87.56 370 ARG A O 1
ATOM 2963 N N . ALA A 1 371 ? -34.664 34.659 24.340 1.00 85.81 371 ALA A N 1
ATOM 2964 C CA . ALA A 1 371 ? -33.741 33.559 24.619 1.00 85.81 371 ALA A CA 1
ATOM 2965 C C . ALA A 1 371 ? -33.318 32.816 23.338 1.00 85.81 371 ALA A C 1
ATOM 2967 O O . ALA A 1 371 ? -32.140 32.520 23.147 1.00 85.81 371 ALA A O 1
ATOM 2968 N N . HIS A 1 372 ? -34.251 32.582 22.407 1.00 87.88 372 HIS A N 1
ATOM 2969 C CA . HIS A 1 372 ? -33.937 31.998 21.099 1.00 87.88 372 HIS A CA 1
ATOM 2970 C C . HIS A 1 372 ? -33.026 32.904 20.268 1.00 87.88 372 HIS A C 1
ATOM 2972 O O . HIS A 1 372 ? -32.085 32.416 19.645 1.00 87.88 372 HIS A O 1
ATOM 2978 N N . ALA A 1 373 ? -33.270 34.217 20.280 1.00 87.50 373 ALA A N 1
ATOM 2979 C CA . ALA A 1 373 ? -32.433 35.179 19.566 1.00 87.50 373 ALA A CA 1
ATOM 2980 C C . ALA A 1 373 ? -31.006 35.241 20.139 1.00 87.50 373 ALA A C 1
ATOM 2982 O O . ALA A 1 373 ? -30.040 35.319 19.381 1.00 87.50 373 ALA A O 1
ATOM 2983 N N . GLU A 1 374 ? -30.855 35.138 21.461 1.00 88.88 374 GLU A N 1
ATOM 2984 C CA . GLU A 1 374 ? -29.554 35.069 22.133 1.00 88.88 374 GLU A CA 1
ATOM 2985 C C . GLU A 1 374 ? -28.788 33.794 21.774 1.00 88.88 374 GLU A C 1
ATOM 2987 O O . GLU A 1 374 ? -27.621 33.880 21.391 1.00 88.88 374 GLU A O 1
ATOM 2992 N N . VAL A 1 375 ? -29.445 32.630 21.800 1.00 88.38 37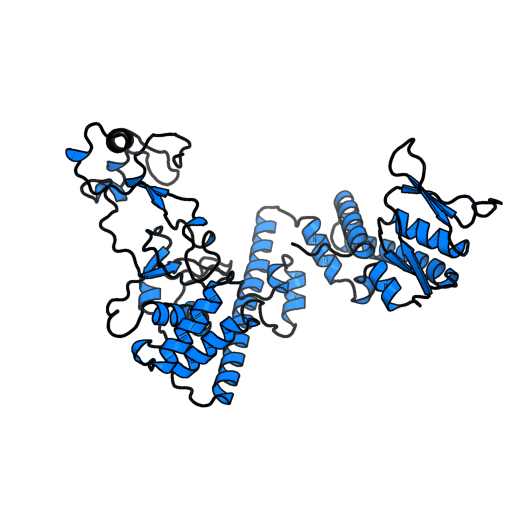5 VAL A N 1
ATOM 2993 C CA . VAL A 1 375 ? -28.835 31.357 21.379 1.00 88.38 375 VAL A CA 1
ATOM 2994 C C . VAL A 1 375 ? -28.387 31.428 19.919 1.00 88.38 375 VAL A C 1
ATOM 2996 O O . VAL A 1 375 ? -27.230 31.142 19.615 1.00 88.38 375 VAL A O 1
ATOM 2999 N N . VAL A 1 376 ? -29.259 31.870 19.009 1.00 89.12 376 VAL A N 1
ATOM 3000 C CA . VAL A 1 376 ? -28.937 31.981 17.576 1.00 89.12 376 VAL A CA 1
ATOM 3001 C C . VAL A 1 376 ? -27.802 32.978 17.325 1.00 89.12 376 VAL A C 1
ATOM 3003 O O . VAL A 1 376 ? -26.924 32.724 16.499 1.00 89.12 376 VAL A O 1
ATOM 3006 N N . TYR A 1 377 ? -27.769 34.092 18.057 1.00 90.25 377 TYR A N 1
ATOM 3007 C CA . TYR A 1 377 ? -26.669 35.051 18.000 1.00 90.25 377 TYR A CA 1
ATOM 3008 C C . TYR A 1 377 ? -25.335 34.431 18.444 1.00 90.25 377 TYR A C 1
ATOM 3010 O O . TYR A 1 377 ? -24.326 34.614 17.756 1.00 90.25 377 TYR A O 1
ATOM 3018 N N . GLN A 1 378 ? -25.322 33.668 19.544 1.00 87.69 378 GLN A N 1
ATOM 3019 C CA . GLN A 1 378 ? -24.116 32.982 20.023 1.00 87.69 378 GLN A CA 1
ATOM 3020 C C . GLN A 1 378 ? -23.641 31.914 19.031 1.00 87.69 378 GLN A C 1
ATOM 3022 O O . GLN A 1 378 ? -22.483 31.944 18.621 1.00 87.69 378 GLN A O 1
ATOM 3027 N N . LEU A 1 379 ? -24.529 31.037 18.551 1.00 88.62 379 LEU A N 1
ATOM 3028 C CA . LEU A 1 379 ? -24.197 30.031 17.531 1.00 88.62 379 LEU A CA 1
ATOM 3029 C C . LEU A 1 379 ? -23.655 30.682 16.246 1.00 88.62 379 LEU A C 1
ATOM 3031 O O . LEU A 1 379 ? -22.645 30.248 15.684 1.00 88.62 379 LEU A O 1
ATOM 3035 N N . GLY A 1 380 ? -24.264 31.796 15.828 1.00 86.06 380 GLY A N 1
ATOM 3036 C CA . GLY A 1 380 ? -23.798 32.602 14.706 1.00 86.06 380 GLY A CA 1
ATOM 3037 C C . GLY A 1 380 ? -22.379 33.149 14.911 1.00 86.06 380 GLY A C 1
ATOM 3038 O O . GLY A 1 380 ? -21.556 33.080 13.991 1.00 86.06 380 GLY A O 1
ATOM 3039 N N . LYS A 1 381 ? -22.060 33.655 16.111 1.00 87.75 381 LYS A N 1
ATOM 3040 C CA . LYS A 1 381 ? -20.718 34.152 16.468 1.00 87.75 381 LYS A CA 1
ATOM 3041 C C . LYS A 1 381 ? -19.668 33.048 16.483 1.00 87.75 381 LYS A C 1
ATOM 3043 O O . LYS A 1 381 ? -18.525 33.297 16.114 1.00 87.75 381 LYS A O 1
ATOM 3048 N N . LEU A 1 382 ? -20.070 31.844 16.873 1.00 85.31 382 LEU A N 1
ATOM 3049 C CA . LEU A 1 382 ? -19.228 30.651 16.916 1.00 85.31 382 LEU A CA 1
ATOM 3050 C C . LEU A 1 382 ? -18.952 30.048 15.526 1.00 85.31 382 LEU A C 1
ATOM 3052 O O . LEU A 1 382 ? -18.142 29.135 15.407 1.00 85.31 382 LEU A O 1
ATOM 3056 N N . GLY A 1 383 ? -19.588 30.565 14.468 1.00 84.69 383 GLY A N 1
ATOM 3057 C CA . GLY A 1 383 ? -19.382 30.095 13.093 1.00 84.69 383 GLY A CA 1
ATOM 3058 C C . GLY A 1 383 ? -20.289 28.935 12.670 1.00 84.69 383 GLY A C 1
ATOM 3059 O O . GLY A 1 383 ? -20.114 28.413 11.575 1.00 84.69 383 GLY A O 1
ATOM 3060 N N . ILE A 1 384 ? -21.276 28.555 13.489 1.00 86.00 384 ILE A N 1
ATOM 3061 C CA . ILE A 1 384 ? -22.251 27.501 13.169 1.00 86.00 384 ILE A CA 1
ATOM 3062 C C . ILE A 1 384 ? -23.272 28.048 12.164 1.00 86.00 384 ILE A C 1
ATOM 3064 O O . ILE A 1 384 ? -23.787 29.156 12.342 1.00 86.00 384 ILE A O 1
ATOM 3068 N N . ARG A 1 385 ? -23.534 27.309 11.083 1.00 87.88 385 ARG A N 1
ATOM 3069 C CA . ARG A 1 385 ? -24.390 27.716 9.954 1.00 87.88 385 ARG A CA 1
ATOM 3070 C C . ARG A 1 385 ? -25.288 26.560 9.522 1.00 87.88 385 ARG A C 1
ATOM 3072 O O . ARG A 1 385 ? -24.932 25.404 9.734 1.00 87.88 385 ARG A O 1
ATOM 3079 N N . GLY A 1 386 ? -26.401 26.881 8.867 1.00 87.62 386 GLY A N 1
ATOM 3080 C CA . GLY A 1 386 ? -27.354 25.893 8.359 1.00 87.62 386 GLY A CA 1
ATOM 3081 C C . GLY A 1 386 ? -28.440 25.521 9.365 1.00 87.62 386 GLY A C 1
ATOM 3082 O O . GLY A 1 386 ? -28.706 26.267 10.308 1.00 87.62 386 GLY A O 1
ATOM 3083 N N . ASP A 1 387 ? -29.100 24.396 9.112 1.00 87.56 387 ASP A N 1
ATOM 3084 C CA . ASP A 1 387 ? -30.263 23.949 9.875 1.00 87.56 387 ASP A CA 1
ATOM 3085 C C . ASP A 1 387 ? -29.846 23.386 11.235 1.00 87.56 387 ASP A C 1
ATOM 3087 O O . ASP A 1 387 ? -29.061 22.443 11.319 1.00 87.56 387 ASP A O 1
ATOM 3091 N N . ILE A 1 388 ? -30.398 23.957 12.304 1.00 87.31 388 ILE A N 1
ATOM 3092 C CA . ILE A 1 388 ? -30.257 23.453 13.666 1.00 87.31 388 ILE A CA 1
ATOM 3093 C C . ILE A 1 388 ? -31.625 23.403 14.337 1.00 87.31 388 ILE A C 1
ATOM 3095 O O . ILE A 1 388 ? -32.460 24.292 14.167 1.00 87.31 388 ILE A O 1
ATOM 3099 N N . SER A 1 389 ? -31.864 22.342 15.097 1.00 87.56 389 SER A N 1
ATOM 3100 C CA . SER A 1 389 ? -33.090 22.183 15.863 1.00 87.56 389 SER A CA 1
ATOM 3101 C C . SER A 1 389 ? -32.853 22.596 17.311 1.00 87.56 389 SER A C 1
ATOM 3103 O O . SER A 1 389 ? -31.930 22.104 17.953 1.00 87.56 389 SER A O 1
ATOM 3105 N N . LEU A 1 390 ? -33.681 23.505 17.819 1.00 88.62 390 LEU A N 1
ATOM 3106 C CA . LEU A 1 390 ? -33.575 24.079 19.158 1.00 88.62 390 LEU A CA 1
ATOM 3107 C C . LEU A 1 390 ? -34.846 23.784 19.979 1.00 88.62 390 LEU A C 1
ATOM 3109 O O . LEU A 1 390 ? -35.933 23.663 19.407 1.00 88.62 390 LEU A O 1
ATOM 3113 N N . PRO A 1 391 ? -34.748 23.712 21.317 1.00 86.94 391 PRO A N 1
ATOM 3114 C CA . PRO A 1 391 ? -35.904 23.555 22.190 1.00 86.94 391 PRO A CA 1
ATOM 3115 C C . PRO A 1 391 ? -36.756 24.829 22.235 1.00 86.94 391 PRO A C 1
ATOM 3117 O O . PRO A 1 391 ? -36.272 25.951 22.042 1.00 86.94 391 PRO A O 1
ATOM 3120 N N . ASN A 1 392 ? -38.041 24.669 22.541 1.00 84.31 392 ASN A N 1
ATOM 3121 C CA . ASN A 1 392 ? -38.937 25.787 22.814 1.00 84.31 392 ASN A CA 1
ATOM 3122 C C . ASN A 1 392 ? -39.757 25.483 24.075 1.00 84.31 392 ASN A C 1
ATOM 3124 O O . ASN A 1 392 ? -40.670 24.658 23.997 1.00 84.31 392 ASN A O 1
ATOM 3128 N N . PRO A 1 393 ? -39.482 26.115 25.235 1.00 85.19 393 PRO A N 1
ATOM 3129 C CA . PRO A 1 393 ? -38.633 27.300 25.487 1.00 85.19 393 PRO A CA 1
ATOM 3130 C C . PRO A 1 393 ? -37.100 27.077 25.422 1.00 85.19 393 PRO A C 1
ATOM 3132 O O . PRO A 1 393 ? -36.623 25.971 25.668 1.00 85.19 393 PRO A O 1
ATOM 3135 N N . ALA A 1 394 ? -36.313 28.127 25.122 1.00 85.94 394 ALA A N 1
ATOM 3136 C CA . ALA A 1 394 ? -34.845 28.062 24.929 1.00 85.94 394 ALA A CA 1
ATOM 3137 C C . ALA A 1 394 ? -34.002 28.616 26.096 1.00 85.94 394 ALA A C 1
ATOM 3139 O O . ALA A 1 394 ? -32.775 28.606 26.036 1.00 85.94 394 ALA A O 1
ATOM 3140 N N . GLU A 1 395 ? -34.626 29.073 27.177 1.00 84.81 395 GLU A N 1
ATOM 3141 C CA . GLU A 1 395 ? -33.984 29.698 28.338 1.00 84.81 395 GLU A CA 1
ATOM 3142 C C . GLU A 1 395 ? -32.982 28.749 29.008 1.00 84.81 395 GLU A C 1
ATOM 3144 O O . GLU A 1 395 ? -31.865 29.143 29.348 1.00 84.81 395 GLU A O 1
ATOM 3149 N N . LYS A 1 396 ? -33.356 27.469 29.139 1.00 85.25 396 LYS A N 1
ATOM 3150 C CA . LYS A 1 396 ? -32.476 26.426 29.678 1.00 85.25 396 LYS A CA 1
ATOM 3151 C C . LYS A 1 396 ? -31.247 26.217 28.785 1.00 85.25 396 LYS A C 1
ATOM 3153 O O . LYS A 1 396 ? -30.131 26.153 29.293 1.00 85.25 396 LYS A O 1
ATOM 3158 N N . LEU A 1 397 ? -31.445 26.173 27.465 1.00 87.88 397 LEU A N 1
ATOM 3159 C CA . LEU A 1 397 ? -30.353 26.043 26.500 1.00 87.88 397 LEU A CA 1
ATOM 3160 C C . LEU A 1 397 ? -29.418 27.259 26.544 1.00 87.88 397 LEU A C 1
ATOM 3162 O O . LEU A 1 397 ? -28.207 27.082 26.526 1.00 87.88 397 LEU A O 1
ATOM 3166 N N . ALA A 1 398 ? -29.945 28.482 26.638 1.00 84.50 398 ALA A N 1
ATOM 3167 C CA . ALA A 1 398 ? -29.130 29.697 26.711 1.00 84.50 398 ALA A CA 1
ATOM 3168 C C . ALA A 1 398 ? -28.188 29.701 27.932 1.00 84.50 398 ALA A C 1
ATOM 3170 O O . ALA A 1 398 ? -27.001 30.029 27.809 1.00 84.50 398 ALA A O 1
ATOM 3171 N N . GLY A 1 399 ? -28.703 29.289 29.098 1.00 84.62 399 GLY A N 1
ATOM 3172 C CA . GLY A 1 399 ? -27.918 29.154 30.327 1.00 84.62 399 GLY A CA 1
ATOM 3173 C C . GLY A 1 399 ? -26.853 28.059 30.233 1.00 84.62 399 GLY A C 1
ATOM 3174 O O . GLY A 1 399 ? -25.679 28.314 30.509 1.00 84.62 399 GLY A O 1
ATOM 3175 N N . GLU A 1 400 ? -27.236 26.857 29.792 1.00 86.88 400 GLU A N 1
ATOM 3176 C CA . GLU A 1 400 ? -26.309 25.723 29.680 1.00 86.88 400 GLU A CA 1
ATOM 3177 C C . GLU A 1 400 ? -25.250 25.924 28.587 1.00 86.88 400 GLU A C 1
ATOM 3179 O O . GLU A 1 400 ? -24.090 25.574 28.796 1.00 86.88 400 GLU A O 1
ATOM 3184 N N . LEU A 1 401 ? -25.601 26.551 27.459 1.00 87.00 401 LEU A N 1
ATOM 3185 C CA . LEU A 1 401 ? -24.656 26.885 26.391 1.00 87.00 401 LEU A CA 1
ATOM 3186 C C . LEU A 1 401 ? -23.578 27.854 26.890 1.00 87.00 401 LEU A C 1
ATOM 3188 O O . LEU A 1 401 ? -22.394 27.644 26.635 1.00 87.00 401 LEU A O 1
ATOM 3192 N N . SER A 1 402 ? -23.974 28.894 27.629 1.00 85.50 402 SER A N 1
ATOM 3193 C CA . SER A 1 402 ? -23.031 29.874 28.185 1.00 85.50 402 SER A CA 1
ATOM 3194 C C . SER A 1 402 ? -22.073 29.224 29.187 1.00 85.50 402 SER A C 1
ATOM 3196 O O . SER A 1 402 ? -20.865 29.455 29.130 1.00 85.50 402 SER A O 1
ATOM 3198 N N . TRP A 1 403 ? -22.599 28.362 30.063 1.00 85.94 403 TRP A N 1
ATOM 3199 C CA . TRP A 1 403 ? -21.791 27.600 31.015 1.00 85.94 403 TRP A CA 1
ATOM 3200 C C . TRP A 1 403 ? -20.821 26.642 30.308 1.00 85.94 403 TRP A C 1
ATOM 3202 O O . TRP A 1 403 ? -19.632 26.618 30.624 1.00 85.94 403 TRP A O 1
ATOM 3212 N N . ARG A 1 404 ? -21.295 25.905 29.294 1.00 85.81 404 ARG A N 1
ATOM 3213 C CA . ARG A 1 404 ? -20.471 24.969 28.519 1.00 85.81 404 ARG A CA 1
ATOM 3214 C C . ARG A 1 404 ? -19.338 25.676 27.776 1.00 85.81 404 ARG A C 1
ATOM 3216 O O . ARG A 1 404 ? -18.219 25.178 27.792 1.00 85.81 404 ARG A O 1
ATOM 3223 N N . LEU A 1 405 ? -19.594 26.836 27.167 1.00 85.81 405 LEU A N 1
ATOM 3224 C CA . LEU A 1 405 ? -18.555 27.622 26.489 1.00 85.81 405 LEU A CA 1
ATOM 3225 C C . LEU A 1 405 ? -17.481 28.121 27.464 1.00 85.81 405 LEU A C 1
ATOM 3227 O O . LEU A 1 405 ? -16.300 28.027 27.145 1.00 85.81 405 LEU A O 1
ATOM 3231 N N . SER A 1 406 ? -17.873 28.583 28.657 1.00 85.75 406 SER A N 1
ATOM 3232 C CA . SER A 1 406 ? -16.918 28.991 29.698 1.00 85.75 406 SER A CA 1
ATOM 3233 C C . SER A 1 406 ? -16.033 27.824 30.137 1.00 85.75 406 SER A C 1
ATOM 3235 O O . SER A 1 406 ? -14.816 27.967 30.211 1.00 85.75 406 SER A O 1
ATOM 3237 N N . ASN A 1 407 ? -16.629 26.648 30.355 1.00 86.19 407 ASN A N 1
ATOM 3238 C CA . ASN A 1 407 ? -15.873 25.448 30.706 1.00 86.19 407 ASN A CA 1
ATOM 3239 C C . ASN A 1 407 ? -14.933 25.002 29.585 1.00 86.19 407 ASN A C 1
ATOM 3241 O O . ASN A 1 407 ? -13.817 24.582 29.869 1.00 86.19 407 ASN A O 1
ATOM 3245 N N . ILE A 1 408 ? -15.364 25.080 28.319 1.00 84.69 408 ILE A N 1
ATOM 3246 C CA . ILE A 1 408 ? -14.502 24.772 27.171 1.00 84.69 408 ILE A CA 1
ATOM 3247 C C . ILE A 1 408 ? -13.300 25.718 27.155 1.00 84.69 408 ILE A C 1
ATOM 3249 O O . ILE A 1 408 ? -12.181 25.244 26.990 1.00 84.69 408 ILE A O 1
ATOM 3253 N N . ASP A 1 409 ? -13.510 27.021 27.346 1.00 83.69 409 ASP A N 1
ATOM 3254 C CA . ASP A 1 409 ? -12.431 28.011 27.311 1.00 83.69 409 ASP A CA 1
ATOM 3255 C C . ASP A 1 409 ? -11.418 27.787 28.453 1.00 83.69 409 ASP A C 1
ATOM 3257 O O . ASP A 1 409 ? -10.214 27.735 28.193 1.00 83.69 409 ASP A O 1
ATOM 3261 N N . GLU A 1 410 ? -11.881 27.546 29.686 1.00 84.81 410 GLU A N 1
ATOM 3262 C CA . GLU A 1 410 ? -11.008 27.201 30.823 1.00 84.81 410 GLU A CA 1
ATOM 3263 C C . GLU A 1 410 ? -10.239 25.896 30.583 1.00 84.81 410 GLU A C 1
ATOM 3265 O O . GLU A 1 410 ? -9.026 25.819 30.793 1.00 84.81 410 GLU A O 1
ATOM 3270 N N . ARG A 1 411 ? -10.937 24.865 30.098 1.00 82.38 411 ARG A N 1
ATOM 3271 C CA . ARG A 1 411 ? -10.361 23.538 29.886 1.00 82.38 411 ARG A CA 1
ATOM 3272 C C . ARG A 1 411 ? -9.335 23.527 28.760 1.00 82.38 411 ARG A C 1
ATOM 3274 O O . ARG A 1 411 ? -8.302 22.866 28.865 1.00 82.38 411 ARG A O 1
ATOM 3281 N N . VAL A 1 412 ? -9.609 24.246 27.676 1.00 84.75 412 VAL A N 1
ATOM 3282 C CA . VAL A 1 412 ? -8.701 24.372 26.535 1.00 84.75 412 VAL A CA 1
ATOM 3283 C C . VAL A 1 412 ? -7.437 25.139 26.927 1.00 84.75 412 VAL A C 1
ATOM 3285 O O . VAL A 1 412 ? -6.349 24.698 26.553 1.00 84.75 412 VAL A O 1
ATOM 3288 N N . ASP A 1 413 ? -7.548 26.219 27.708 1.00 83.81 413 ASP A N 1
ATOM 3289 C CA . ASP A 1 413 ? -6.381 26.959 28.210 1.00 83.81 413 ASP A CA 1
ATOM 3290 C C . ASP A 1 413 ? -5.534 26.095 29.160 1.00 83.81 413 ASP A C 1
ATOM 3292 O O . ASP A 1 413 ? -4.319 25.979 28.977 1.00 83.81 413 ASP A O 1
ATOM 3296 N N . GLU A 1 414 ? -6.168 25.384 30.103 1.00 83.06 414 GLU A N 1
ATOM 3297 C CA . GLU A 1 414 ? -5.491 24.440 31.003 1.00 83.06 414 GLU A CA 1
ATOM 3298 C C . GLU A 1 414 ? -4.702 23.382 30.212 1.00 83.06 414 GLU A C 1
ATOM 3300 O O . GLU A 1 414 ? -3.515 23.133 30.462 1.00 83.06 414 GLU A O 1
ATOM 3305 N N . LEU A 1 415 ? -5.342 22.770 29.211 1.00 78.75 415 LEU A N 1
ATOM 3306 C CA . LEU A 1 415 ? -4.723 21.723 28.409 1.00 78.75 415 LEU A CA 1
ATOM 3307 C C . LEU A 1 415 ? -3.612 22.267 27.504 1.00 78.75 415 LEU A C 1
ATOM 3309 O O . LEU A 1 415 ? -2.570 21.613 27.384 1.00 78.75 415 LEU A O 1
ATOM 3313 N N . ALA A 1 416 ? -3.780 23.453 26.917 1.00 80.25 416 ALA A N 1
ATOM 3314 C CA . ALA A 1 416 ? -2.755 24.093 26.099 1.00 80.25 416 ALA A CA 1
ATOM 3315 C C . ALA A 1 416 ? -1.501 24.430 26.928 1.00 80.25 416 ALA A C 1
ATOM 3317 O O . ALA A 1 416 ? -0.382 24.083 26.529 1.00 80.25 416 ALA A O 1
ATOM 3318 N N . ARG A 1 417 ? -1.682 24.993 28.130 1.00 81.50 417 ARG A N 1
ATOM 3319 C CA . ARG A 1 417 ? -0.597 25.285 29.087 1.00 81.50 417 ARG A CA 1
ATOM 3320 C C . ARG A 1 417 ? 0.080 24.027 29.626 1.00 81.50 417 ARG A C 1
ATOM 3322 O O . ARG A 1 417 ? 1.276 24.037 29.901 1.00 81.50 417 ARG A O 1
ATOM 3329 N N . SER A 1 418 ? -0.636 22.905 29.709 1.00 73.81 418 SER A N 1
ATOM 3330 C CA . SER A 1 418 ? -0.041 21.614 30.086 1.00 73.81 418 SER A CA 1
ATOM 3331 C C . SER A 1 418 ? 0.896 21.018 29.018 1.00 73.81 418 SER A C 1
ATOM 3333 O O . SER A 1 418 ? 1.559 20.007 29.272 1.00 73.81 418 SER A O 1
ATOM 3335 N N . ARG A 1 419 ? 0.921 21.585 27.802 1.00 67.69 419 ARG A N 1
ATOM 3336 C CA . ARG A 1 419 ? 1.642 21.040 26.635 1.00 67.69 419 ARG A CA 1
ATOM 3337 C C . ARG A 1 419 ? 2.702 21.967 26.054 1.00 67.69 419 ARG A C 1
ATOM 3339 O O . ARG A 1 419 ? 3.557 21.497 25.306 1.00 67.69 419 ARG A O 1
ATOM 3346 N N . SER A 1 420 ? 2.677 23.249 26.394 1.00 72.31 420 SER A N 1
ATOM 3347 C CA . SER A 1 420 ? 3.655 24.235 25.944 1.00 72.31 420 SER A CA 1
ATOM 3348 C C . SER A 1 420 ? 3.918 25.249 27.051 1.00 72.31 420 SER A C 1
ATOM 3350 O O . SER A 1 420 ? 3.015 25.586 27.804 1.00 72.31 420 SER A O 1
ATOM 3352 N N . THR A 1 421 ? 5.149 25.752 27.128 1.00 74.75 421 THR A N 1
ATOM 3353 C CA . THR A 1 421 ? 5.532 26.899 27.974 1.00 74.75 421 THR A CA 1
ATOM 3354 C C . THR A 1 421 ? 5.748 28.176 27.155 1.00 74.75 421 THR A C 1
ATOM 3356 O O . THR A 1 421 ? 6.165 29.192 27.697 1.00 74.75 421 THR A O 1
ATOM 3359 N N . ASP A 1 422 ? 5.550 28.103 25.836 1.00 79.62 422 ASP A N 1
ATOM 3360 C CA . ASP A 1 422 ? 5.631 29.228 24.902 1.00 79.62 422 ASP A CA 1
ATOM 3361 C C . ASP A 1 422 ? 4.230 29.813 24.699 1.00 79.62 422 ASP A C 1
ATOM 3363 O O . ASP A 1 422 ? 3.343 29.114 24.200 1.00 79.62 422 ASP A O 1
ATOM 3367 N N . GLU A 1 423 ? 4.053 31.077 25.087 1.00 82.94 423 GLU A N 1
ATOM 3368 C CA . GLU A 1 423 ? 2.757 31.759 25.135 1.00 82.94 423 GLU A CA 1
ATOM 3369 C C . GLU A 1 423 ? 2.112 31.902 23.752 1.00 82.94 423 GLU A C 1
ATOM 3371 O O . GLU A 1 423 ? 0.923 31.641 23.604 1.00 82.94 423 GLU A O 1
ATOM 3376 N N . SER A 1 424 ? 2.899 32.184 22.707 1.00 80.50 424 SER A N 1
ATOM 3377 C CA . SER A 1 424 ? 2.373 32.268 21.335 1.00 80.50 424 SER A CA 1
ATOM 3378 C C . SER A 1 424 ? 1.840 30.915 20.869 1.00 80.50 424 SER A C 1
ATOM 3380 O O . SER A 1 424 ? 0.826 30.830 20.181 1.00 80.50 424 SER A O 1
ATOM 3382 N N . ARG A 1 425 ? 2.511 29.831 21.267 1.00 77.69 425 ARG A N 1
ATOM 3383 C CA . ARG A 1 425 ? 2.097 28.468 20.912 1.00 77.69 425 ARG A CA 1
ATOM 3384 C C . ARG A 1 425 ? 0.913 27.990 21.743 1.00 77.69 425 ARG A C 1
ATOM 3386 O O . ARG A 1 425 ? 0.143 27.177 21.241 1.00 77.69 425 ARG A O 1
ATOM 3393 N N . ILE A 1 426 ? 0.792 28.452 22.990 1.00 82.44 426 ILE A N 1
ATOM 3394 C CA . ILE A 1 426 ? -0.383 28.216 23.838 1.00 82.44 426 ILE A CA 1
ATOM 3395 C C . ILE A 1 426 ? -1.604 28.867 23.186 1.00 82.44 426 ILE A C 1
ATOM 3397 O O . ILE A 1 426 ? -2.610 28.185 23.015 1.00 82.44 426 ILE A O 1
ATOM 3401 N N . GLU A 1 427 ? -1.496 30.128 22.755 1.00 84.31 427 GLU A N 1
ATOM 3402 C CA . GLU A 1 427 ? -2.582 30.852 22.082 1.00 84.31 427 GLU A CA 1
ATOM 3403 C C . GLU A 1 427 ? -3.041 30.142 20.801 1.00 84.31 427 GLU A C 1
ATOM 3405 O O . GLU A 1 427 ? -4.233 29.870 20.637 1.00 84.31 427 GLU A O 1
ATOM 3410 N N . ASP A 1 428 ? -2.106 29.761 19.925 1.00 83.50 428 ASP A N 1
ATOM 3411 C CA . ASP A 1 428 ? -2.437 29.061 18.679 1.00 83.50 428 ASP A CA 1
ATOM 3412 C C . ASP A 1 428 ? -3.069 27.678 18.932 1.00 83.50 428 ASP A C 1
ATOM 3414 O O . ASP A 1 428 ? -4.010 27.268 18.243 1.00 83.50 428 ASP A O 1
ATOM 3418 N N . LEU A 1 429 ? -2.561 26.944 19.929 1.00 83.06 429 LEU A N 1
ATOM 3419 C CA . LEU A 1 429 ? -3.083 25.636 20.327 1.00 83.06 429 LEU A CA 1
ATOM 3420 C C . LEU A 1 429 ? -4.495 25.756 20.914 1.00 83.06 429 LEU A C 1
ATOM 3422 O O . LEU A 1 429 ? -5.381 24.986 20.535 1.00 83.06 429 LEU A O 1
ATOM 3426 N N . ALA A 1 430 ? -4.712 26.731 21.795 1.00 85.19 430 ALA A N 1
ATOM 3427 C CA . ALA A 1 430 ? -6.008 27.004 22.397 1.00 85.19 430 ALA A CA 1
ATOM 3428 C C . ALA A 1 430 ? -7.038 27.415 21.335 1.00 85.19 430 ALA A C 1
ATOM 3430 O O . ALA A 1 430 ? -8.144 26.874 21.299 1.00 85.19 430 ALA A O 1
ATOM 3431 N N . ALA A 1 431 ? -6.662 28.293 20.401 1.00 85.62 431 ALA A N 1
ATOM 3432 C CA . ALA A 1 431 ? -7.531 28.705 19.303 1.00 85.62 431 ALA A CA 1
ATOM 3433 C C . ALA A 1 431 ? -7.958 27.519 18.420 1.00 85.62 431 ALA A C 1
ATOM 3435 O O . ALA A 1 431 ? -9.135 27.395 18.066 1.00 85.62 431 ALA A O 1
ATOM 3436 N N . LEU A 1 432 ? -7.024 26.619 18.095 1.00 84.56 432 LEU A N 1
ATOM 3437 C CA . LEU A 1 432 ? -7.303 25.439 17.276 1.00 84.56 432 LEU A CA 1
ATOM 3438 C C . LEU A 1 432 ? -8.201 24.422 17.997 1.00 84.56 432 LEU A C 1
ATOM 3440 O O . LEU A 1 432 ? -9.138 23.896 17.397 1.00 84.56 432 LEU A O 1
ATOM 3444 N N . LEU A 1 433 ? -7.949 24.163 19.282 1.00 83.81 433 LEU A N 1
ATOM 3445 C CA . LEU A 1 433 ? -8.766 23.254 20.091 1.00 83.81 433 LEU A CA 1
ATOM 3446 C C . LEU A 1 433 ? -10.184 23.776 20.284 1.00 83.81 433 LEU A C 1
ATOM 3448 O O . LEU A 1 433 ? -11.137 23.022 20.105 1.00 83.81 433 LEU A O 1
ATOM 3452 N N . ARG A 1 434 ? -10.317 25.074 20.570 1.00 86.00 434 ARG A N 1
ATOM 3453 C CA . ARG A 1 434 ? -11.603 25.763 20.667 1.00 86.00 434 ARG A CA 1
ATOM 3454 C C . ARG A 1 434 ? -12.395 25.642 19.368 1.00 86.00 434 ARG A C 1
ATOM 3456 O O . ARG A 1 434 ? -13.590 25.371 19.381 1.00 86.00 434 ARG A O 1
ATOM 3463 N N . HIS A 1 435 ? -11.730 25.796 18.225 1.00 85.69 435 HIS A N 1
ATOM 3464 C CA . HIS A 1 435 ? -12.373 25.606 16.929 1.00 85.69 435 HIS A CA 1
ATOM 3465 C C . HIS A 1 435 ? -12.921 24.179 16.762 1.00 85.69 435 HIS A C 1
ATOM 3467 O O . HIS A 1 435 ? -14.060 24.011 16.326 1.00 85.69 435 HIS A O 1
ATOM 3473 N N . TRP A 1 436 ? -12.149 23.157 17.146 1.00 84.75 436 TRP A N 1
ATOM 3474 C CA . TRP A 1 436 ? -12.589 21.763 17.051 1.00 84.75 436 TRP A CA 1
ATOM 3475 C C . TRP A 1 436 ? -13.724 21.430 18.026 1.00 84.75 436 TRP A C 1
ATOM 3477 O O . TRP A 1 436 ? -14.640 20.716 17.628 1.00 84.75 436 TRP A O 1
ATOM 3487 N N . THR A 1 437 ? -13.713 21.946 19.262 1.00 84.56 437 THR A N 1
ATOM 3488 C CA . THR A 1 437 ? -14.776 21.671 20.255 1.00 84.56 437 THR A CA 1
ATOM 3489 C C . THR A 1 437 ? -16.083 22.354 19.872 1.00 84.56 437 THR A C 1
ATOM 3491 O O . THR A 1 437 ? -17.159 21.852 20.176 1.00 84.56 437 THR A O 1
ATOM 3494 N N . ILE A 1 438 ? -16.010 23.480 19.160 1.00 85.06 438 ILE A N 1
ATOM 3495 C CA . ILE A 1 438 ? -17.190 24.215 18.709 1.00 85.06 438 ILE A CA 1
ATOM 3496 C C . ILE A 1 438 ? -17.799 23.596 17.446 1.00 85.06 438 ILE A C 1
ATOM 3498 O O . ILE A 1 438 ? -18.995 23.307 17.427 1.00 85.06 438 ILE A O 1
ATOM 3502 N N . LEU A 1 439 ? -17.000 23.425 16.386 1.00 81.94 439 LEU A N 1
ATOM 3503 C CA . LEU A 1 439 ? -17.489 23.071 15.042 1.00 81.94 439 LEU A CA 1
ATOM 3504 C C . LEU A 1 439 ? -17.297 21.595 14.678 1.00 81.94 439 LEU A C 1
ATOM 3506 O O . LEU A 1 439 ? -17.729 21.160 13.612 1.00 81.94 439 LEU A O 1
ATOM 3510 N N . GLY A 1 440 ? -16.646 20.832 15.549 1.00 77.94 440 GLY A N 1
ATOM 3511 C CA . GLY A 1 440 ? -16.195 19.484 15.258 1.00 77.94 440 GLY A CA 1
ATOM 3512 C C . GLY A 1 440 ? -14.807 19.473 14.620 1.00 77.94 440 GLY A C 1
ATOM 3513 O O . GLY A 1 440 ? -14.384 20.375 13.891 1.00 77.94 440 GLY A O 1
ATOM 3514 N N . LYS A 1 441 ? -14.066 18.404 14.899 1.00 77.00 441 LYS A N 1
ATOM 3515 C CA . LYS A 1 441 ? -12.762 18.157 14.287 1.00 77.00 441 LYS A CA 1
ATOM 3516 C C . LYS A 1 441 ? -12.936 17.885 12.785 1.00 77.00 441 LYS A C 1
ATOM 3518 O O . LYS A 1 441 ? -13.762 17.040 12.426 1.00 77.00 441 LYS A O 1
ATOM 3523 N N . PRO A 1 442 ? -12.144 18.514 11.896 1.00 68.81 442 PRO A N 1
ATOM 3524 C CA . PRO A 1 442 ? -12.232 18.246 10.466 1.00 68.81 442 PRO A CA 1
ATOM 3525 C C . PRO A 1 442 ? -12.009 16.753 10.192 1.00 68.81 442 PRO A C 1
ATOM 3527 O O . PRO A 1 442 ? -10.983 16.175 10.562 1.00 68.81 442 PRO A O 1
ATOM 3530 N N . LYS A 1 443 ? -12.989 16.112 9.545 1.00 52.66 443 LYS A N 1
ATOM 3531 C CA . LYS A 1 443 ? -12.825 14.764 8.996 1.00 52.66 443 LYS A CA 1
ATOM 3532 C C . LYS A 1 443 ? -11.868 14.904 7.815 1.00 52.66 443 LYS A C 1
ATOM 3534 O O . LYS A 1 443 ? -12.244 15.500 6.812 1.00 52.66 443 LYS A O 1
ATOM 3539 N N . ASN A 1 444 ? -10.631 14.422 7.950 1.00 42.62 444 ASN A N 1
ATOM 3540 C CA . ASN A 1 444 ? -9.688 14.390 6.829 1.00 42.62 444 ASN A CA 1
ATOM 3541 C C . ASN A 1 444 ? -10.355 13.672 5.643 1.00 42.62 444 ASN A C 1
ATOM 3543 O O . ASN A 1 444 ? -10.626 12.473 5.736 1.00 42.62 444 ASN A O 1
ATOM 3547 N N . THR A 1 445 ? -10.641 14.421 4.576 1.00 29.52 445 THR A N 1
ATOM 3548 C CA . THR A 1 445 ? -10.899 13.896 3.226 1.00 29.52 445 THR A CA 1
ATOM 3549 C C . THR A 1 445 ? -9.680 13.182 2.677 1.00 29.52 445 THR A C 1
ATOM 3551 O O . THR A 1 445 ? -8.562 13.717 2.877 1.00 29.52 445 THR A O 1
#